Protein 4QDC (pdb70)

GO terms:
  GO:0051537 2 iron, 2 sulfur cluster binding (F, IDA)
  GO:0005506 iron ion binding (F, IDA)
  GO:0036200 3-ketosteroid 9-alpha-monooxygenase activity (F, IDA)

Organism: Rhodococcus rhodochrous (NCBI:txid1829)

Structure (mmCIF, N/CA/C/O backbone):
data_4QDC
#
_entry.id   4QDC
#
_cell.length_a   162.183
_cell.length_b   162.183
_cell.length_c   46.969
_cell.angle_alpha   90.000
_cell.angle_beta   90.000
_cell.angle_gamma   120.000
#
_symmetry.space_group_name_H-M   'P 63'
#
loop_
_entity.id
_entity.type
_entity.pdbx_description
1 polymer '3-ketosteroid 9alpha-hydroxylase oxygenase'
2 non-polymer 'FE2/S2 (INORGANIC) CLUSTER'
3 non-polymer 'FE (III) ION'
4 non-polymer 'SULFATE ION'
5 non-polymer 4-ANDROSTENE-3-17-DIONE
6 non-polymer GLYCEROL
7 non-polymer 'TETRAETHYLENE GLYCOL'
8 water water
#
loop_
_atom_site.group_PDB
_atom_site.id
_atom_site.type_symbol
_atom_site.label_atom_id
_atom_site.label_alt_id
_atom_site.label_comp_id
_atom_site.label_asym_id
_atom_site.label_entity_id
_atom_site.label_seq_id
_atom_site.pdbx_PDB_ins_code
_atom_site.Cartn_x
_atom_site.Cartn_y
_atom_site.Cartn_z
_atom_site.occupancy
_atom_site.B_iso_or_equiv
_atom_site.auth_seq_id
_atom_site.auth_comp_id
_atom_site.auth_asym_id
_atom_site.auth_atom_id
_atom_site.pdbx_PDB_model_num
ATOM 1 N N . GLU A 1 15 ? -111.058 33.844 24.151 1.00 42.92 15 GLU A N 1
ATOM 2 C CA . GLU A 1 15 ? -111.806 33.426 22.921 1.00 39.68 15 GLU A CA 1
ATOM 3 C C . GLU A 1 15 ? -111.003 33.662 21.627 1.00 47.00 15 GLU A C 1
ATOM 4 O O . GLU A 1 15 ? -110.863 32.731 20.863 1.00 44.88 15 GLU A O 1
ATOM 10 N N . ILE A 1 16 ? -110.524 34.881 21.343 1.00 37.88 16 ILE A N 1
ATOM 11 C CA . ILE A 1 16 ? -109.608 35.040 20.202 1.00 34.95 16 ILE A CA 1
ATOM 12 C C . ILE A 1 16 ? -108.296 34.356 20.570 1.00 26.99 16 ILE A C 1
ATOM 13 O O . ILE A 1 16 ? -107.665 34.705 21.553 1.00 28.24 16 ILE A O 1
ATOM 18 N N . ARG A 1 17 ? -107.887 33.389 19.760 1.00 29.21 17 ARG A N 1
ATOM 19 C CA . ARG A 1 17 ? -106.588 32.759 19.924 1.00 27.87 17 ARG A CA 1
ATOM 20 C C . ARG A 1 17 ? -105.485 33.688 19.386 1.00 25.69 17 ARG A C 1
ATOM 21 O O . ARG A 1 17 ? -105.596 34.207 18.286 1.00 28.65 17 ARG A O 1
ATOM 29 N N . GLU A 1 18 ? -104.444 33.911 20.176 1.00 25.19 18 GLU A N 1
ATOM 30 C CA . GLU A 1 18 ? -103.305 34.727 19.764 1.00 26.20 18 GLU A CA 1
ATOM 31 C C . GLU A 1 18 ? -102.063 33.884 19.467 1.00 30.80 18 GLU A C 1
ATOM 32 O O . GLU A 1 18 ? -101.823 32.869 20.105 1.00 27.06 18 GLU A O 1
ATOM 38 N N . ILE A 1 19 ? -101.216 34.357 18.565 1.00 28.51 19 ILE A N 1
ATOM 39 C CA . ILE A 1 19 ? -99.994 33.650 18.231 1.00 28.52 19 ILE A CA 1
ATOM 40 C C . ILE A 1 19 ? -98.900 34.038 19.199 1.00 27.23 19 ILE A C 1
ATOM 41 O O . ILE A 1 19 ? -98.724 35.193 19.471 1.00 23.96 19 ILE A O 1
ATOM 46 N N . GLN A 1 20 ? -98.177 33.066 19.740 1.00 25.65 20 GLN A N 1
ATOM 47 C CA . GLN A 1 20 ? -97.059 33.352 20.625 1.00 28.91 20 GLN A CA 1
ATOM 48 C C . GLN A 1 20 ? -95.787 32.868 19.973 1.00 28.56 20 GLN A C 1
ATOM 49 O O . GLN A 1 20 ? -95.759 31.779 19.399 1.00 26.36 20 GLN A O 1
ATOM 55 N N . ALA A 1 21 ? -94.732 33.645 20.092 1.00 23.81 21 ALA A N 1
ATOM 56 C CA . ALA A 1 21 ? -93.472 33.258 19.516 1.00 26.22 21 ALA A CA 1
ATOM 57 C C . ALA A 1 21 ? -92.365 33.940 20.255 1.00 29.59 21 ALA A C 1
ATOM 58 O O . ALA A 1 21 ? -92.271 35.168 20.267 1.00 28.32 21 ALA A O 1
ATOM 60 N N . ALA A 1 22 ? -91.504 33.137 20.863 1.00 25.81 22 ALA A N 1
ATOM 61 C CA . ALA A 1 22 ? -90.334 33.664 21.530 1.00 27.19 22 ALA A CA 1
ATOM 62 C C . ALA A 1 22 ? -89.328 34.040 20.468 1.00 25.53 22 ALA A C 1
ATOM 63 O O . ALA A 1 22 ? -89.407 33.569 19.327 1.00 24.95 22 ALA A O 1
ATOM 65 N N . ALA A 1 23 ? -88.392 34.902 20.808 1.00 29.81 23 ALA A N 1
ATOM 66 C CA . ALA A 1 23 ? -87.278 35.201 19.886 1.00 40.12 23 ALA A CA 1
ATOM 67 C C . ALA A 1 23 ? -86.534 33.906 19.526 1.00 32.49 23 ALA A C 1
ATOM 68 O O . ALA A 1 23 ? -86.439 33.023 20.359 1.00 32.44 23 ALA A O 1
ATOM 70 N N . ALA A 1 24 ? -86.022 33.809 18.298 1.00 36.13 24 ALA A N 1
ATOM 71 C CA . ALA A 1 24 ? -85.220 32.647 17.872 1.00 38.58 24 ALA A CA 1
ATOM 72 C C . ALA A 1 24 ? -83.996 32.553 18.742 1.00 30.25 24 ALA A C 1
ATOM 73 O O . ALA A 1 24 ? -83.414 33.586 19.100 1.00 28.75 24 ALA A O 1
ATOM 75 N N . PRO A 1 25 ? -83.565 31.329 19.066 1.00 28.92 25 PRO A N 1
ATOM 76 C CA . PRO A 1 25 ? -82.382 31.246 19.896 1.00 27.52 25 PRO A CA 1
ATOM 77 C C . PRO A 1 25 ? -81.204 31.839 19.216 1.00 26.50 25 PRO A C 1
ATOM 78 O O . PRO A 1 25 ? -81.121 31.828 17.986 1.00 21.92 25 PRO A O 1
ATOM 82 N N . THR A 1 26 ? -80.269 32.316 20.020 1.00 24.00 26 THR A N 1
ATOM 83 C CA . THR A 1 26 ? -79.020 32.834 19.509 1.00 27.79 26 THR A CA 1
ATOM 84 C C . THR A 1 26 ? -78.030 31.677 19.395 1.00 26.97 26 THR A C 1
ATOM 85 O O . THR A 1 26 ? -77.112 31.717 18.570 1.00 25.18 26 THR A O 1
ATOM 89 N N . ARG A 1 27 ? -78.209 30.663 20.256 1.00 22.96 27 ARG A N 1
ATOM 90 C CA . ARG A 1 27 ? -77.406 29.468 20.215 1.00 23.46 27 ARG A CA 1
ATOM 91 C C . ARG A 1 27 ? -77.655 28.637 18.936 1.00 20.89 27 ARG A C 1
ATOM 92 O O . ARG A 1 27 ? -78.770 28.491 18.503 1.00 18.06 27 ARG A O 1
ATOM 100 N N . PHE A 1 28 ? -76.608 28.071 18.372 1.00 20.31 28 PHE A N 1
ATOM 101 C CA . PHE A 1 28 ? -76.754 27.210 17.193 1.00 20.16 28 PHE A CA 1
ATOM 102 C C . PHE A 1 28 ? -76.756 25.749 17.571 1.00 17.86 28 PHE A C 1
ATOM 103 O O . PHE A 1 28 ? -76.096 25.351 18.531 1.00 20.33 28 PHE A O 1
ATOM 111 N N . ALA A 1 29 ? -77.464 24.947 16.775 1.00 17.93 29 ALA A N 1
ATOM 112 C CA . ALA A 1 29 ? -77.585 23.511 17.039 1.00 16.61 29 ALA A CA 1
ATOM 113 C C . ALA A 1 29 ? -76.245 22.821 17.115 1.00 15.53 29 ALA A C 1
ATOM 114 O O . ALA A 1 29 ? -75.362 23.067 16.320 1.00 18.56 29 ALA A O 1
ATOM 116 N N . ARG A 1 30 ? -76.102 21.972 18.132 1.00 14.84 30 ARG A N 1
ATOM 117 C CA . ARG A 1 30 ? -74.981 21.066 18.244 1.00 17.05 30 ARG A CA 1
ATOM 118 C C . ARG A 1 30 ? -75.196 19.886 17.298 1.00 15.57 30 ARG A C 1
ATOM 119 O O . ARG A 1 30 ? -76.196 19.200 17.405 1.00 16.48 30 ARG A O 1
ATOM 127 N N . GLY A 1 31 ? -74.234 19.630 16.416 1.00 16.98 31 GLY A N 1
ATOM 128 C CA . GLY A 1 31 ? -74.330 18.462 15.551 1.00 19.55 31 GLY A CA 1
ATOM 129 C C . GLY A 1 31 ? -73.551 18.570 14.289 1.00 20.49 31 GLY A C 1
ATOM 130 O O . GLY A 1 31 ? -72.909 19.606 14.011 1.00 17.14 31 GLY A O 1
ATOM 131 N N . TRP A 1 32 ? -73.656 17.517 13.494 1.00 16.48 32 TRP A N 1
ATOM 132 C CA . TRP A 1 32 ? -73.065 17.485 12.156 1.00 16.41 32 TRP A CA 1
ATOM 133 C C . TRP A 1 32 ? -73.914 18.294 11.191 1.00 14.81 32 TRP A C 1
ATOM 134 O O . TRP A 1 32 ? -75.154 18.248 11.219 1.00 19.84 32 TRP A O 1
ATOM 145 N N . HIS A 1 33 ? -73.235 19.088 10.369 1.00 17.22 33 HIS A N 1
ATOM 146 C CA . HIS A 1 33 ? -73.851 19.889 9.340 1.00 15.52 33 HIS A CA 1
ATOM 147 C C . HIS A 1 33 ? -73.068 19.677 8.057 1.00 14.54 33 HIS A C 1
ATOM 148 O O . HIS A 1 33 ? -71.807 19.756 8.045 1.00 15.29 33 HIS A O 1
ATOM 155 N N . CYS A 1 34 ? -73.812 19.425 6.981 1.00 17.04 34 CYS A N 1
ATOM 156 C CA . CYS A 1 34 ? -73.252 19.271 5.635 1.00 15.85 34 CYS A CA 1
ATOM 157 C C . CYS A 1 34 ? -73.023 20.645 5.020 1.00 15.84 34 CYS A C 1
ATOM 158 O O . CYS A 1 34 ? -73.935 21.475 4.950 1.00 16.25 34 CYS A O 1
ATOM 161 N N . LEU A 1 35 ? -71.800 20.878 4.592 1.00 15.58 35 LEU A N 1
ATOM 162 C CA . LEU A 1 35 ? -71.426 22.154 4.011 1.00 19.60 35 LEU A CA 1
ATOM 163 C C . LEU A 1 35 ? -71.495 22.166 2.523 1.00 24.09 35 LEU A C 1
ATOM 164 O O . LEU A 1 35 ? -71.558 23.261 1.941 1.00 20.88 35 LEU A O 1
ATOM 169 N N . GLY A 1 36 ? -71.495 20.968 1.923 1.00 22.62 36 GLY A N 1
ATOM 170 C CA . GLY A 1 36 ? -71.670 20.791 0.484 1.00 20.47 36 GLY A CA 1
ATOM 171 C C . GLY A 1 36 ? -70.938 19.574 -0.030 1.00 22.49 36 GLY A C 1
ATOM 172 O O . GLY A 1 36 ? -70.535 18.717 0.735 1.00 22.16 36 GLY A O 1
ATOM 173 N N . LEU A 1 37 ? -70.773 19.527 -1.347 1.00 23.99 37 LEU A N 1
ATOM 174 C CA . LEU A 1 37 ? -70.190 18.381 -2.059 1.00 21.29 37 LEU A CA 1
ATOM 175 C C . LEU A 1 37 ? -68.692 18.471 -2.107 1.00 23.55 37 LEU A C 1
ATOM 176 O O . LEU A 1 37 ? -68.103 19.539 -2.363 1.00 22.34 37 LEU A O 1
ATOM 181 N N . LEU A 1 38 ? -68.075 17.332 -1.884 1.00 18.46 38 LEU A N 1
ATOM 182 C CA . LEU A 1 38 ? -66.649 17.253 -1.925 1.00 21.91 38 LEU A CA 1
ATOM 183 C C . LEU A 1 38 ? -66.174 17.727 -3.277 1.00 25.73 38 LEU A C 1
ATOM 184 O O . LEU A 1 38 ? -65.182 18.452 -3.343 1.00 23.77 38 LEU A O 1
ATOM 189 N N . ARG A 1 39 ? -66.863 17.328 -4.343 1.00 24.36 39 ARG A N 1
ATOM 190 C CA . ARG A 1 39 ? -66.393 17.669 -5.694 1.00 27.59 39 ARG A CA 1
ATOM 191 C C . ARG A 1 39 ? -66.288 19.209 -5.859 1.00 29.17 39 ARG A C 1
ATOM 192 O O . ARG A 1 39 ? -65.356 19.678 -6.485 1.00 33.10 39 ARG A O 1
ATOM 200 N N . ASP A 1 40 ? -67.172 19.974 -5.226 1.00 25.72 40 ASP A N 1
ATOM 201 C CA . ASP A 1 40 ? -67.153 21.445 -5.302 1.00 27.93 40 ASP A CA 1
ATOM 202 C C . ASP A 1 40 ? -66.058 22.049 -4.502 1.00 29.84 40 ASP A C 1
ATOM 203 O O . ASP A 1 40 ? -65.614 23.129 -4.806 1.00 39.70 40 ASP A O 1
ATOM 208 N N . PHE A 1 41 ? -65.617 21.358 -3.472 1.00 24.86 41 PHE A N 1
ATOM 209 C CA . PHE A 1 41 ? -64.560 21.870 -2.630 1.00 25.24 41 PHE A CA 1
ATOM 210 C C . PHE A 1 41 ? -63.156 21.430 -3.087 1.00 36.68 41 PHE A C 1
ATOM 211 O O . PHE A 1 41 ? -62.158 22.034 -2.657 1.00 28.58 41 PHE A O 1
ATOM 219 N N . GLN A 1 42 ? -63.065 20.380 -3.913 1.00 32.10 42 GLN A N 1
ATOM 220 C CA . GLN A 1 42 ? -61.765 19.808 -4.278 1.00 37.17 42 GLN A CA 1
ATOM 221 C C . GLN A 1 42 ? -61.216 20.425 -5.575 1.00 37.78 42 GLN A C 1
ATOM 222 O O . GLN A 1 42 ? -60.618 19.732 -6.368 1.00 48.85 42 GLN A O 1
ATOM 228 N N . ASP A 1 43 ? -61.460 21.703 -5.816 1.00 30.55 43 ASP A N 1
ATOM 229 C CA . ASP A 1 43 ? -60.837 22.417 -6.920 1.00 29.50 43 ASP A CA 1
ATOM 230 C C . ASP A 1 43 ? -59.490 23.064 -6.559 1.00 35.28 43 ASP A C 1
ATOM 231 O O . ASP A 1 43 ? -58.998 23.865 -7.325 1.00 43.04 43 ASP A O 1
ATOM 236 N N . GLY A 1 44 ? -58.916 22.801 -5.386 1.00 35.61 44 GLY A N 1
ATOM 237 C CA . GLY A 1 44 ? -57.694 23.534 -4.965 1.00 35.56 44 GLY A CA 1
ATOM 238 C C . GLY A 1 44 ? -57.812 25.044 -4.628 1.00 32.99 44 GLY A C 1
ATOM 239 O O . GLY A 1 44 ? -56.814 25.718 -4.400 1.00 40.21 44 GLY A O 1
ATOM 240 N N . LYS A 1 45 ? -59.014 25.582 -4.575 1.00 29.28 45 LYS A N 1
ATOM 241 C CA . LYS A 1 45 ? -59.210 26.981 -4.213 1.00 31.69 45 LYS A CA 1
ATOM 242 C C . LYS A 1 45 ? -59.838 27.048 -2.844 1.00 30.11 45 LYS A C 1
ATOM 243 O O . LYS A 1 45 ? -60.380 26.074 -2.380 1.00 29.28 45 LYS A O 1
ATOM 249 N N . PRO A 1 46 ? -59.756 28.203 -2.184 1.00 26.90 46 PRO A N 1
ATOM 250 C CA . PRO A 1 46 ? -60.413 28.316 -0.885 1.00 25.77 46 PRO A CA 1
ATOM 251 C C . PRO A 1 46 ? -61.853 28.621 -1.099 1.00 21.41 46 PRO A C 1
ATOM 252 O O . PRO A 1 46 ? -62.184 29.111 -2.138 1.00 21.77 46 PRO A O 1
ATOM 256 N N . HIS A 1 47 ? -62.708 28.281 -0.131 1.00 22.33 47 HIS A N 1
ATOM 257 C CA . HIS A 1 47 ? -64.134 28.509 -0.239 1.00 21.68 47 HIS A CA 1
ATOM 258 C C . HIS A 1 47 ? -64.650 29.101 1.025 1.00 19.49 47 HIS A C 1
ATOM 259 O O . HIS A 1 47 ? -64.313 28.667 2.087 1.00 20.71 47 HIS A O 1
ATOM 266 N N . SER A 1 48 ? -65.527 30.065 0.876 1.00 21.48 48 SER A N 1
ATOM 267 C CA . SER A 1 48 ? -66.031 30.805 1.990 1.00 23.92 48 SER A CA 1
ATOM 268 C C . SER A 1 48 ? -67.386 30.213 2.422 1.00 20.32 48 SER A C 1
ATOM 269 O O . SER A 1 48 ? -68.243 30.011 1.578 1.00 19.75 48 SER A O 1
ATOM 272 N N . ILE A 1 49 ? -67.568 29.969 3.720 1.00 18.19 49 ILE A N 1
ATOM 273 C CA . ILE A 1 49 ? -68.845 29.523 4.255 1.00 21.03 49 ILE A CA 1
ATOM 274 C C . ILE A 1 49 ? -69.226 30.430 5.425 1.00 19.99 49 ILE A C 1
ATOM 275 O O . ILE A 1 49 ? -68.497 30.517 6.400 1.00 21.05 49 ILE A O 1
ATOM 280 N N . GLU A 1 50 ? -70.376 31.074 5.322 1.00 19.19 50 GLU A N 1
ATOM 281 C CA . GLU A 1 50 ? -70.946 31.847 6.408 1.00 20.14 50 GLU A CA 1
ATOM 282 C C . GLU A 1 50 ? -71.942 30.942 7.122 1.00 21.11 50 GLU A C 1
ATOM 283 O O . GLU A 1 50 ? -73.015 30.595 6.599 1.00 20.62 50 GLU A O 1
ATOM 289 N N . ALA A 1 51 ? -71.536 30.490 8.294 1.00 18.33 51 ALA A N 1
ATOM 290 C CA . ALA A 1 51 ? -72.360 29.576 9.076 1.00 19.17 51 ALA A CA 1
ATOM 291 C C . ALA A 1 51 ? -72.204 29.824 10.549 1.00 18.88 51 ALA A C 1
ATOM 292 O O . ALA A 1 51 ? -71.151 30.288 11.009 1.00 20.30 51 ALA A O 1
ATOM 294 N N . PHE A 1 52 ? -73.217 29.434 11.317 1.00 20.93 52 PHE A N 1
ATOM 295 C CA . PHE A 1 52 ? -73.142 29.524 12.774 1.00 20.35 52 PHE A CA 1
ATOM 296 C C . PHE A 1 52 ? -72.677 30.908 13.228 1.00 23.54 52 PHE A C 1
ATOM 297 O O . PHE A 1 52 ? -71.881 31.023 14.151 1.00 19.42 52 PHE A O 1
ATOM 305 N N . GLY A 1 53 ? -73.177 31.944 12.570 1.00 20.92 53 GLY A N 1
ATOM 306 C CA . GLY A 1 53 ? -72.922 33.285 12.985 1.00 22.08 53 GLY A CA 1
ATOM 307 C C . GLY A 1 53 ? -71.503 33.717 12.710 1.00 23.28 53 GLY A C 1
ATOM 308 O O . GLY A 1 53 ? -71.117 34.786 13.116 1.00 22.15 53 GLY A O 1
ATOM 309 N N . THR A 1 54 ? -70.693 32.890 12.073 1.00 22.75 54 THR A N 1
ATOM 310 C CA . THR A 1 54 ? -69.320 33.289 11.770 1.00 19.03 54 THR A CA 1
ATOM 311 C C . THR A 1 54 ? -68.979 32.960 10.323 1.00 18.77 54 THR A C 1
ATOM 312 O O . THR A 1 54 ? -69.876 32.787 9.488 1.00 21.06 54 THR A O 1
ATOM 316 N N . LYS A 1 55 ? -67.702 32.911 9.993 1.00 20.43 55 LYS A N 1
ATOM 317 C CA . LYS A 1 55 ? -67.305 32.608 8.660 1.00 17.50 55 LYS A CA 1
ATOM 318 C C . LYS A 1 55 ? -66.212 31.621 8.753 1.00 18.32 55 LYS A C 1
ATOM 319 O O . LYS A 1 55 ? -65.319 31.754 9.567 1.00 18.47 55 LYS A O 1
ATOM 325 N N . LEU A 1 56 ? -66.270 30.662 7.853 1.00 18.28 56 LEU A N 1
ATOM 326 C CA . LEU A 1 56 ? -65.304 29.562 7.776 1.00 21.21 56 LEU A CA 1
ATOM 327 C C . LEU A 1 56 ? -64.646 29.534 6.419 1.00 19.99 56 LEU A C 1
ATOM 328 O O . LEU A 1 56 ? -65.241 29.945 5.415 1.00 20.77 56 LEU A O 1
ATOM 333 N N . VAL A 1 57 ? -63.448 28.960 6.396 1.00 20.03 57 VAL A N 1
ATOM 334 C CA . VAL A 1 57 ? -62.773 28.687 5.154 1.00 19.91 57 VAL A CA 1
ATOM 335 C C . VAL A 1 57 ? -62.591 27.181 4.982 1.00 20.03 57 VAL A C 1
ATOM 336 O O . VAL A 1 57 ? -62.097 26.471 5.868 1.00 20.35 57 VAL A O 1
ATOM 340 N N . VAL A 1 58 ? -62.993 26.720 3.809 1.00 22.26 58 VAL A N 1
ATOM 341 C CA . VAL A 1 58 ? -62.760 25.361 3.359 1.00 20.05 58 VAL A CA 1
ATOM 342 C C . VAL A 1 58 ? -61.701 25.309 2.256 1.00 18.74 58 VAL A C 1
ATOM 343 O O . VAL A 1 58 ? -61.768 26.052 1.277 1.00 20.00 58 VAL A O 1
ATOM 347 N N . PHE A 1 59 ? -60.721 24.434 2.419 1.00 19.88 59 PHE A N 1
ATOM 348 C CA . PHE A 1 59 ? -59.756 24.227 1.371 1.00 23.18 59 PHE A CA 1
ATOM 349 C C . PHE A 1 59 ? -59.096 22.827 1.391 1.00 26.96 59 PHE A C 1
ATOM 350 O O . PHE A 1 59 ? -58.841 22.231 2.447 1.00 25.40 59 PHE A O 1
ATOM 358 N N . ALA A 1 60 ? -58.754 22.366 0.198 1.00 25.97 60 ALA A N 1
ATOM 359 C CA . ALA A 1 60 ? -57.986 21.122 0.029 1.00 30.11 60 ALA A CA 1
ATOM 360 C C . ALA A 1 60 ? -56.473 21.339 0.142 1.00 28.44 60 ALA A C 1
ATOM 361 O O . ALA A 1 60 ? -55.908 22.288 -0.422 1.00 28.61 60 ALA A O 1
ATOM 363 N N . ASP A 1 61 ? -55.818 20.460 0.898 1.00 31.69 61 ASP A N 1
ATOM 364 C CA . ASP A 1 61 ? -54.371 20.417 0.963 1.00 30.81 61 ASP A CA 1
ATOM 365 C C . ASP A 1 61 ? -53.858 19.762 -0.314 1.00 34.77 61 ASP A C 1
ATOM 366 O O . ASP A 1 61 ? -54.649 19.440 -1.200 1.00 27.09 61 ASP A O 1
ATOM 371 N N . SER A 1 62 ? -52.547 19.571 -0.404 1.00 33.93 62 SER A N 1
ATOM 372 C CA . SER A 1 62 ? -51.947 19.072 -1.639 1.00 41.89 62 SER A CA 1
ATOM 373 C C . SER A 1 62 ? -52.241 17.587 -1.881 1.00 40.46 62 SER A C 1
ATOM 374 O O . SER A 1 62 ? -52.131 17.113 -2.996 1.00 38.46 62 SER A O 1
ATOM 377 N N . LYS A 1 63 ? -52.637 16.869 -0.842 1.00 40.33 63 LYS A N 1
ATOM 378 C CA . LYS A 1 63 ? -53.141 15.496 -0.985 1.00 35.88 63 LYS A CA 1
ATOM 379 C C . LYS A 1 63 ? -54.626 15.411 -1.208 1.00 39.39 63 LYS A C 1
ATOM 380 O O . LYS A 1 63 ? -55.155 14.344 -1.381 1.00 36.15 63 LYS A O 1
ATOM 386 N N . GLY A 1 64 ? -55.309 16.544 -1.249 1.00 37.61 64 GLY A N 1
ATOM 387 C CA . GLY A 1 64 ? -56.728 16.554 -1.539 1.00 28.58 64 GLY A CA 1
ATOM 388 C C . GLY A 1 64 ? -57.641 16.444 -0.329 1.00 25.64 64 GLY A C 1
ATOM 389 O O . GLY A 1 64 ? -58.858 16.459 -0.470 1.00 28.74 64 GLY A O 1
ATOM 390 N N . GLN A 1 65 ? -57.069 16.368 0.861 1.00 28.98 65 GLN A N 1
ATOM 391 C CA . GLN A 1 65 ? -57.866 16.329 2.063 1.00 31.42 65 GLN A CA 1
ATOM 392 C C . GLN A 1 65 ? -58.456 17.717 2.344 1.00 31.39 65 GLN A C 1
ATOM 393 O O . GLN A 1 65 ? -57.750 18.753 2.245 1.00 26.16 65 GLN A O 1
ATOM 399 N N . LEU A 1 66 ? -59.724 17.737 2.744 1.00 25.14 66 LEU A N 1
ATOM 400 C CA . LEU A 1 66 ? -60.390 19.021 3.012 1.00 26.54 66 LEU A CA 1
ATOM 401 C C . LEU A 1 66 ? -60.125 19.485 4.430 1.00 30.14 66 LEU A C 1
ATOM 402 O O . LEU A 1 66 ? -60.056 18.673 5.339 1.00 23.74 66 LEU A O 1
ATOM 407 N N . ASN A 1 67 ? -59.910 20.798 4.589 1.00 24.77 67 ASN A N 1
ATOM 408 C CA . ASN A 1 67 ? -59.690 21.403 5.896 1.00 22.45 67 ASN A CA 1
ATOM 409 C C . ASN A 1 67 ? -60.701 22.517 6.080 1.00 22.17 67 ASN A C 1
ATOM 410 O O . ASN A 1 67 ? -61.073 23.166 5.136 1.00 22.21 67 ASN A O 1
ATOM 415 N N . VAL A 1 68 ? -61.162 22.702 7.290 1.00 20.64 68 VAL A N 1
ATOM 416 C CA . VAL A 1 68 ? -62.102 23.767 7.620 1.00 22.51 68 VAL A CA 1
ATOM 417 C C . VAL A 1 68 ? -61.565 24.551 8.822 1.00 19.82 68 VAL A C 1
ATOM 418 O O . VAL A 1 68 ? -61.327 23.957 9.878 1.00 21.05 68 VAL A O 1
ATOM 422 N N . LEU A 1 69 ? -61.288 25.845 8.628 1.00 20.14 69 LEU A N 1
ATOM 423 C CA . LEU A 1 69 ? -60.783 26.722 9.707 1.00 20.73 69 LEU A CA 1
ATOM 424 C C . LEU A 1 69 ? -61.717 27.884 9.905 1.00 21.11 69 LEU A C 1
ATOM 425 O O . LEU A 1 69 ? -62.462 28.251 8.996 1.00 20.87 69 LEU A O 1
ATOM 430 N N . ASP A 1 70 ? -61.682 28.478 11.092 1.00 21.20 70 ASP A N 1
ATOM 431 C CA . ASP A 1 70 ? -62.206 29.834 11.254 1.00 20.67 70 ASP A CA 1
ATOM 432 C C . ASP A 1 70 ? -61.596 30.660 10.131 1.00 19.29 70 ASP A C 1
ATOM 433 O O . ASP A 1 70 ? -60.390 30.553 9.870 1.00 17.65 70 ASP A O 1
ATOM 438 N N . ALA A 1 71 ? -62.414 31.465 9.458 1.00 19.10 71 ALA A N 1
ATOM 439 C CA . ALA A 1 71 ? -61.948 32.240 8.307 1.00 21.62 71 ALA A CA 1
ATOM 440 C C . ALA A 1 71 ? -61.105 33.484 8.674 1.00 21.42 71 ALA A C 1
ATOM 441 O O . ALA A 1 71 ? -60.298 33.991 7.865 1.00 19.72 71 ALA A O 1
ATOM 443 N N . TYR A 1 72 ? -61.269 33.960 9.889 1.00 20.03 72 TYR A N 1
ATOM 444 C CA . TYR A 1 72 ? -60.637 35.227 10.281 1.00 22.85 72 TYR A CA 1
ATOM 445 C C . TYR A 1 72 ? -59.217 35.044 10.798 1.00 21.00 72 TYR A C 1
ATOM 446 O O . TYR A 1 72 ? -58.992 34.366 11.783 1.00 18.40 72 TYR A O 1
ATOM 455 N N . CYS A 1 73 ? -58.250 35.604 10.064 1.00 20.40 73 CYS A N 1
ATOM 456 C CA . CYS A 1 73 ? -56.826 35.417 10.352 1.00 16.24 73 CYS A CA 1
ATOM 457 C C . CYS A 1 73 ? -56.491 36.057 11.691 1.00 20.00 73 CYS A C 1
ATOM 458 O O . CYS A 1 73 ? -56.924 37.162 11.982 1.00 21.59 73 CYS A O 1
ATOM 461 N N . ARG A 1 74 ? -55.750 35.346 12.526 1.00 18.54 74 ARG A N 1
ATOM 462 C CA . ARG A 1 74 ? -55.431 35.819 13.885 1.00 22.83 74 ARG A CA 1
ATOM 463 C C . ARG A 1 74 ? -54.359 36.933 13.962 1.00 20.78 74 ARG A C 1
ATOM 464 O O . ARG A 1 74 ? -54.073 37.457 15.053 1.00 22.81 74 ARG A O 1
ATOM 472 N N . HIS A 1 75 ? -53.738 37.257 12.829 1.00 23.81 75 HIS A N 1
ATOM 473 C CA . HIS A 1 75 ? -52.784 38.355 12.757 1.00 21.09 75 HIS A CA 1
ATOM 474 C C . HIS A 1 75 ? -53.530 39.682 12.848 1.00 21.07 75 HIS A C 1
ATOM 475 O O . HIS A 1 75 ? -53.486 40.343 13.889 1.00 18.17 75 HIS A O 1
ATOM 482 N N . MET A 1 76 ? -54.241 40.036 11.767 1.00 21.79 76 MET A N 1
ATOM 483 C CA . MET A 1 76 ? -54.946 41.301 11.679 1.00 19.63 76 MET A CA 1
ATOM 484 C C . MET A 1 76 ? -56.368 41.126 11.139 1.00 21.53 76 MET A C 1
ATOM 485 O O . MET A 1 76 ? -57.005 42.119 10.763 1.00 19.04 76 MET A O 1
ATOM 490 N N . GLY A 1 77 ? -56.915 39.902 11.218 1.00 23.55 77 GLY A N 1
ATOM 491 C CA . GLY A 1 77 ? -58.344 39.713 10.972 1.00 20.14 77 GLY A CA 1
ATOM 492 C C . GLY A 1 77 ? -58.742 39.422 9.531 1.00 17.79 77 GLY A C 1
ATOM 493 O O . GLY A 1 77 ? -59.945 39.345 9.202 1.00 19.82 77 GLY A O 1
ATOM 494 N N . GLY A 1 78 ? -57.748 39.240 8.672 1.00 18.76 78 GLY A N 1
ATOM 495 C CA . GLY A 1 78 ? -57.996 39.023 7.263 1.00 21.95 78 GLY A CA 1
ATOM 496 C C . GLY A 1 78 ? -58.861 37.787 6.972 1.00 23.05 78 GLY A C 1
ATOM 497 O O . GLY A 1 78 ? -58.817 36.794 7.699 1.00 21.04 78 GLY A O 1
ATOM 498 N N . ASP A 1 79 ? -59.620 37.850 5.890 1.00 22.20 79 ASP A N 1
ATOM 499 C CA . ASP A 1 79 ? -60.451 36.720 5.468 1.00 18.77 79 ASP A CA 1
ATOM 500 C C . ASP A 1 79 ? -59.632 35.678 4.694 1.00 20.40 79 ASP A C 1
ATOM 501 O O . ASP A 1 79 ? -59.398 35.807 3.487 1.00 19.73 79 ASP A O 1
ATOM 506 N N . LEU A 1 80 ? -59.225 34.620 5.380 1.00 18.67 80 LEU A N 1
ATOM 507 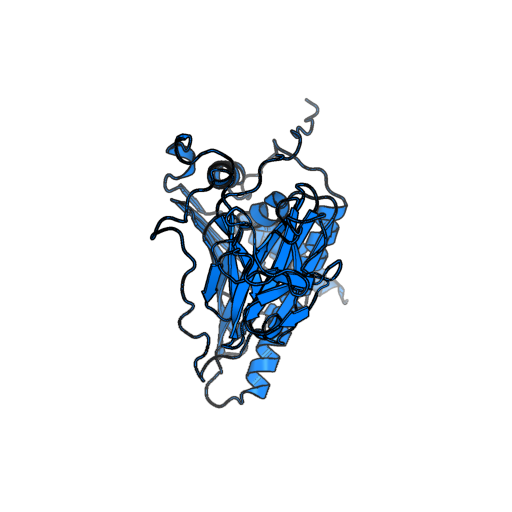C CA . LEU A 1 80 ? -58.496 33.519 4.742 1.00 20.42 80 LEU A CA 1
ATOM 508 C C . LEU A 1 80 ? -59.194 32.925 3.513 1.00 20.92 80 LEU A C 1
ATOM 509 O O . LEU A 1 80 ? -58.524 32.420 2.605 1.00 23.00 80 LEU A O 1
ATOM 514 N N . SER A 1 81 ? -60.515 33.007 3.467 1.00 23.78 81 SER A N 1
ATOM 515 C CA . SER A 1 81 ? -61.269 32.416 2.360 1.00 24.27 81 SER A CA 1
ATOM 516 C C . SER A 1 81 ? -61.168 33.195 1.094 1.00 27.78 81 SER A C 1
ATOM 517 O O . SER A 1 81 ? -61.633 32.709 0.075 1.00 28.64 81 SER A O 1
ATOM 520 N N . ARG A 1 82 ? -60.589 34.400 1.166 1.00 18.78 82 ARG A N 1
ATOM 521 C CA . ARG A 1 82 ? -60.260 35.174 -0.012 1.00 21.65 82 ARG A CA 1
ATOM 522 C C . ARG A 1 82 ? -58.777 35.106 -0.307 1.00 21.06 82 ARG A C 1
ATOM 523 O O . ARG A 1 82 ? -58.265 35.883 -1.081 1.00 27.46 82 ARG A O 1
ATOM 531 N N . GLY A 1 83 ? -58.111 34.119 0.270 1.00 21.58 83 GLY A N 1
ATOM 532 C CA . GLY A 1 83 ? -56.714 33.889 0.055 1.00 19.61 83 GLY A CA 1
ATOM 533 C C . GLY A 1 83 ? -56.441 32.922 -1.064 1.00 26.90 83 GLY A C 1
ATOM 534 O O . GLY A 1 83 ? -57.178 32.863 -2.040 1.00 24.78 83 GLY A O 1
ATOM 535 N N . GLU A 1 84 ? -55.362 32.175 -0.906 1.00 26.58 84 GLU A N 1
ATOM 536 C CA . GLU A 1 84 ? -54.950 31.228 -1.891 1.00 29.92 84 GLU A CA 1
ATOM 537 C C . GLU A 1 84 ? -54.331 30.029 -1.174 1.00 25.17 84 GLU A C 1
ATOM 538 O O . GLU A 1 84 ? -53.646 30.193 -0.175 1.00 27.94 84 GLU A O 1
ATOM 544 N N . VAL A 1 85 ? -54.564 28.817 -1.688 1.00 25.65 85 VAL A N 1
ATOM 545 C CA . VAL A 1 85 ? -53.866 27.639 -1.143 1.00 26.44 85 VAL A CA 1
ATOM 546 C C . VAL A 1 85 ? -52.441 27.597 -1.675 1.00 23.32 85 VAL A C 1
ATOM 547 O O . VAL A 1 85 ? -52.226 27.755 -2.875 1.00 29.26 85 VAL A O 1
ATOM 551 N N . LYS A 1 86 ? -51.504 27.397 -0.770 1.00 24.17 86 LYS A N 1
ATOM 552 C CA . LYS A 1 86 ? -50.101 27.175 -1.055 1.00 31.37 86 LYS A CA 1
ATOM 553 C C . LYS A 1 86 ? -49.605 25.963 -0.243 1.00 26.31 86 LYS A C 1
ATOM 554 O O . LYS A 1 86 ? -49.447 25.998 0.992 1.00 29.99 86 LYS A O 1
ATOM 560 N N . GLY A 1 87 ? -49.367 24.872 -0.953 1.00 31.88 87 GLY A N 1
ATOM 561 C CA . GLY A 1 87 ? -48.915 23.642 -0.318 1.00 27.65 87 GLY A CA 1
ATOM 562 C C . GLY A 1 87 ? -50.111 23.044 0.416 1.00 31.30 87 GLY A C 1
ATOM 563 O O . GLY A 1 87 ? -51.173 22.822 -0.162 1.00 3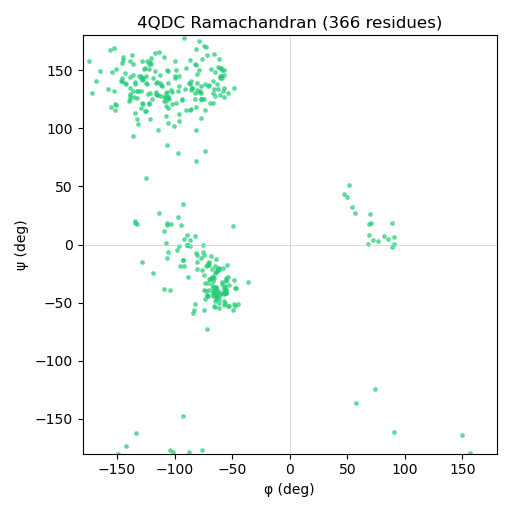3.24 87 GLY A O 1
ATOM 564 N N . ASP A 1 88 ? -49.918 22.817 1.702 1.00 28.84 88 ASP A N 1
ATOM 565 C CA . ASP A 1 88 ? -50.943 22.294 2.563 1.00 33.24 88 ASP A CA 1
ATOM 566 C C . ASP A 1 88 ? -51.488 23.380 3.496 1.00 33.67 88 ASP A C 1
ATOM 567 O O . ASP A 1 88 ? -52.138 23.071 4.492 1.00 30.22 88 ASP A O 1
ATOM 572 N N . SER A 1 89 ? -51.256 24.649 3.151 1.00 26.87 89 SER A N 1
ATOM 573 C CA . SER A 1 89 ? -51.658 25.733 4.012 1.00 25.27 89 SER A CA 1
ATOM 574 C C . SER A 1 89 ? -52.493 26.693 3.210 1.00 27.76 89 SER A C 1
ATOM 575 O O . SER A 1 89 ? -52.349 26.781 1.975 1.00 28.87 89 SER A O 1
ATOM 578 N N . ILE A 1 90 ? -53.409 27.385 3.899 1.00 22.57 90 ILE A N 1
ATOM 579 C CA . ILE A 1 90 ? -54.127 28.486 3.278 1.00 24.07 90 ILE A CA 1
ATOM 580 C C . ILE A 1 90 ? -53.329 29.798 3.548 1.00 23.58 90 ILE A C 1
ATOM 581 O O . ILE A 1 90 ? -52.900 30.031 4.670 1.00 20.81 90 ILE A O 1
ATOM 586 N N . ALA A 1 91 ? -53.144 30.617 2.512 1.00 23.99 91 ALA A N 1
ATOM 587 C CA . ALA A 1 91 ? -52.390 31.891 2.593 1.00 24.64 91 ALA A CA 1
ATOM 588 C C . ALA A 1 91 ? -53.335 33.074 2.649 1.00 21.53 91 ALA A C 1
ATOM 589 O O . ALA A 1 91 ? -54.146 33.274 1.743 1.00 24.79 91 ALA A O 1
ATOM 591 N N . CYS A 1 92 ? -53.228 33.844 3.717 1.00 23.02 92 CYS A N 1
ATOM 592 C CA . CYS A 1 92 ? -54.079 34.980 3.952 1.00 23.39 92 CYS A CA 1
ATOM 593 C C . CYS A 1 92 ? -53.897 36.050 2.861 1.00 22.68 92 CYS A C 1
ATOM 594 O O . CYS A 1 92 ? -52.795 36.310 2.436 1.00 21.89 92 CYS A O 1
ATOM 597 N N . PRO A 1 93 ? -54.985 36.651 2.378 1.00 23.63 93 PRO A N 1
ATOM 598 C CA . PRO A 1 93 ? -54.797 37.689 1.366 1.00 23.28 93 PRO A CA 1
ATOM 599 C C . PRO A 1 93 ? -54.192 39.010 1.867 1.00 23.45 93 PRO A C 1
ATOM 600 O O . PRO A 1 93 ? -53.783 39.805 1.051 1.00 25.83 93 PRO A O 1
ATOM 604 N N . PHE A 1 94 ? -54.175 39.262 3.167 1.00 22.67 94 PHE A N 1
ATOM 605 C CA . PHE A 1 94 ? -53.735 40.560 3.700 1.00 21.50 94 PHE A CA 1
ATOM 606 C C . PHE A 1 94 ? -52.186 40.579 3.794 1.00 24.83 94 PHE A C 1
ATOM 607 O O . PHE A 1 94 ? -51.558 41.424 3.207 1.00 23.86 94 PHE A O 1
ATOM 615 N N . HIS A 1 95 ? -51.577 39.630 4.505 1.00 20.58 95 HIS A N 1
ATOM 616 C CA . HIS A 1 95 ? -50.103 39.574 4.590 1.00 20.64 95 HIS A CA 1
ATOM 617 C C . HIS A 1 95 ? -49.507 38.207 4.405 1.00 25.48 95 HIS A C 1
ATOM 618 O O . HIS A 1 95 ? -48.326 38.000 4.771 1.00 25.45 95 HIS A O 1
ATOM 625 N N . ASP A 1 96 ? -50.289 37.280 3.818 1.00 24.70 96 ASP A N 1
ATOM 626 C CA . ASP A 1 96 ? -49.760 36.005 3.277 1.00 30.76 96 ASP A CA 1
ATOM 627 C C . ASP A 1 96 ? -49.260 35.030 4.335 1.00 24.15 96 ASP A C 1
ATOM 628 O O . ASP A 1 96 ? -48.482 34.131 4.009 1.00 24.59 96 ASP A O 1
ATOM 633 N N . TRP A 1 97 ? -49.647 35.203 5.600 1.00 24.52 97 TRP A N 1
ATOM 634 C CA . TRP A 1 97 ? -49.347 34.174 6.584 1.00 28.37 97 TRP A CA 1
ATOM 635 C C . TRP A 1 97 ? -50.041 32.871 6.146 1.00 23.96 97 TRP A C 1
ATOM 636 O O . TRP A 1 97 ? -51.063 32.882 5.453 1.00 23.94 97 TRP A O 1
ATOM 647 N N . ARG A 1 98 ? -49.454 31.760 6.543 1.00 24.90 98 ARG A N 1
ATOM 648 C CA . ARG A 1 98 ? -49.873 30.435 6.037 1.00 27.28 98 ARG A CA 1
ATOM 649 C C . ARG A 1 98 ? -50.457 29.629 7.202 1.00 25.47 98 ARG A C 1
ATOM 650 O O . ARG A 1 98 ? -49.814 29.506 8.253 1.00 28.83 98 ARG A O 1
ATOM 658 N N . TRP A 1 99 ? -51.657 29.078 7.023 1.00 29.43 99 TRP A N 1
ATOM 659 C CA . TRP A 1 99 ? -52.304 28.304 8.097 1.00 23.01 99 TRP A CA 1
ATOM 660 C C . TRP A 1 99 ? -52.638 26.895 7.634 1.00 27.88 99 TRP A C 1
ATOM 661 O O . TRP A 1 99 ? -53.250 26.721 6.570 1.00 24.13 99 TRP A O 1
ATOM 672 N N . ASN A 1 100 ? -52.250 25.874 8.409 1.00 29.34 100 ASN A N 1
ATOM 673 C CA . ASN A 1 100 ? -52.537 24.486 7.980 1.00 32.20 100 ASN A CA 1
ATOM 674 C C . ASN A 1 100 ? -53.841 23.950 8.514 1.00 26.20 100 ASN A C 1
ATOM 675 O O . ASN A 1 100 ? -54.532 24.625 9.275 1.00 28.22 100 ASN A O 1
ATOM 680 N N . GLY A 1 101 ? -54.156 22.718 8.104 1.00 30.21 101 GLY A N 1
ATOM 681 C CA . GLY A 1 101 ? -55.368 21.994 8.521 1.00 24.14 101 GLY A CA 1
ATOM 682 C C . GLY A 1 101 ? -55.540 21.781 9.993 1.00 25.45 101 GLY A C 1
ATOM 683 O O . GLY A 1 101 ? -56.651 21.590 10.484 1.00 30.33 101 GLY A O 1
ATOM 684 N N . LYS A 1 102 ? -54.464 21.867 10.741 1.00 28.68 102 LYS A N 1
ATOM 685 C CA . LYS A 1 102 ? -54.587 21.801 12.190 1.00 29.92 102 LYS A CA 1
ATOM 686 C C . LYS A 1 102 ? -54.807 23.165 12.801 1.00 29.76 102 LYS A C 1
ATOM 687 O O . LYS A 1 102 ? -54.893 23.276 14.017 1.00 33.39 102 LYS A O 1
ATOM 693 N N . GLY A 1 103 ? -54.846 24.213 11.984 1.00 27.37 103 GLY A N 1
ATOM 694 C CA . GLY A 1 103 ? -54.961 25.570 12.506 1.00 26.41 103 GLY A CA 1
ATOM 695 C C . GLY A 1 103 ? -53.627 26.206 12.887 1.00 27.04 103 GLY A C 1
ATOM 696 O O . GLY A 1 103 ? -53.611 27.269 13.434 1.00 25.55 103 GLY A O 1
ATOM 697 N N . LYS A 1 104 ? -52.511 25.543 12.628 1.00 24.08 104 LYS A N 1
ATOM 698 C CA . LYS A 1 104 ? -51.217 26.037 13.020 1.00 27.90 104 LYS A CA 1
ATOM 699 C C . LYS A 1 104 ? -50.709 27.003 11.952 1.00 25.36 104 LYS A C 1
ATOM 700 O O . LYS A 1 104 ? -50.783 26.704 10.745 1.00 24.35 104 LYS A O 1
ATOM 706 N N . CYS A 1 105 ? -50.170 28.145 12.366 1.00 26.68 105 CYS A N 1
ATOM 707 C CA . CYS A 1 105 ? -49.480 29.009 11.382 1.00 26.21 105 CYS A CA 1
ATOM 708 C C . CYS A 1 105 ? -48.146 28.377 11.007 1.00 22.27 105 CYS A C 1
ATOM 709 O O . CYS A 1 105 ? -47.283 28.253 11.849 1.00 28.71 105 CYS A O 1
ATOM 712 N N . THR A 1 106 ? -47.977 27.990 9.757 1.00 28.67 106 THR A N 1
ATOM 713 C CA . THR A 1 106 ? -46.779 27.282 9.344 1.00 32.12 106 THR A CA 1
ATOM 714 C C . THR A 1 106 ? -45.660 28.178 8.810 1.00 36.99 106 THR A C 1
ATOM 715 O O . THR A 1 106 ? -44.543 27.710 8.658 1.00 34.02 106 THR A O 1
ATOM 719 N N . ASP A 1 107 ? -45.940 29.442 8.520 1.00 32.29 107 ASP A N 1
ATOM 720 C CA . ASP A 1 107 ? -44.943 30.305 7.906 1.00 33.72 107 ASP A CA 1
ATOM 721 C C . ASP A 1 107 ? -45.460 31.731 7.870 1.00 31.58 107 ASP A C 1
ATOM 722 O O . ASP A 1 107 ? -46.601 31.963 7.469 1.00 32.06 107 ASP A O 1
ATOM 727 N N . ILE A 1 108 ? -44.644 32.673 8.335 1.00 30.91 108 ILE A N 1
ATOM 728 C CA . ILE A 1 108 ? -44.847 34.133 8.055 1.00 30.98 108 ILE A CA 1
ATOM 729 C C . ILE A 1 108 ? -43.757 34.430 7.024 1.00 34.39 108 ILE A C 1
ATOM 730 O O . ILE A 1 108 ? -42.602 34.424 7.362 1.00 32.90 108 ILE A O 1
ATOM 735 N N . PRO A 1 109 ? -44.122 34.576 5.741 1.00 36.86 109 PRO A N 1
ATOM 736 C CA . PRO A 1 109 ? -43.084 34.465 4.707 1.00 38.31 109 PRO A CA 1
ATOM 737 C C . PRO A 1 109 ? -41.998 35.545 4.739 1.00 42.63 109 PRO A C 1
ATOM 738 O O . PRO A 1 109 ? -40.936 35.328 4.177 1.00 55.47 109 PRO A O 1
ATOM 742 N N . TYR A 1 110 ? -42.272 36.666 5.405 1.00 39.32 110 TYR A N 1
ATOM 743 C CA . TYR A 1 110 ? -41.368 37.789 5.540 1.00 44.30 110 TYR A CA 1
ATOM 744 C C . TYR A 1 110 ? -40.756 37.895 6.942 1.00 54.86 110 TYR A C 1
ATOM 745 O O . TYR A 1 110 ? -40.244 38.953 7.289 1.00 52.15 110 TYR A O 1
ATOM 754 N N . ALA A 1 111 ? -40.825 36.826 7.746 1.00 40.24 111 ALA A N 1
ATOM 755 C CA . ALA A 1 111 ? -40.230 36.812 9.094 1.00 44.94 111 ALA A CA 1
ATOM 756 C C . ALA A 1 111 ? -39.496 35.499 9.301 1.00 42.08 111 ALA A C 1
ATOM 757 O O . ALA A 1 111 ? -39.810 34.508 8.634 1.00 47.67 111 ALA A O 1
ATOM 759 N N . ARG A 1 112 ? -38.506 35.492 10.193 1.00 63.08 112 ARG A N 1
ATOM 760 C CA . ARG A 1 112 ? -37.723 34.279 10.475 1.00 66.41 112 ARG A CA 1
ATOM 761 C C . ARG A 1 112 ? -38.523 33.294 11.290 1.00 50.31 112 ARG A C 1
ATOM 762 O O . ARG A 1 112 ? -38.515 32.118 10.978 1.00 59.76 112 ARG A O 1
ATOM 770 N N . ARG A 1 113 ? -39.182 33.769 12.348 1.00 52.10 113 ARG A N 1
ATOM 771 C CA . ARG A 1 113 ? -39.875 32.880 13.290 1.00 48.92 113 ARG A CA 1
ATOM 772 C C . ARG A 1 113 ? -41.381 33.073 13.237 1.00 41.39 113 ARG A C 1
ATOM 773 O O . ARG A 1 113 ? -41.862 34.030 12.668 1.00 47.49 113 ARG A O 1
ATOM 781 N N . VAL A 1 114 ? -42.119 32.140 13.824 1.00 43.11 114 VAL A N 1
ATOM 782 C CA . VAL A 1 114 ? -43.567 32.236 13.953 1.00 36.41 114 VAL A CA 1
ATOM 783 C C . VAL A 1 114 ? -43.897 32.172 15.431 1.00 32.51 114 VAL A C 1
ATOM 784 O O . VAL A 1 114 ? -43.428 31.284 16.095 1.00 39.58 114 VAL A O 1
ATOM 788 N N . PRO A 1 115 ? -44.716 33.095 15.963 1.00 33.95 115 PRO A N 1
ATOM 789 C CA . PRO A 1 115 ? -45.024 32.952 17.393 1.00 33.27 115 PRO A CA 1
ATOM 790 C C . PRO A 1 115 ? -45.661 31.598 17.669 1.00 39.25 115 PRO A C 1
ATOM 791 O O . PRO A 1 115 ? -46.554 31.190 16.907 1.00 33.55 115 PRO A O 1
ATOM 795 N N . PRO A 1 116 ? -45.179 30.875 18.689 1.00 40.46 116 PRO A N 1
ATOM 796 C CA . PRO A 1 116 ? -45.759 29.551 19.014 1.00 46.27 116 PRO A CA 1
ATOM 797 C C . PRO A 1 116 ? -47.270 29.593 19.271 1.00 44.84 116 PRO A C 1
ATOM 798 O O . PRO A 1 116 ? -47.981 28.640 18.957 1.00 44.33 116 PRO A O 1
ATOM 802 N N . ILE A 1 117 ? -47.754 30.710 19.800 1.00 33.81 117 ILE A N 1
ATOM 803 C CA . ILE A 1 117 ? -49.170 30.878 20.096 1.00 34.44 117 ILE A CA 1
ATOM 804 C C . ILE A 1 117 ? -50.058 31.133 18.866 1.00 28.66 117 ILE A C 1
ATOM 805 O O . ILE A 1 117 ? -51.275 31.263 19.003 1.00 38.74 117 ILE A O 1
ATOM 810 N N . ALA A 1 118 ? -49.447 31.176 17.681 1.00 31.86 118 ALA A N 1
ATOM 811 C CA . ALA A 1 118 ? -50.171 31.343 16.430 1.00 30.50 118 ALA A CA 1
ATOM 812 C C . ALA A 1 118 ? -50.906 30.059 16.039 1.00 27.49 118 ALA A C 1
ATOM 813 O O . ALA A 1 118 ? -50.477 29.312 15.165 1.00 25.58 118 ALA A O 1
ATOM 815 N N . LYS A 1 119 ? -52.058 29.853 16.654 1.00 27.23 119 LYS A N 1
ATOM 816 C CA . LYS A 1 119 ? -52.876 28.693 16.346 1.00 33.55 119 LYS A CA 1
ATOM 817 C C . LYS A 1 119 ? -54.301 29.127 16.304 1.00 24.19 119 LYS A C 1
ATOM 818 O O . LYS A 1 119 ? -54.806 29.697 17.287 1.00 26.05 119 LYS A O 1
ATOM 824 N N . THR A 1 120 ? -54.972 28.853 15.195 1.00 25.09 120 THR A N 1
ATOM 825 C CA . THR A 1 120 ? -56.420 29.150 15.093 1.00 24.71 120 THR A CA 1
ATOM 826 C C . THR A 1 120 ? -57.251 27.859 15.215 1.00 25.96 120 THR A C 1
ATOM 827 O O . THR A 1 120 ? -56.709 26.775 15.529 1.00 27.40 120 THR A O 1
ATOM 831 N N . ARG A 1 121 ? -58.563 27.998 15.064 1.00 23.73 121 ARG A N 1
ATOM 832 C CA . ARG A 1 121 ? -59.500 26.852 15.180 1.00 25.01 121 ARG A CA 1
ATOM 833 C C . ARG A 1 121 ? -59.670 26.067 13.887 1.00 24.75 121 ARG A C 1
ATOM 834 O O . ARG A 1 121 ? -60.174 26.592 12.879 1.00 22.82 121 ARG A O 1
ATOM 842 N N . ALA A 1 122 ? -59.269 24.808 13.921 1.00 22.20 122 ALA A N 1
ATOM 843 C CA . ALA A 1 122 ? -59.607 23.858 12.873 1.00 21.43 122 ALA A CA 1
ATOM 844 C C . ALA A 1 122 ? -60.887 23.146 13.333 1.00 23.49 122 ALA A C 1
ATOM 845 O O . ALA A 1 122 ? -60.941 22.673 14.440 1.00 25.45 122 ALA A O 1
ATOM 847 N N . TRP A 1 123 ? -61.935 23.152 12.515 1.00 21.30 123 TRP A N 1
ATOM 848 C CA . TRP A 1 123 ? -63.173 22.498 12.832 1.00 21.55 123 TRP A CA 1
ATOM 849 C C . TRP A 1 123 ? -63.026 20.978 12.573 1.00 23.50 123 TRP A C 1
ATOM 850 O O . TRP A 1 123 ? -62.294 20.558 11.705 1.00 21.93 123 TRP A O 1
ATOM 861 N N . THR A 1 124 ? -63.753 20.168 13.330 1.00 22.25 124 THR A N 1
ATOM 862 C CA . THR A 1 124 ? -63.822 18.720 13.078 1.00 22.50 124 THR A CA 1
ATOM 863 C C . THR A 1 124 ? -64.687 18.439 11.877 1.00 20.05 124 THR A C 1
ATOM 864 O O . THR A 1 124 ? -65.830 18.941 11.761 1.00 23.62 124 THR A O 1
ATOM 868 N N . THR A 1 125 ? -64.099 17.713 10.940 1.00 21.26 125 THR A N 1
ATOM 869 C CA . THR A 1 125 ? -64.775 17.402 9.696 1.00 23.93 125 THR A CA 1
ATOM 870 C C . THR A 1 125 ? -65.014 15.916 9.484 1.00 23.30 125 THR A C 1
ATOM 871 O O . THR A 1 125 ? -64.398 15.065 10.135 1.00 22.81 125 THR A O 1
ATOM 875 N N . LEU A 1 126 ? -65.890 15.625 8.533 1.00 22.59 126 LEU A N 1
ATOM 876 C CA . LEU A 1 126 ? -66.130 14.279 8.016 1.00 20.67 126 LEU A CA 1
ATOM 877 C C . LEU A 1 126 ? -66.289 14.371 6.524 1.00 21.99 126 LEU A C 1
ATOM 878 O O . LEU A 1 126 ? -67.051 15.219 6.018 1.00 17.31 126 LEU A O 1
ATOM 883 N N . GLU A 1 127 ? -65.557 13.534 5.798 1.00 19.67 127 GLU A N 1
ATOM 884 C CA . GLU A 1 127 ? -65.794 13.349 4.373 1.00 20.87 127 GLU A CA 1
ATOM 885 C C . GLU A 1 127 ? -66.477 11.999 4.148 1.00 22.79 127 GLU A C 1
ATOM 886 O O . GLU A 1 127 ? -65.929 10.978 4.497 1.00 21.68 127 GLU A O 1
ATOM 892 N N . ARG A 1 128 ? -67.688 12.005 3.615 1.00 21.35 128 ARG A N 1
ATOM 893 C CA . ARG A 1 128 ? -68.486 10.781 3.522 1.00 23.77 128 ARG A CA 1
ATOM 894 C C . ARG A 1 128 ? -69.617 11.037 2.564 1.00 19.46 128 ARG A C 1
ATOM 895 O O . ARG A 1 128 ? -70.088 12.160 2.474 1.00 16.87 128 ARG A O 1
ATOM 903 N N . ASN A 1 129 ? -70.076 10.018 1.844 1.00 18.09 129 ASN A N 1
ATOM 904 C CA . ASN A 1 129 ? -71.203 10.160 0.960 1.00 18.35 129 ASN A CA 1
ATOM 905 C C . ASN A 1 129 ? -71.040 11.257 -0.116 1.00 17.31 129 ASN A C 1
ATOM 906 O O . ASN A 1 129 ? -72.028 11.805 -0.592 1.00 16.18 129 ASN A O 1
ATOM 911 N N . GLY A 1 130 ? -69.798 11.542 -0.481 1.00 18.71 130 GLY A N 1
ATOM 912 C CA . GLY A 1 130 ? -69.494 12.567 -1.439 1.00 19.45 130 GLY A CA 1
ATOM 913 C C . GLY A 1 130 ? -69.742 13.977 -0.910 1.00 20.03 130 GLY A C 1
ATOM 914 O O . GLY A 1 130 ? -69.829 14.937 -1.681 1.00 20.19 130 GLY A O 1
ATOM 915 N N . GLN A 1 131 ? -69.811 14.091 0.407 1.00 17.40 131 GLN A N 1
ATOM 916 C CA . GLN A 1 131 ? -70.133 15.333 1.086 1.00 16.81 131 GLN A CA 1
ATOM 917 C C . GLN A 1 131 ? -69.127 15.679 2.146 1.00 17.14 131 GLN A C 1
ATOM 918 O O . GLN A 1 131 ? -68.414 14.811 2.683 1.00 19.08 131 GLN A O 1
ATOM 924 N N . LEU A 1 132 ? -69.077 16.974 2.475 1.00 18.83 132 LEU A N 1
ATOM 925 C CA . LEU A 1 132 ? -68.293 17.457 3.587 1.00 16.40 132 LEU A CA 1
ATOM 926 C C . LEU A 1 132 ? -69.201 17.873 4.708 1.00 18.56 132 LEU A C 1
ATOM 927 O O . LEU A 1 132 ? -70.099 18.677 4.494 1.00 18.83 132 LEU A O 1
ATOM 932 N N . TYR A 1 133 ? -68.954 17.332 5.898 1.00 18.91 133 TYR A N 1
ATOM 933 C CA . TYR A 1 133 ? -69.715 17.669 7.094 1.00 20.43 133 TYR A CA 1
ATOM 934 C C . TYR A 1 133 ? -68.765 18.279 8.110 1.00 18.94 133 TYR A C 1
ATOM 935 O O . TYR A 1 133 ? -67.590 17.882 8.238 1.00 17.15 133 TYR A O 1
ATOM 944 N N . VAL A 1 134 ? -69.254 19.264 8.844 1.00 17.79 134 VAL A N 1
ATOM 945 C CA . VAL A 1 134 ? -68.508 19.745 10.001 1.00 19.41 134 VAL A CA 1
ATOM 946 C C . VAL A 1 134 ? -69.315 19.608 11.273 1.00 16.85 134 VAL A C 1
ATOM 947 O O . VAL A 1 134 ? -70.551 19.639 11.247 1.00 19.00 134 VAL A O 1
ATOM 951 N N . TRP A 1 135 ? -68.599 19.517 12.392 1.00 17.44 135 TRP A N 1
ATOM 952 C CA . TRP A 1 135 ? -69.199 19.345 13.708 1.00 18.53 135 TRP A CA 1
ATOM 953 C C . TRP A 1 135 ? -69.265 20.702 14.378 1.00 18.66 135 TRP A C 1
ATOM 954 O O . TRP A 1 135 ? -68.254 21.362 14.541 1.00 18.37 135 TRP A O 1
ATOM 965 N N . ASN A 1 136 ? -70.477 21.104 14.741 1.00 18.91 136 ASN A N 1
ATOM 966 C CA . ASN A 1 136 ? -70.678 22.273 15.580 1.00 20.21 136 ASN A CA 1
ATOM 967 C C . ASN A 1 136 ? -71.073 21.920 16.990 1.00 19.70 136 ASN A C 1
ATOM 968 O O . ASN A 1 136 ? -72.011 21.117 17.206 1.00 21.75 136 ASN A O 1
ATOM 973 N N . ASP A 1 137 ? -70.384 22.533 17.965 1.00 20.59 137 ASP A N 1
ATOM 974 C CA . ASP A 1 137 ? -70.781 22.395 19.350 1.00 20.96 137 ASP A CA 1
ATOM 975 C C . ASP A 1 137 ? -70.342 23.643 20.102 1.00 19.35 137 ASP A C 1
ATOM 976 O O . ASP A 1 137 ? -69.152 23.809 20.309 1.00 19.59 137 ASP A O 1
ATOM 981 N N . PRO A 1 138 ? -71.296 24.432 20.620 1.00 20.16 138 PRO A N 1
ATOM 982 C CA . PRO A 1 138 ? -70.886 25.575 21.429 1.00 24.35 138 PRO A CA 1
ATOM 983 C C . PRO A 1 138 ? -70.166 25.207 22.683 1.00 30.27 138 PRO A C 1
ATOM 984 O O . PRO A 1 138 ? -69.430 26.014 23.192 1.00 27.22 138 PRO A O 1
ATOM 988 N N . GLN A 1 139 ? -70.353 24.000 23.195 1.00 25.17 139 GLN A N 1
ATOM 989 C CA . GLN A 1 139 ? -69.576 23.583 24.341 1.00 28.01 139 GLN A CA 1
ATOM 990 C C . GLN A 1 139 ? -68.173 23.202 23.973 1.00 27.93 139 GLN A C 1
ATOM 991 O O . GLN A 1 139 ? -67.368 22.964 24.822 1.00 27.20 139 GLN A O 1
ATOM 997 N N . GLY A 1 140 ? -67.872 23.056 22.704 1.00 28.91 140 GLY A N 1
ATOM 998 C CA . GLY A 1 140 ? -66.505 22.820 22.328 1.00 25.87 140 GLY A CA 1
ATOM 999 C C . GLY A 1 140 ? -66.003 21.405 22.445 1.00 26.74 140 GLY A C 1
ATOM 1000 O O . GLY A 1 140 ? -64.838 21.199 22.246 1.00 28.03 140 GLY A O 1
ATOM 1001 N N . ASN A 1 141 ? -66.867 20.433 22.741 1.00 26.58 141 ASN A N 1
ATOM 1002 C CA . ASN A 1 141 ? -66.477 19.026 22.759 1.00 26.76 141 ASN A CA 1
ATOM 1003 C C . ASN A 1 141 ? -66.444 18.358 21.372 1.00 29.51 141 ASN A C 1
ATOM 1004 O O . ASN A 1 141 ? -67.131 18.793 20.463 1.00 25.71 141 ASN A O 1
ATOM 1009 N N . PRO A 1 142 ? -65.633 17.297 21.221 1.00 33.80 142 PRO A N 1
ATOM 1010 C CA . PRO A 1 142 ? -65.643 16.534 19.980 1.00 27.72 142 PRO A CA 1
ATOM 1011 C C . PRO A 1 142 ? -66.923 15.725 19.901 1.00 25.34 142 PRO A C 1
ATOM 1012 O O . PRO A 1 142 ? -67.600 15.558 20.893 1.00 25.35 142 PRO A O 1
ATOM 1016 N N . PRO A 1 143 ? -67.275 15.246 18.709 1.00 25.36 143 PRO A N 1
ATOM 1017 C CA . PRO A 1 143 ? -68.460 14.428 18.606 1.00 28.97 143 PRO A CA 1
ATOM 1018 C C . PRO A 1 143 ? -68.245 13.054 19.258 1.00 23.76 143 PRO A C 1
ATOM 1019 O O . PRO A 1 143 ? -67.207 12.412 18.988 1.00 25.27 143 PRO A O 1
ATOM 1023 N N . PRO A 1 144 ? -69.219 12.581 20.021 1.00 24.15 144 PRO A N 1
ATOM 1024 C CA . PRO A 1 144 ? -69.186 11.167 20.442 1.00 28.55 144 PRO A CA 1
ATOM 1025 C C . PRO A 1 144 ? -69.211 10.243 19.228 1.00 27.87 144 PRO A C 1
ATOM 1026 O O . PRO A 1 144 ? -69.799 10.551 18.209 1.00 26.43 144 PRO A O 1
ATOM 1030 N N . GLU A 1 145 ? -68.517 9.136 19.355 1.00 29.62 145 GLU A N 1
ATOM 1031 C CA . GLU A 1 145 ? -68.462 8.071 18.362 1.00 34.12 145 GLU A CA 1
ATOM 1032 C C . GLU A 1 145 ? -69.841 7.693 17.849 1.00 27.78 145 GLU A C 1
ATOM 1033 O O . GLU A 1 145 ? -70.019 7.443 16.655 1.00 35.34 145 GLU A O 1
ATOM 1039 N N . ASP A 1 146 ? -70.853 7.687 18.702 1.00 24.04 146 ASP A N 1
ATOM 1040 C CA . ASP A 1 146 ? -72.163 7.268 18.216 1.00 29.89 146 ASP A CA 1
ATOM 1041 C C . ASP A 1 146 ? -72.988 8.420 17.598 1.00 29.07 146 ASP A C 1
ATOM 1042 O O . ASP A 1 146 ? -74.114 8.188 17.136 1.00 24.04 146 ASP A O 1
ATOM 1047 N N . VAL A 1 147 ? -72.472 9.655 17.589 1.00 23.35 147 VAL A N 1
ATOM 1048 C CA . VAL A 1 147 ? -73.165 10.731 16.824 1.00 22.03 147 VAL A CA 1
ATOM 1049 C C . VAL A 1 147 ? -72.449 10.931 15.501 1.00 23.05 147 VAL A C 1
ATOM 1050 O O . VAL A 1 147 ? -71.375 11.531 15.438 1.00 21.88 147 VAL A O 1
ATOM 1054 N N . THR A 1 148 ? -73.039 10.376 14.444 1.00 18.82 148 THR A N 1
ATOM 1055 C CA . THR A 1 148 ? -72.363 10.355 13.181 1.00 19.17 148 THR A CA 1
ATOM 1056 C C . THR A 1 148 ? -73.348 10.408 12.053 1.00 15.61 148 THR A C 1
ATOM 1057 O O . THR A 1 148 ? -74.550 10.468 12.236 1.00 19.20 148 THR A O 1
ATOM 1061 N N . ILE A 1 149 ? -72.811 10.390 10.855 1.00 18.69 149 ILE A N 1
ATOM 1062 C CA . ILE A 1 149 ? -73.614 10.310 9.651 1.00 18.87 149 ILE A CA 1
ATOM 1063 C C . ILE A 1 149 ? -73.450 8.918 9.015 1.00 17.59 149 ILE A C 1
ATOM 1064 O O . ILE A 1 149 ? -72.340 8.507 8.773 1.00 20.95 149 ILE A O 1
ATOM 1069 N N . PRO A 1 150 ? -74.553 8.222 8.744 1.00 15.54 150 PRO A N 1
ATOM 1070 C CA . PRO A 1 150 ? -74.506 6.924 8.145 1.00 20.05 150 PRO A CA 1
ATOM 1071 C C . PRO A 1 150 ? -73.803 6.975 6.780 1.00 21.51 150 PRO A C 1
ATOM 1072 O O . PRO A 1 150 ? -73.961 7.948 6.017 1.00 20.19 150 PRO A O 1
ATOM 1076 N N . GLU A 1 151 ? -73.051 5.933 6.478 1.00 22.32 151 GLU A N 1
ATOM 1077 C CA . GLU A 1 151 ? -72.533 5.714 5.125 1.00 25.12 151 GLU A CA 1
ATOM 1078 C C . GLU A 1 151 ? -73.653 5.211 4.275 1.00 23.16 151 GLU A C 1
ATOM 1079 O O . GLU A 1 151 ? -74.259 4.239 4.603 1.00 20.51 151 GLU A O 1
ATOM 1085 N N . ILE A 1 152 ? -73.927 5.867 3.160 1.00 21.67 152 ILE A N 1
ATOM 1086 C CA . ILE A 1 152 ? -74.954 5.419 2.260 1.00 20.93 152 ILE A CA 1
ATOM 1087 C C . ILE A 1 152 ? -74.318 4.316 1.402 1.00 25.47 152 ILE A C 1
ATOM 1088 O O . ILE A 1 152 ? -73.343 4.548 0.670 1.00 25.17 152 ILE A O 1
ATOM 1093 N N . ALA A 1 153 ? -74.865 3.109 1.509 1.00 30.37 153 ALA A N 1
ATOM 1094 C CA . ALA A 1 153 ? -74.199 1.900 0.945 1.00 38.08 153 ALA A CA 1
ATOM 1095 C C . ALA A 1 153 ? -73.835 2.032 -0.559 1.00 31.23 153 ALA A C 1
ATOM 1096 O O . ALA A 1 153 ? -72.652 1.875 -0.971 1.00 39.69 153 ALA A O 1
ATOM 1098 N N . GLY A 1 154 ? -74.837 2.385 -1.343 1.00 31.20 154 GLY A N 1
ATOM 1099 C CA . GLY A 1 154 ? -74.688 2.520 -2.785 1.00 31.07 154 GLY A CA 1
ATOM 1100 C C . GLY A 1 154 ? -73.802 3.645 -3.310 1.00 36.06 154 GLY A C 1
ATOM 1101 O O . GLY A 1 154 ? -73.327 3.551 -4.445 1.00 29.31 154 GLY A O 1
ATOM 1102 N N . TYR A 1 155 ? -73.551 4.696 -2.506 1.00 27.92 155 TYR A N 1
ATOM 1103 C CA . TYR A 1 155 ? -72.852 5.860 -3.019 1.00 25.89 155 TYR A CA 1
ATOM 1104 C C . TYR A 1 155 ? -71.423 5.496 -3.417 1.00 28.47 155 TYR A C 1
ATOM 1105 O O . TYR A 1 155 ? -70.655 4.951 -2.620 1.00 27.38 155 TYR A O 1
ATOM 1114 N N . GLY A 1 156 ? -71.058 5.846 -4.644 1.00 27.55 156 GLY A N 1
ATOM 1115 C CA . GLY A 1 156 ? -69.695 5.587 -5.115 1.00 31.71 156 GLY A CA 1
ATOM 1116 C C . GLY A 1 156 ? -69.536 4.209 -5.760 1.00 36.62 156 GLY A C 1
ATOM 1117 O O . GLY A 1 156 ? -68.458 3.880 -6.238 1.00 36.29 156 GLY A O 1
ATOM 1118 N N . THR A 1 157 ? -70.598 3.408 -5.790 1.00 31.97 157 THR A N 1
ATOM 1119 C CA . THR A 1 157 ? -70.577 2.168 -6.561 1.00 31.18 157 THR A CA 1
ATOM 1120 C C . THR A 1 157 ? -70.999 2.455 -7.998 1.00 32.05 157 THR A C 1
ATOM 1121 O O . THR A 1 157 ? -71.705 3.413 -8.303 1.00 34.42 157 THR A O 1
ATOM 1125 N N . ASP A 1 158 ? -70.613 1.568 -8.880 1.00 33.98 158 ASP A N 1
ATOM 1126 C CA . ASP A 1 158 ? -71.044 1.615 -10.258 1.00 30.72 158 ASP A CA 1
ATOM 1127 C C . ASP A 1 158 ? -72.554 1.621 -10.411 1.00 29.06 158 ASP A C 1
ATOM 1128 O O . ASP A 1 158 ? -73.048 2.111 -11.399 1.00 30.50 158 ASP A O 1
ATOM 1133 N N . GLU A 1 159 ? -73.284 1.003 -9.492 1.00 26.61 159 GLU A N 1
ATOM 1134 C CA . GLU A 1 159 ? -74.721 0.795 -9.698 1.00 27.85 159 GLU A CA 1
ATOM 1135 C C . GLU A 1 159 ? -75.534 2.046 -9.373 1.00 30.72 159 GLU A C 1
ATOM 1136 O O . GLU A 1 159 ? -76.719 2.042 -9.654 1.00 24.38 159 GLU A O 1
ATOM 1142 N N . TRP A 1 160 ? -74.917 3.089 -8.785 1.00 28.18 160 TRP A N 1
ATOM 1143 C CA . TRP A 1 160 ? -75.646 4.344 -8.462 1.00 30.83 160 TRP A CA 1
ATOM 1144 C C . TRP A 1 160 ? -75.024 5.556 -9.128 1.00 25.20 160 TRP A C 1
ATOM 1145 O O . TRP A 1 160 ? -73.847 5.619 -9.309 1.00 22.04 160 TRP A O 1
ATOM 1156 N N . THR A 1 161 ? -75.845 6.553 -9.413 1.00 22.90 161 THR A N 1
ATOM 1157 C CA . THR A 1 161 ? -75.359 7.790 -10.002 1.00 18.99 161 THR A CA 1
ATOM 1158 C C . THR A 1 161 ? -74.593 8.619 -8.971 1.00 23.00 161 THR A C 1
ATOM 1159 O O . THR A 1 161 ? -74.639 8.342 -7.793 1.00 21.14 161 THR A O 1
ATOM 1163 N N . ASP A 1 162 ? -73.924 9.670 -9.428 1.00 20.51 162 ASP A N 1
ATOM 1164 C CA . ASP A 1 162 ? -73.483 10.695 -8.521 1.00 20.56 162 ASP A CA 1
ATOM 1165 C C . ASP A 1 162 ? -74.700 11.615 -8.174 1.00 24.45 162 ASP A C 1
ATOM 1166 O O . ASP A 1 162 ? -75.824 11.455 -8.718 1.00 19.81 162 ASP A O 1
ATOM 1171 N N . TRP A 1 163 ? -74.467 12.558 -7.261 1.00 22.83 163 TRP A N 1
ATOM 1172 C CA . TRP A 1 163 ? -75.517 13.494 -6.813 1.00 20.10 163 TRP A CA 1
ATOM 1173 C C . TRP A 1 163 ? -75.969 14.472 -7.927 1.00 18.93 163 TRP A C 1
ATOM 1174 O O . TRP A 1 163 ? -75.145 15.111 -8.548 1.00 17.36 163 TRP A O 1
ATOM 1185 N N . SER A 1 164 ? -77.270 14.593 -8.128 1.00 18.08 164 SER A N 1
ATOM 1186 C CA . SER A 1 164 ? -77.872 15.843 -8.627 1.00 20.98 164 SER A CA 1
ATOM 1187 C C . SER A 1 164 ? -78.214 16.681 -7.428 1.00 21.49 164 SER A C 1
ATOM 1188 O O . SER A 1 164 ? -79.071 16.291 -6.664 1.00 22.59 164 SER A O 1
ATOM 1191 N N . TRP A 1 165 ? -77.570 17.826 -7.304 1.00 18.48 165 TRP A N 1
ATOM 1192 C CA . TRP A 1 165 ? -77.509 18.599 -6.078 1.00 18.95 165 TRP A CA 1
ATOM 1193 C C . TRP A 1 165 ? -77.986 19.991 -6.330 1.00 23.33 165 TRP A C 1
ATOM 1194 O O . TRP A 1 165 ? -77.643 20.562 -7.344 1.00 20.81 165 TRP A O 1
ATOM 1205 N N . LYS A 1 166 ? -78.763 20.535 -5.398 1.00 21.75 166 LYS A N 1
ATOM 1206 C CA . LYS A 1 166 ? -79.318 21.881 -5.496 1.00 21.17 166 LYS A CA 1
ATOM 1207 C C . LYS A 1 166 ? -79.238 22.558 -4.139 1.00 25.17 166 LYS A C 1
ATOM 1208 O O . LYS A 1 166 ? -79.070 21.902 -3.094 1.00 19.59 166 LYS A O 1
ATOM 1214 N N . SER A 1 167 ? -79.265 23.878 -4.161 1.00 19.05 167 SER A N 1
ATOM 1215 C CA . SER A 1 167 ? -79.282 24.640 -2.931 1.00 21.24 167 SER A CA 1
ATOM 1216 C C . SER A 1 167 ? -80.130 25.922 -3.040 1.00 26.13 167 SER A C 1
ATOM 1217 O O . SER A 1 167 ? -80.458 26.364 -4.114 1.00 23.57 167 SER A O 1
ATOM 1220 N N . LEU A 1 168 ? -80.559 26.432 -1.891 1.00 23.62 168 LEU A N 1
ATOM 1221 C CA . LEU A 1 168 ? -81.501 27.558 -1.757 1.00 25.17 168 LEU A CA 1
ATOM 1222 C C . LEU A 1 168 ? -81.077 28.312 -0.504 1.00 27.42 168 LEU A C 1
ATOM 1223 O O . LEU A 1 168 ? -80.694 27.683 0.517 1.00 20.49 168 LEU A O 1
ATOM 1228 N N . ARG A 1 169 ? -81.137 29.634 -0.561 1.00 25.18 169 ARG A N 1
ATOM 1229 C CA . ARG A 1 169 ? -80.799 30.438 0.605 1.00 24.71 169 ARG A CA 1
ATOM 1230 C C . ARG A 1 169 ? -82.085 31.021 1.095 1.00 27.36 169 ARG A C 1
ATOM 1231 O O . ARG A 1 169 ? -82.829 31.618 0.326 1.00 26.23 169 ARG A O 1
ATOM 1239 N N . ILE A 1 170 ? -82.397 30.765 2.359 1.00 24.67 170 ILE A N 1
ATOM 1240 C CA . ILE A 1 170 ? -83.632 31.193 2.969 1.00 23.72 170 ILE A CA 1
ATOM 1241 C C . ILE A 1 170 ? -83.275 32.345 3.925 1.00 25.94 170 ILE A C 1
ATOM 1242 O O . ILE A 1 170 ? -82.519 32.167 4.854 1.00 21.87 170 ILE A O 1
ATOM 1247 N N . LYS A 1 171 ? -83.827 33.518 3.679 1.00 23.42 171 LYS A N 1
ATOM 1248 C CA . LYS A 1 171 ? -83.647 34.681 4.544 1.00 28.02 171 LYS A CA 1
ATOM 1249 C C . LYS A 1 171 ? -84.931 34.917 5.322 1.00 22.71 171 LYS A C 1
ATOM 1250 O O . LYS A 1 171 ? -86.029 34.816 4.759 1.00 21.97 171 LYS A O 1
ATOM 1256 N N . GLY A 1 172 ? -84.797 35.250 6.606 1.00 23.36 172 GLY A N 1
ATOM 1257 C CA . GLY A 1 172 ? -85.940 35.665 7.414 1.00 23.03 172 GLY A CA 1
ATOM 1258 C C . GLY A 1 172 ? -86.684 34.551 8.118 1.00 27.00 172 GLY A C 1
ATOM 1259 O O . GLY A 1 172 ? -87.831 34.729 8.529 1.00 21.15 172 GLY A O 1
ATOM 1260 N N . SER A 1 173 ? -86.031 33.403 8.260 1.00 21.00 173 SER A N 1
ATOM 1261 C CA . SER A 1 173 ? -86.609 32.287 8.996 1.00 21.51 173 SER A CA 1
ATOM 1262 C C . SER A 1 173 ? -85.502 31.600 9.752 1.00 19.23 173 SER A C 1
ATOM 1263 O O . SER A 1 173 ? -84.345 31.525 9.263 1.00 19.50 173 SER A O 1
ATOM 1266 N N . HIS A 1 174 ? -85.875 31.075 10.911 1.00 20.19 174 HIS A N 1
ATOM 1267 C CA . HIS A 1 174 ? -85.046 30.149 11.652 1.00 21.70 174 HIS A CA 1
ATOM 1268 C C . HIS A 1 174 ? -85.186 28.736 11.053 1.00 22.34 174 HIS A C 1
ATOM 1269 O O . HIS A 1 174 ? -86.258 28.357 10.611 1.00 18.35 174 HIS A O 1
ATOM 1276 N N . CYS A 1 175 ? -84.104 27.945 11.091 1.00 20.57 175 CYS A N 1
ATOM 1277 C CA . CYS A 1 175 ? -84.126 26.632 10.478 1.00 23.46 175 CYS A CA 1
ATOM 1278 C C . CYS A 1 175 ? -85.117 25.604 11.094 1.00 20.45 175 CYS A C 1
ATOM 1279 O O . CYS A 1 175 ? -85.403 24.602 10.459 1.00 21.63 175 CYS A O 1
ATOM 1282 N N . ARG A 1 176 ? -85.694 25.863 12.273 1.00 17.23 176 ARG A N 1
ATOM 1283 C CA . ARG A 1 176 ? -86.772 24.999 12.834 1.00 17.77 176 ARG A CA 1
ATOM 1284 C C . ARG A 1 176 ? -87.897 24.889 11.818 1.00 21.39 176 ARG A C 1
ATOM 1285 O O . ARG A 1 176 ? -88.582 23.850 11.742 1.00 22.47 176 ARG A O 1
ATOM 1293 N N . GLU A 1 177 ? -88.068 25.931 10.987 1.00 18.51 177 GLU A N 1
ATOM 1294 C CA . GLU A 1 177 ? -89.140 25.918 9.980 1.00 18.53 177 GLU A CA 1
ATOM 1295 C C . GLU A 1 177 ? -89.034 24.691 9.024 1.00 19.42 177 GLU A C 1
ATOM 1296 O O . GLU A 1 177 ? -90.064 24.065 8.676 1.00 19.42 177 GLU A O 1
ATOM 1302 N N . ILE A 1 178 ? -87.815 24.350 8.619 1.00 16.38 178 ILE A N 1
ATOM 1303 C CA . ILE A 1 178 ? -87.613 23.184 7.716 1.00 19.58 178 ILE A CA 1
ATOM 1304 C C . ILE A 1 178 ? -87.801 21.891 8.517 1.00 16.25 178 ILE A C 1
ATOM 1305 O O . ILE A 1 178 ? -88.476 20.969 8.077 1.00 15.18 178 ILE A O 1
ATOM 1310 N N . VAL A 1 179 ? -87.318 21.887 9.737 1.00 16.72 179 VAL A N 1
ATOM 1311 C CA . VAL A 1 179 ? -87.400 20.683 10.580 1.00 18.49 179 VAL A CA 1
ATOM 1312 C C . VAL A 1 179 ? -88.819 20.301 10.876 1.00 17.94 179 VAL A C 1
ATOM 1313 O O . VAL A 1 179 ? -89.156 19.118 10.838 1.00 17.08 179 VAL A O 1
ATOM 1317 N N . ASP A 1 180 ? -89.673 21.290 11.144 1.00 18.18 180 ASP A N 1
ATOM 1318 C CA . ASP A 1 180 ? -91.089 21.040 11.339 1.00 16.44 180 ASP A CA 1
ATOM 1319 C C . ASP A 1 180 ? -91.747 20.154 10.253 1.00 19.84 180 ASP A C 1
ATOM 1320 O O . ASP A 1 180 ? -92.772 19.477 10.516 1.00 19.29 180 ASP A O 1
ATOM 1325 N N . ASN A 1 181 ? -91.237 20.227 9.016 1.00 18.25 181 ASN A N 1
ATOM 1326 C CA . ASN A 1 181 ? -91.854 19.455 7.919 1.00 22.20 181 ASN A CA 1
ATOM 1327 C C . ASN A 1 181 ? -91.836 17.960 8.104 1.00 21.17 181 ASN A C 1
ATOM 1328 O O . ASN A 1 181 ? -92.613 17.271 7.475 1.00 21.37 181 ASN A O 1
ATOM 1333 N N . VAL A 1 182 ? -90.964 17.454 8.959 1.00 21.43 182 VAL A N 1
ATOM 1334 C CA . VAL A 1 182 ? -90.868 15.998 9.139 1.00 21.77 182 VAL A CA 1
ATOM 1335 C C . VAL A 1 182 ? -92.183 15.403 9.658 1.00 20.82 182 VAL A C 1
ATOM 1336 O O . VAL A 1 182 ? -92.478 14.221 9.411 1.00 19.79 182 VAL A O 1
ATOM 1340 N N . VAL A 1 183 ? -93.029 16.227 10.289 1.00 18.72 183 VAL A N 1
ATOM 1341 C CA . VAL A 1 183 ? -94.358 15.767 10.797 1.00 18.06 183 VAL A CA 1
ATOM 1342 C C . VAL A 1 183 ? -95.577 16.273 10.012 1.00 20.20 183 VAL A C 1
ATOM 1343 O O . VAL A 1 183 ? -96.726 15.963 10.339 1.00 21.01 183 VAL A O 1
ATOM 1347 N N . ASP A 1 184 ? -95.336 17.032 8.964 1.00 19.54 184 ASP A N 1
ATOM 1348 C CA . ASP A 1 184 ? -96.408 17.789 8.330 1.00 19.63 184 ASP A CA 1
ATOM 1349 C C . ASP A 1 184 ? -96.938 17.023 7.132 1.00 18.52 184 ASP A C 1
ATOM 1350 O O . ASP A 1 184 ? -96.629 17.286 5.989 1.00 20.74 184 ASP A O 1
ATOM 1355 N N . MET A 1 185 ? -97.743 16.053 7.424 1.00 18.29 185 MET A N 1
ATOM 1356 C CA . MET A 1 185 ? -98.330 15.236 6.379 1.00 23.33 185 MET A CA 1
ATOM 1357 C C . MET A 1 185 ? -99.122 16.058 5.362 1.00 20.99 185 MET A C 1
ATOM 1358 O O . MET A 1 185 ? -98.919 15.938 4.164 1.00 20.20 185 MET A O 1
ATOM 1363 N N . ALA A 1 186 ? -100.041 16.893 5.833 1.00 22.13 186 ALA A N 1
ATOM 1364 C CA . ALA A 1 186 ? -100.929 17.654 4.921 1.00 20.48 186 ALA A CA 1
ATOM 1365 C C . ALA A 1 186 ? -100.177 18.498 3.931 1.00 19.62 186 ALA A C 1
ATOM 1366 O O . ALA A 1 186 ? -100.579 18.641 2.776 1.00 20.89 186 ALA A O 1
ATOM 1368 N N . HIS A 1 187 ? -99.057 19.074 4.328 1.00 21.88 187 HIS A N 1
ATOM 1369 C CA . HIS A 1 187 ? -98.415 19.950 3.363 1.00 23.40 187 HIS A CA 1
ATOM 1370 C C . HIS A 1 187 ? -97.778 19.231 2.175 1.00 29.96 187 HIS A C 1
ATOM 1371 O O . HIS A 1 187 ? -97.490 19.867 1.158 1.00 26.30 187 HIS A O 1
ATOM 1378 N N . PHE A 1 188 ? -97.544 17.926 2.279 1.00 25.45 188 PHE A N 1
ATOM 1379 C CA . PHE A 1 188 ? -97.040 17.182 1.115 1.00 26.95 188 PHE A CA 1
ATOM 1380 C C . PHE A 1 188 ? -98.098 17.121 0.027 1.00 26.17 188 PHE A C 1
ATOM 1381 O O . PHE A 1 188 ? -97.783 17.019 -1.166 1.00 29.84 188 PHE A O 1
ATOM 1389 N N . PHE A 1 189 ? -99.362 17.176 0.413 1.00 24.35 189 PHE A N 1
ATOM 1390 C CA . PHE A 1 189 ? -100.391 17.330 -0.578 1.00 24.61 189 PHE A CA 1
ATOM 1391 C C . PHE A 1 189 ? -100.433 18.758 -1.132 1.00 32.33 189 PHE A C 1
ATOM 1392 O O . PHE A 1 189 ? -100.288 18.941 -2.343 1.00 32.73 189 PHE A O 1
ATOM 1400 N N . TYR A 1 190 ? -100.592 19.776 -0.280 1.00 28.02 190 TYR A N 1
ATOM 1401 C CA . TYR A 1 190 ? -100.825 21.162 -0.795 1.00 27.86 190 TYR A CA 1
ATOM 1402 C C . TYR A 1 190 ? -99.596 21.831 -1.397 1.00 30.10 190 TYR A C 1
ATOM 1403 O O . TYR A 1 190 ? -99.700 22.599 -2.351 1.00 34.94 190 TYR A O 1
ATOM 1412 N N . ILE A 1 191 ? -98.432 21.528 -0.855 1.00 30.72 191 ILE A N 1
ATOM 1413 C CA . ILE A 1 191 ? -97.192 22.211 -1.211 1.00 30.87 191 ILE A CA 1
ATOM 1414 C C . ILE A 1 191 ? -96.299 21.370 -2.129 1.00 40.27 191 ILE A C 1
ATOM 1415 O O . ILE A 1 191 ? -95.659 21.915 -3.037 1.00 33.22 191 ILE A O 1
ATOM 1420 N N . HIS A 1 192 ? -96.232 20.060 -1.883 1.00 36.01 192 HIS A N 1
ATOM 1421 C CA . HIS A 1 192 ? -95.419 19.160 -2.692 1.00 35.85 192 HIS A CA 1
ATOM 1422 C C . HIS A 1 192 ? -96.187 18.423 -3.745 1.00 39.64 192 HIS A C 1
ATOM 1423 O O . HIS A 1 192 ? -95.593 17.685 -4.505 1.00 49.85 192 HIS A O 1
ATOM 1430 N N . TYR A 1 193 ? -97.503 18.580 -3.773 1.00 36.09 193 TYR A N 1
ATOM 1431 C CA . TYR A 1 193 ? -98.344 17.974 -4.787 1.00 38.22 193 TYR A CA 1
ATOM 1432 C C . TYR A 1 193 ? -98.129 16.451 -4.886 1.00 44.13 193 TYR A C 1
ATOM 1433 O O . TYR A 1 193 ? -98.251 15.869 -5.971 1.00 44.96 193 TYR A O 1
ATOM 1442 N N . SER A 1 194 ? -97.815 15.808 -3.763 1.00 38.41 194 SER A N 1
ATOM 1443 C CA . SER A 1 194 ? -97.953 14.346 -3.644 1.00 41.88 194 SER A CA 1
ATOM 1444 C C . SER A 1 194 ? -99.221 14.052 -2.877 1.00 32.88 194 SER A C 1
ATOM 1445 O O . SER A 1 194 ? -99.946 14.968 -2.508 1.00 36.42 194 SER A O 1
ATOM 1448 N N . PHE A 1 195 ? -99.502 12.783 -2.634 1.00 28.77 195 PHE A N 1
ATOM 1449 C CA . PHE A 1 195 ? -100.782 12.353 -2.093 1.00 25.67 195 PHE A CA 1
ATOM 1450 C C . PHE A 1 195 ? -100.499 11.314 -1.005 1.00 34.36 195 PHE A C 1
ATOM 1451 O O . PHE A 1 195 ? -100.326 10.126 -1.296 1.00 28.73 195 PHE A O 1
ATOM 1459 N N . PRO A 1 196 ? -100.394 11.754 0.257 1.00 37.49 196 PRO A N 1
ATOM 1460 C CA . PRO A 1 196 ? -100.023 10.814 1.322 1.00 32.53 196 PRO A CA 1
ATOM 1461 C C . PRO A 1 196 ? -101.122 9.810 1.628 1.00 29.43 196 PRO A C 1
ATOM 1462 O O . PRO A 1 196 ? -102.271 10.227 1.722 1.00 30.24 196 PRO A O 1
ATOM 1466 N N . ARG A 1 197 ? -100.749 8.531 1.808 1.00 23.35 197 ARG A N 1
ATOM 1467 C CA . ARG A 1 197 ? -101.666 7.418 2.135 1.00 29.81 197 ARG A CA 1
ATOM 1468 C C . ARG A 1 197 ? -101.371 6.749 3.473 1.00 31.08 197 ARG A C 1
ATOM 1469 O O . ARG A 1 197 ? -102.244 6.117 4.072 1.00 38.23 197 ARG A O 1
ATOM 1477 N N . TYR A 1 198 ? -100.125 6.856 3.918 1.00 26.54 198 TYR A N 1
ATOM 1478 C CA . TYR A 1 198 ? -99.684 6.313 5.189 1.00 21.96 198 TYR A CA 1
ATOM 1479 C C . TYR A 1 198 ? -98.671 7.315 5.749 1.00 23.77 198 TYR A C 1
ATOM 1480 O O . TYR A 1 198 ? -97.823 7.803 4.993 1.00 25.32 198 TYR A O 1
ATOM 1489 N N . PHE A 1 199 ? -98.702 7.590 7.051 1.00 23.22 199 PHE A N 1
ATOM 1490 C CA . PHE A 1 199 ? -97.790 8.587 7.613 1.00 22.66 199 PHE A CA 1
ATOM 1491 C C . PHE A 1 199 ? -97.511 8.257 9.063 1.00 24.08 199 PHE A C 1
ATOM 1492 O O . PHE A 1 199 ? -98.442 8.191 9.864 1.00 23.65 199 PHE A O 1
ATOM 1500 N N . LYS A 1 200 ? -96.227 8.040 9.394 1.00 19.36 200 LYS A N 1
ATOM 1501 C CA . LYS A 1 200 ? -95.844 7.689 10.722 1.00 21.19 200 LYS A CA 1
ATOM 1502 C C . LYS A 1 200 ? -94.529 8.350 11.117 1.00 19.99 200 LYS A C 1
ATOM 1503 O O . LYS A 1 200 ? -93.567 8.358 10.343 1.00 19.14 200 LYS A O 1
ATOM 1509 N N . ASN A 1 201 ? -94.485 8.838 12.354 1.00 19.73 201 ASN A N 1
ATOM 1510 C CA . ASN A 1 201 ? -93.232 9.404 12.922 1.00 19.60 201 ASN A CA 1
ATOM 1511 C C . ASN A 1 201 ? -92.695 8.567 14.054 1.00 16.67 201 ASN A C 1
ATOM 1512 O O . ASN A 1 201 ? -93.459 8.064 14.879 1.00 22.94 201 ASN A O 1
ATOM 1517 N N . VAL A 1 202 ? -91.369 8.517 14.155 1.00 16.19 202 VAL A N 1
ATOM 1518 C CA . VAL A 1 202 ? -90.679 7.960 15.316 1.00 17.43 202 VAL A CA 1
ATOM 1519 C C . VAL A 1 202 ? -89.479 8.831 15.641 1.00 16.79 202 VAL A C 1
ATOM 1520 O O . VAL A 1 202 ? -88.584 9.057 14.787 1.00 15.33 202 VAL A O 1
ATOM 1524 N N . PHE A 1 203 ? -89.449 9.319 16.881 1.00 16.23 203 PHE A N 1
ATOM 1525 C CA . PHE A 1 203 ? -88.315 10.089 17.393 1.00 16.66 203 PHE A CA 1
ATOM 1526 C C . PHE A 1 203 ? -87.635 9.270 18.495 1.00 16.52 203 PHE A C 1
ATOM 1527 O O . PHE A 1 203 ? -88.307 8.636 19.333 1.00 17.92 203 PHE A O 1
ATOM 1535 N N . GLU A 1 204 ? -86.322 9.281 18.511 1.00 16.97 204 GLU A N 1
ATOM 1536 C CA . GLU A 1 204 ? -85.590 8.564 19.558 1.00 19.34 204 GLU A CA 1
ATOM 1537 C C . GLU A 1 204 ? -84.138 8.957 19.534 1.00 17.29 204 GLU A C 1
ATOM 1538 O O . GLU A 1 204 ? -83.575 9.071 18.474 1.00 17.55 204 GLU A O 1
ATOM 1544 N N . GLY A 1 205 ? -83.503 9.113 20.690 1.00 14.40 205 GLY A N 1
ATOM 1545 C CA . GLY A 1 205 ? -82.102 9.492 20.703 1.00 15.61 205 GLY A CA 1
ATOM 1546 C C . GLY A 1 205 ? -81.943 10.812 19.947 1.00 18.32 205 GLY A C 1
ATOM 1547 O O . GLY A 1 205 ? -82.753 11.754 20.113 1.00 16.59 205 GLY A O 1
ATOM 1548 N N . HIS A 1 206 ? -80.916 10.872 19.109 1.00 15.25 206 HIS A N 1
ATOM 1549 C CA . HIS A 1 206 ? -80.669 12.066 18.270 1.00 18.08 206 HIS A CA 1
ATOM 1550 C C . HIS A 1 206 ? -81.214 11.954 16.841 1.00 18.02 206 HIS A C 1
ATOM 1551 O O . HIS A 1 206 ? -80.715 12.648 15.955 1.00 16.27 206 HIS A O 1
ATOM 1558 N N . THR A 1 207 ? -82.231 11.096 16.622 1.00 15.46 207 THR A N 1
ATOM 1559 C CA . THR A 1 207 ? -82.866 10.937 15.320 1.00 15.82 207 THR A CA 1
ATOM 1560 C C . THR A 1 207 ? -84.386 11.115 15.315 1.00 17.28 207 THR A C 1
ATOM 1561 O O . THR A 1 207 ? -85.070 10.896 16.326 1.00 21.23 207 THR A O 1
ATOM 1565 N N . ALA A 1 208 ? -84.896 11.563 14.154 1.00 18.28 208 ALA A N 1
ATOM 1566 C CA . ALA A 1 208 ? -86.298 11.829 13.937 1.00 15.57 208 ALA A CA 1
ATOM 1567 C C . ALA A 1 208 ? -86.636 11.302 12.550 1.00 19.61 208 ALA A C 1
ATOM 1568 O O . ALA A 1 208 ? -85.971 11.645 11.590 1.00 15.07 208 ALA A O 1
ATOM 1570 N N . THR A 1 209 ? -87.675 10.484 12.476 1.00 16.24 209 THR A N 1
ATOM 1571 C CA . THR A 1 209 ? -87.978 9.739 11.309 1.00 14.14 209 THR A CA 1
ATOM 1572 C C . THR A 1 209 ? -89.417 9.957 10.915 1.00 15.93 209 THR A C 1
ATOM 1573 O O . THR A 1 209 ? -90.323 10.060 11.755 1.00 16.90 209 THR A O 1
ATOM 1577 N N . GLN A 1 210 ? -89.598 10.042 9.604 1.00 16.99 210 GLN A N 1
ATOM 1578 C CA . GLN A 1 210 ? -90.883 10.026 8.979 1.00 19.11 210 GLN A CA 1
ATOM 1579 C C . GLN A 1 210 ? -90.962 8.830 8.019 1.00 17.35 210 GLN A C 1
ATOM 1580 O O . GLN A 1 210 ? -90.132 8.702 7.119 1.00 17.81 210 GLN A O 1
ATOM 1586 N N . TYR A 1 211 ? -91.980 8.000 8.198 1.00 17.13 211 TYR A N 1
ATOM 1587 C CA . TYR A 1 211 ? -92.293 6.979 7.223 1.00 17.56 211 TYR A CA 1
ATOM 1588 C C . TYR A 1 211 ? -93.533 7.405 6.476 1.00 20.26 211 TYR A C 1
ATOM 1589 O O . TYR A 1 211 ? -94.557 7.678 7.094 1.00 21.87 211 TYR A O 1
ATOM 1598 N N . MET A 1 212 ? -93.478 7.436 5.152 1.00 19.48 212 MET A N 1
ATOM 1599 C CA . MET A 1 212 ? -94.664 7.796 4.373 1.00 20.73 212 MET A CA 1
ATOM 1600 C C . MET A 1 212 ? -94.811 6.914 3.147 1.00 22.46 212 MET A C 1
ATOM 1601 O O . MET A 1 212 ? -93.795 6.549 2.521 1.00 19.30 212 MET A O 1
ATOM 1606 N N . HIS A 1 213 ? -96.057 6.601 2.798 1.00 22.01 213 HIS A N 1
ATOM 1607 C CA . HIS A 1 213 ? -96.351 6.086 1.463 1.00 24.24 213 HIS A CA 1
ATOM 1608 C C . HIS A 1 213 ? -97.225 7.110 0.765 1.00 23.66 213 HIS A C 1
ATOM 1609 O O . HIS A 1 213 ? -98.219 7.541 1.316 1.00 24.15 213 HIS A O 1
ATOM 1616 N N . SER A 1 214 ? -96.853 7.510 -0.441 1.00 24.10 214 SER A N 1
ATOM 1617 C CA . SER A 1 214 ? -97.643 8.478 -1.191 1.00 27.92 214 SER A CA 1
ATOM 1618 C C . SER A 1 214 ? -97.784 8.079 -2.670 1.00 31.91 214 SER A C 1
ATOM 1619 O O . SER A 1 214 ? -97.051 7.246 -3.180 1.00 31.78 214 SER A O 1
ATOM 1622 N N . THR A 1 215 ? -98.747 8.681 -3.347 1.00 28.38 215 THR A N 1
ATOM 1623 C CA . THR A 1 215 ? -98.874 8.542 -4.778 1.00 31.25 215 THR A CA 1
ATOM 1624 C C . THR A 1 215 ? -98.773 9.918 -5.363 1.00 33.02 215 THR A C 1
ATOM 1625 O O . THR A 1 215 ? -98.945 10.906 -4.656 1.00 32.48 215 THR A O 1
ATOM 1629 N N . GLY A 1 216 ? -98.465 9.996 -6.651 1.00 33.02 216 GLY A N 1
ATOM 1630 C CA . GLY A 1 216 ? -98.624 11.241 -7.383 1.00 39.03 216 GLY A CA 1
ATOM 1631 C C . GLY A 1 216 ? -100.095 11.650 -7.381 1.00 37.61 216 GLY A C 1
ATOM 1632 O O . GLY A 1 216 ? -100.974 10.844 -7.116 1.00 35.75 216 GLY A O 1
ATOM 1633 N N . ARG A 1 217 ? -100.351 12.924 -7.635 1.00 40.17 217 ARG A N 1
ATOM 1634 C CA . ARG A 1 217 ? -101.713 13.416 -7.892 1.00 42.80 217 ARG A CA 1
ATOM 1635 C C . ARG A 1 217 ? -101.930 13.481 -9.410 1.00 40.35 217 ARG A C 1
ATOM 1636 O O . ARG A 1 217 ? -101.043 13.922 -10.173 1.00 45.99 217 ARG A O 1
ATOM 1644 N N . GLU A 1 218 ? -103.087 13.022 -9.851 1.00 46.41 218 GLU A N 1
ATOM 1645 C CA . GLU A 1 218 ? -103.424 13.114 -11.272 1.00 66.89 218 GLU A CA 1
ATOM 1646 C C . GLU A 1 218 ? -103.363 14.559 -11.769 1.00 62.29 218 GLU A C 1
ATOM 1647 O O . GLU A 1 218 ? -102.688 14.845 -12.765 1.00 56.09 218 GLU A O 1
ATOM 1653 N N . ASP A 1 219 ? -103.992 15.471 -11.021 1.00 46.11 219 ASP A N 1
ATOM 1654 C CA . ASP A 1 219 ? -104.140 16.854 -11.463 1.00 42.08 219 ASP A CA 1
ATOM 1655 C C . ASP A 1 219 ? -102.858 17.646 -11.510 1.00 41.34 219 ASP A C 1
ATOM 1656 O O . ASP A 1 219 ? -102.865 18.752 -12.005 1.00 45.89 219 ASP A O 1
ATOM 1661 N N . VAL A 1 220 ? -101.756 17.124 -10.980 1.00 41.25 220 VAL A N 1
ATOM 1662 C CA . VAL A 1 220 ? -100.502 17.883 -10.964 1.00 43.10 220 VAL A CA 1
ATOM 1663 C C . VAL A 1 220 ? -99.352 16.958 -11.295 1.00 60.20 220 VAL A C 1
ATOM 1664 O O . VAL A 1 220 ? -99.230 15.858 -10.726 1.00 57.22 220 VAL A O 1
ATOM 1668 N N . ILE A 1 221 ? -98.490 17.443 -12.181 1.00 50.38 221 ILE A N 1
ATOM 1669 C CA . ILE A 1 221 ? -97.394 16.662 -12.721 1.00 47.48 221 ILE A CA 1
ATOM 1670 C C . ILE A 1 221 ? -96.081 17.080 -12.051 1.00 48.59 221 ILE A C 1
ATOM 1671 O O . ILE A 1 221 ? -95.810 18.266 -11.913 1.00 45.84 221 ILE A O 1
ATOM 1676 N N . SER A 1 222 ? -95.296 16.084 -11.618 1.00 40.94 222 SER A N 1
ATOM 1677 C CA . SER A 1 222 ? -94.066 16.301 -10.861 1.00 39.69 222 SER A CA 1
ATOM 1678 C C . SER A 1 222 ? -93.033 15.239 -11.223 1.00 37.64 222 SER A C 1
ATOM 1679 O O . SER A 1 222 ? -93.358 14.032 -11.348 1.00 33.22 222 SER A O 1
ATOM 1682 N N . GLY A 1 223 ? -91.783 15.682 -11.322 1.00 32.56 223 GLY A N 1
ATOM 1683 C CA . GLY A 1 223 ? -90.686 14.791 -11.653 1.00 41.61 223 GLY A CA 1
ATOM 1684 C C . GLY A 1 223 ? -90.447 13.707 -10.617 1.00 34.49 223 GLY A C 1
ATOM 1685 O O . GLY A 1 223 ? -89.858 12.689 -10.921 1.00 34.66 223 GLY A O 1
ATOM 1686 N N . THR A 1 224 ? -90.897 13.937 -9.387 1.00 31.27 224 THR A N 1
ATOM 1687 C CA . THR A 1 224 ? -90.756 12.955 -8.336 1.00 33.91 224 THR A CA 1
ATOM 1688 C C . THR A 1 224 ? -91.529 11.660 -8.674 1.00 36.41 224 THR A C 1
ATOM 1689 O O . THR A 1 224 ? -91.229 10.624 -8.091 1.00 30.14 224 THR A O 1
ATOM 1693 N N . ASN A 1 225 ? -92.510 11.730 -9.593 1.00 36.22 225 ASN A N 1
ATOM 1694 C CA . ASN A 1 225 ? -93.260 10.539 -10.043 1.00 35.94 225 ASN A CA 1
ATOM 1695 C C . ASN A 1 225 ? -92.622 9.752 -11.201 1.00 33.25 225 ASN A C 1
ATOM 1696 O O . ASN A 1 225 ? -93.224 8.767 -11.695 1.00 30.51 225 ASN A O 1
ATOM 1701 N N . TYR A 1 226 ? -91.427 10.163 -11.635 1.00 26.44 226 TYR A N 1
ATOM 1702 C CA . TYR A 1 226 ? -90.703 9.428 -12.676 1.00 31.78 226 TYR A CA 1
ATOM 1703 C C . TYR A 1 226 ? -91.600 9.068 -13.895 1.00 39.25 226 TYR A C 1
ATOM 1704 O O . TYR A 1 226 ? -91.564 7.946 -14.393 1.00 45.58 226 TYR A O 1
ATOM 1713 N N . ASP A 1 227 ? -92.421 10.012 -14.347 1.00 36.41 227 ASP A N 1
ATOM 1714 C CA . ASP A 1 227 ? -93.172 9.856 -15.611 1.00 38.05 227 ASP A CA 1
ATOM 1715 C C . ASP A 1 227 ? -94.268 8.806 -15.505 1.00 43.80 227 ASP A C 1
ATOM 1716 O O . ASP A 1 227 ? -94.635 8.210 -16.505 1.00 49.41 227 ASP A O 1
ATOM 1721 N N . ASP A 1 228 ? -94.765 8.579 -14.290 1.00 40.27 228 ASP A N 1
ATOM 1722 C CA . ASP A 1 228 ? -95.984 7.812 -14.054 1.00 40.26 228 ASP A CA 1
ATOM 1723 C C . ASP A 1 228 ? -96.849 8.631 -13.097 1.00 44.55 228 ASP A C 1
ATOM 1724 O O . ASP A 1 228 ? -96.580 8.644 -11.902 1.00 42.70 228 ASP A O 1
ATOM 1729 N N . PRO A 1 229 ? -97.903 9.295 -13.609 1.00 50.66 229 PRO A N 1
ATOM 1730 C CA . PRO A 1 229 ? -98.727 10.153 -12.737 1.00 53.42 229 PRO A CA 1
ATOM 1731 C C . PRO A 1 229 ? -99.307 9.482 -11.489 1.00 50.85 229 PRO A C 1
ATOM 1732 O O . PRO A 1 229 ? -99.719 10.193 -10.583 1.00 58.29 229 PRO A O 1
ATOM 1736 N N . ASN A 1 230 ? -99.353 8.145 -11.456 1.00 46.87 230 ASN A N 1
ATOM 1737 C CA . ASN A 1 230 ? -99.850 7.391 -10.303 1.00 45.42 230 ASN A CA 1
ATOM 1738 C C . ASN A 1 230 ? -98.797 6.563 -9.580 1.00 49.45 230 ASN A C 1
ATOM 1739 O O . ASN A 1 230 ? -99.116 5.528 -8.952 1.00 40.67 230 ASN A O 1
ATOM 1744 N N . ALA A 1 231 ? -97.543 6.997 -9.667 1.00 49.64 231 ALA A N 1
ATOM 1745 C CA . ALA A 1 231 ? -96.457 6.273 -8.992 1.00 62.60 231 ALA A CA 1
ATOM 1746 C C . ALA A 1 231 ? -96.751 6.164 -7.479 1.00 46.74 231 ALA A C 1
ATOM 1747 O O . ALA A 1 231 ? -97.064 7.199 -6.883 1.00 41.31 231 ALA A O 1
ATOM 1749 N N . GLU A 1 232 ? -96.725 4.945 -6.891 1.00 37.21 232 GLU A N 1
ATOM 1750 C CA . GLU A 1 232 ? -96.586 4.785 -5.419 1.00 42.52 232 GLU A CA 1
ATOM 1751 C C . GLU A 1 232 ? -95.120 4.920 -5.024 1.00 41.91 232 GLU A C 1
ATOM 1752 O O . GLU A 1 232 ? -94.236 4.433 -5.713 1.00 37.78 232 GLU A O 1
ATOM 1758 N N . LEU A 1 233 ? -94.902 5.613 -3.908 1.00 26.75 233 LEU A N 1
ATOM 1759 C CA . LEU A 1 233 ? -93.601 5.934 -3.378 1.00 22.96 233 LEU A CA 1
ATOM 1760 C C . LEU A 1 233 ? -93.618 5.570 -1.874 1.00 23.04 233 LEU A C 1
ATOM 1761 O O . LEU A 1 233 ? -94.555 5.920 -1.158 1.00 23.58 233 LEU A O 1
ATOM 1766 N N . ARG A 1 234 ? -92.583 4.864 -1.449 1.00 22.14 234 ARG A N 1
ATOM 1767 C CA A ARG A 1 234 ? -92.393 4.449 -0.075 0.60 20.92 234 ARG A CA 1
ATOM 1768 C CA B ARG A 1 234 ? -92.413 4.467 -0.068 0.40 22.33 234 ARG A CA 1
ATOM 1769 C C . ARG A 1 234 ? -91.180 5.199 0.414 1.00 21.46 234 ARG A C 1
ATOM 1770 O O . ARG A 1 234 ? -90.137 5.140 -0.231 1.00 21.01 234 ARG A O 1
ATOM 1785 N N . SER A 1 235 ? -91.311 5.900 1.531 1.00 20.23 235 SER A N 1
ATOM 1786 C CA . SER A 1 235 ? -90.250 6.786 2.001 1.00 21.13 235 SER A CA 1
ATOM 1787 C C . SER A 1 235 ? -89.895 6.519 3.464 1.00 16.20 235 SER A C 1
ATOM 1788 O O . SER A 1 235 ? -90.763 6.365 4.311 1.00 18.71 235 SER A O 1
ATOM 1791 N N . GLU A 1 236 ? -88.603 6.401 3.711 1.00 18.43 236 GLU A N 1
ATOM 1792 C CA . GLU A 1 236 ? -88.072 6.410 5.076 1.00 19.45 236 GLU A CA 1
ATOM 1793 C C . GLU A 1 236 ? -87.070 7.528 5.244 1.00 17.34 236 GLU A C 1
ATOM 1794 O O . GLU A 1 236 ? -85.946 7.463 4.678 1.00 15.85 236 GLU A O 1
ATOM 1800 N N . ALA A 1 237 ? -87.485 8.552 5.986 1.00 15.74 237 ALA A N 1
ATOM 1801 C CA . ALA A 1 237 ? -86.751 9.812 6.036 1.00 16.32 237 ALA A CA 1
ATOM 1802 C C . ALA A 1 237 ? -86.370 10.109 7.455 1.00 16.23 237 ALA A C 1
ATOM 1803 O O . ALA A 1 237 ? -87.235 10.238 8.271 1.00 18.77 237 ALA A O 1
ATOM 1805 N N . THR A 1 238 ? -85.067 10.231 7.705 1.00 15.43 238 THR A N 1
ATOM 1806 C CA . THR A 1 238 ? -84.527 10.387 9.003 1.00 14.09 238 THR A CA 1
ATOM 1807 C C . THR A 1 238 ? -83.489 11.502 9.136 1.00 14.99 238 THR A C 1
ATOM 1808 O O . THR A 1 238 ? -82.491 11.558 8.415 1.00 15.91 238 THR A O 1
ATOM 1812 N N . TYR A 1 239 ? -83.744 12.400 10.095 1.00 15.67 239 TYR A N 1
ATOM 1813 C CA . TYR A 1 239 ? -82.731 13.355 10.571 1.00 14.69 239 TYR A CA 1
ATOM 1814 C C . TYR A 1 239 ? -81.751 12.673 11.495 1.00 19.19 239 TYR A C 1
ATOM 1815 O O . TYR A 1 239 ? -82.150 12.133 12.514 1.00 18.33 239 TYR A O 1
ATOM 1824 N N . PHE A 1 240 ? -80.465 12.769 11.180 1.00 18.56 240 PHE A N 1
ATOM 1825 C CA . PHE A 1 240 ? -79.375 12.213 11.989 1.00 17.67 240 PHE A CA 1
ATOM 1826 C C . PHE A 1 240 ? -78.709 13.384 12.647 1.00 18.12 240 PHE A C 1
ATOM 1827 O O . PHE A 1 240 ? -77.762 13.977 12.152 1.00 15.42 240 PHE A O 1
ATOM 1835 N N . GLY A 1 241 ? -79.293 13.740 13.778 1.00 19.00 241 GLY A N 1
ATOM 1836 C CA . GLY A 1 241 ? -78.985 14.969 14.459 1.00 16.96 241 GLY A CA 1
ATOM 1837 C C . GLY A 1 241 ? -79.917 16.053 13.948 1.00 16.21 241 GLY A C 1
ATOM 1838 O O . GLY A 1 241 ? -80.973 15.760 13.365 1.00 16.15 241 GLY A O 1
ATOM 1839 N N . PRO A 1 242 ? -79.524 17.324 14.168 1.00 13.64 242 PRO A N 1
ATOM 1840 C CA . PRO A 1 242 ? -80.413 18.468 14.037 1.00 15.22 242 PRO A CA 1
ATOM 1841 C C . PRO A 1 242 ? -80.628 18.961 12.634 1.00 15.82 242 PRO A C 1
ATOM 1842 O O . PRO A 1 242 ? -81.622 19.679 12.396 1.00 15.53 242 PRO A O 1
ATOM 1846 N N . SER A 1 243 ? -79.707 18.629 11.722 1.00 16.05 243 SER A N 1
ATOM 1847 C CA . SER A 1 243 ? -79.650 19.347 10.435 1.00 15.58 243 SER A CA 1
ATOM 1848 C C . SER A 1 243 ? -79.656 18.518 9.156 1.00 19.98 243 SER A C 1
ATOM 1849 O O . SER A 1 243 ? -79.854 19.098 8.085 1.00 18.56 243 SER A O 1
ATOM 1852 N N . TYR A 1 244 ? -79.399 17.218 9.257 1.00 17.37 244 TYR A N 1
ATOM 1853 C CA . TYR A 1 244 ? -79.125 16.393 8.079 1.00 16.05 244 TYR A CA 1
ATOM 1854 C C . TYR A 1 244 ? -80.040 15.176 7.970 1.00 16.37 244 TYR A C 1
ATOM 1855 O O . TYR A 1 244 ? -79.972 14.277 8.795 1.00 16.10 244 TYR A O 1
ATOM 1864 N N . MET A 1 245 ? -80.866 15.143 6.942 1.00 14.69 245 MET A N 1
ATOM 1865 C CA . MET A 1 245 ? -81.783 14.047 6.725 1.00 16.34 245 MET A CA 1
ATOM 1866 C C . MET A 1 245 ? -81.387 13.242 5.482 1.00 19.02 245 MET A C 1
ATOM 1867 O O . MET A 1 245 ? -80.990 13.812 4.434 1.00 15.27 245 MET A O 1
ATOM 1872 N N . ILE A 1 246 ? -81.458 11.915 5.615 1.00 13.26 246 ILE A N 1
ATOM 1873 C CA . ILE A 1 246 ? -81.316 11.040 4.465 1.00 14.95 246 ILE A CA 1
ATOM 1874 C C . ILE A 1 246 ? -82.698 10.443 4.262 1.00 16.03 246 ILE A C 1
ATOM 1875 O O . ILE A 1 246 ? -83.348 10.011 5.231 1.00 14.86 246 ILE A O 1
ATOM 1880 N N . ASP A 1 247 ? -83.155 10.376 3.002 1.00 14.03 247 ASP A N 1
ATOM 1881 C CA . ASP A 1 247 ? -84.459 9.867 2.701 1.00 14.54 247 ASP A CA 1
ATOM 1882 C C . ASP A 1 247 ? -84.276 8.726 1.661 1.00 17.59 247 ASP A C 1
ATOM 1883 O O . ASP A 1 247 ? -83.807 8.940 0.534 1.00 19.83 247 ASP A O 1
ATOM 1888 N N . TRP A 1 248 ? -84.605 7.522 2.078 1.00 15.17 248 TRP A N 1
ATOM 1889 C CA . TRP A 1 248 ? -84.553 6.322 1.217 1.00 14.64 248 TRP A CA 1
ATOM 1890 C C . TRP A 1 248 ? -85.909 6.123 0.607 1.00 17.19 248 TRP A C 1
ATOM 1891 O O . TRP A 1 248 ? -86.893 6.055 1.318 1.00 16.49 248 TRP A O 1
ATOM 1902 N N . LEU A 1 249 ? -85.961 6.058 -0.733 1.00 18.11 249 LEU A N 1
ATOM 1903 C CA . LEU A 1 249 ? -87.210 6.036 -1.431 1.00 19.28 249 LEU A CA 1
ATOM 1904 C C . LEU A 1 249 ? -87.243 4.874 -2.416 1.00 16.04 249 LEU A C 1
ATOM 1905 O O . LEU A 1 249 ? -86.258 4.533 -3.059 1.00 17.99 249 LEU A O 1
ATOM 1910 N N . GLU A 1 250 ? -88.412 4.314 -2.561 1.00 17.48 250 GLU A N 1
ATOM 1911 C CA . GLU A 1 250 ? -88.608 3.290 -3.571 1.00 23.72 250 GLU A CA 1
ATOM 1912 C C . GLU A 1 250 ? -89.923 3.597 -4.280 1.00 24.51 250 GLU A C 1
ATOM 1913 O O . GLU A 1 250 ? -90.943 3.844 -3.613 1.00 25.73 250 GLU A O 1
ATOM 1919 N N . SER A 1 251 ? -89.851 3.671 -5.613 1.00 28.97 251 SER A N 1
ATOM 1920 C CA . SER A 1 251 ? -90.976 4.078 -6.468 1.00 29.46 251 SER A CA 1
ATOM 1921 C C . SER A 1 251 ? -91.370 2.919 -7.344 1.00 32.73 251 SER A C 1
ATOM 1922 O O . SER A 1 251 ? -90.508 2.191 -7.894 1.00 35.91 251 SER A O 1
ATOM 1925 N N . ASP A 1 252 ? -92.668 2.757 -7.496 1.00 32.25 252 ASP A N 1
ATOM 1926 C CA . ASP A 1 252 ? -93.187 1.799 -8.471 1.00 53.30 252 ASP A CA 1
ATOM 1927 C C . ASP A 1 252 ? -93.906 2.641 -9.504 1.00 59.76 252 ASP A C 1
ATOM 1928 O O . ASP A 1 252 ? -95.017 3.153 -9.268 1.00 56.43 252 ASP A O 1
ATOM 1933 N N . ALA A 1 253 ? -93.169 2.870 -10.590 1.00 45.64 253 ALA A N 1
ATOM 1934 C CA . ALA A 1 253 ? -93.541 3.773 -11.687 1.00 39.79 253 ALA A CA 1
ATOM 1935 C C . ALA A 1 253 ? -93.440 2.989 -13.006 1.00 44.70 253 ALA A C 1
ATOM 1936 O O . ALA A 1 253 ? -92.360 2.437 -13.347 1.00 40.18 253 ALA A O 1
ATOM 1938 N N . ASN A 1 254 ? -94.565 2.909 -13.719 1.00 50.18 254 ASN A N 1
ATOM 1939 C CA . ASN A 1 254 ? -94.631 2.200 -15.020 1.00 52.53 254 ASN A CA 1
ATOM 1940 C C . ASN A 1 254 ? -94.068 0.776 -14.933 1.00 53.17 254 ASN A C 1
ATOM 1941 O O . ASN A 1 254 ? -93.163 0.403 -15.705 1.00 49.35 254 ASN A O 1
ATOM 1946 N N . GLY A 1 255 ? -94.566 0.029 -13.940 1.00 50.91 255 GLY A N 1
ATOM 1947 C CA . GLY A 1 255 ? -94.157 -1.361 -13.676 1.00 61.31 255 GLY A CA 1
ATOM 1948 C C . GLY A 1 255 ? -92.745 -1.645 -13.185 1.00 55.29 255 GLY A C 1
ATOM 1949 O O . GLY A 1 255 ? -92.398 -2.806 -12.981 1.00 70.49 255 GLY A O 1
ATOM 1950 N N . GLN A 1 256 ? -91.929 -0.604 -13.005 1.00 49.08 256 GLN A N 1
ATOM 1951 C CA . GLN A 1 256 ? -90.561 -0.760 -12.543 1.00 48.05 256 GLN A CA 1
ATOM 1952 C C . GLN A 1 256 ? -90.505 -0.453 -11.057 1.00 49.63 256 GLN A C 1
ATOM 1953 O O . GLN A 1 256 ? -91.343 0.292 -10.560 1.00 42.76 256 GLN A O 1
ATOM 1959 N N . THR A 1 257 ? -89.477 -0.970 -10.378 1.00 49.22 257 THR A N 1
ATOM 1960 C CA . THR A 1 257 ? -89.112 -0.470 -9.042 1.00 54.20 257 THR A CA 1
ATOM 1961 C C . THR A 1 257 ? -87.796 0.387 -9.002 1.00 35.01 257 THR A C 1
ATOM 1962 O O . THR A 1 257 ? -86.652 -0.109 -9.151 1.00 31.66 257 THR A O 1
ATOM 1966 N N . ILE A 1 258 ? -87.965 1.676 -8.748 1.00 26.44 258 ILE A N 1
ATOM 1967 C CA . ILE A 1 258 ? -86.840 2.627 -8.751 1.00 25.10 258 ILE A CA 1
ATOM 1968 C C . ILE A 1 258 ? -86.395 2.977 -7.321 1.00 23.05 258 ILE A C 1
ATOM 1969 O O . ILE A 1 258 ? -87.215 3.272 -6.478 1.00 22.75 258 ILE A O 1
ATOM 1974 N N . GLU A 1 259 ? -85.095 2.903 -7.083 1.00 22.95 259 GLU A N 1
ATOM 1975 C CA . GLU A 1 259 ? -84.510 3.236 -5.816 1.00 25.40 259 GLU A CA 1
ATOM 1976 C C . GLU A 1 259 ? -83.822 4.598 -5.964 1.00 20.28 259 GLU A C 1
ATOM 1977 O O . GLU A 1 259 ? -82.947 4.792 -6.863 1.00 19.19 259 GLU A O 1
ATOM 1983 N N . THR A 1 260 ? -84.221 5.517 -5.071 1.00 22.34 260 THR A N 1
ATOM 1984 C CA . THR A 1 260 ? -83.666 6.867 -4.987 1.00 17.81 260 THR A CA 1
ATOM 1985 C C . THR A 1 260 ? -83.230 7.136 -3.545 1.00 17.10 260 THR A C 1
ATOM 1986 O O . THR A 1 260 ? -83.870 6.683 -2.612 1.00 18.09 260 THR A O 1
ATOM 1990 N N . ILE A 1 261 ? -82.133 7.842 -3.370 1.00 16.27 261 ILE A N 1
ATOM 1991 C CA . ILE A 1 261 ? -81.766 8.354 -2.055 1.00 18.69 261 ILE A CA 1
ATOM 1992 C C . ILE A 1 261 ? -81.642 9.882 -2.162 1.00 19.26 261 ILE A C 1
ATOM 1993 O O . ILE A 1 261 ? -80.912 10.416 -3.030 1.00 16.39 261 ILE A O 1
ATOM 1998 N N . LEU A 1 262 ? -82.442 10.560 -1.333 1.00 18.19 262 LEU A N 1
ATOM 1999 C CA . LEU A 1 262 ? -82.563 11.994 -1.340 1.00 15.36 262 LEU A CA 1
ATOM 2000 C C . LEU A 1 262 ? -81.967 12.545 -0.054 1.00 18.37 262 LEU A C 1
ATOM 2001 O O . LEU A 1 262 ? -82.367 12.104 1.055 1.00 16.44 262 LEU A O 1
ATOM 2006 N N . ILE A 1 263 ? -81.048 13.506 -0.188 1.00 19.46 263 ILE A N 1
ATOM 2007 C CA . ILE A 1 263 ? -80.641 14.337 0.951 1.00 15.64 263 ILE A CA 1
ATOM 2008 C C . ILE A 1 263 ? -81.533 15.560 1.140 1.00 17.67 263 ILE A C 1
ATOM 2009 O O . ILE A 1 263 ? -81.901 16.267 0.168 1.00 16.63 263 ILE A O 1
ATOM 2014 N N . ASN A 1 264 ? -81.841 15.849 2.392 1.00 16.61 264 ASN A N 1
ATOM 2015 C CA . ASN A 1 264 ? -82.474 17.107 2.786 1.00 15.87 264 ASN A CA 1
ATOM 2016 C C . ASN A 1 264 ? -81.721 17.614 4.001 1.00 18.51 264 ASN A C 1
ATOM 2017 O O . ASN A 1 264 ? -81.746 16.990 5.063 1.00 17.80 264 ASN A O 1
ATOM 2022 N N . CYS A 1 265 ? -81.031 18.738 3.845 1.00 17.22 265 CYS A N 1
ATOM 2023 C CA . CYS A 1 265 ? -80.189 19.238 4.901 1.00 17.24 265 CYS A CA 1
ATOM 2024 C C . CYS A 1 265 ? -80.028 20.747 4.849 1.00 20.21 265 CYS A C 1
ATOM 2025 O O . CYS A 1 265 ? -80.392 21.393 3.884 1.00 18.64 265 CYS A O 1
ATOM 2028 N N . HIS A 1 266 ? -79.456 21.293 5.912 1.00 16.89 266 HIS A N 1
ATOM 2029 C CA . HIS A 1 266 ? -79.212 22.690 5.960 1.00 16.17 266 HIS A CA 1
ATOM 2030 C C . HIS A 1 266 ? -78.115 23.040 6.905 1.00 20.13 266 HIS A C 1
ATOM 2031 O O . HIS A 1 266 ? -77.679 22.214 7.754 1.00 15.04 266 HIS A O 1
ATOM 2038 N N . TYR A 1 267 ? -77.676 24.293 6.783 1.00 17.29 267 TYR A N 1
ATOM 2039 C CA . TYR A 1 267 ? -76.928 24.918 7.855 1.00 17.62 267 TYR A CA 1
ATOM 2040 C C . TYR A 1 267 ? -77.377 26.336 8.112 1.00 18.08 267 TYR A C 1
ATOM 2041 O O . TYR A 1 267 ? -77.789 27.066 7.183 1.00 19.54 267 TYR A O 1
ATOM 2050 N N . PRO A 1 268 ? -77.316 26.733 9.387 1.00 17.85 268 PRO A N 1
ATOM 2051 C CA . PRO A 1 268 ? -77.704 28.063 9.747 1.00 17.14 268 PRO A CA 1
ATOM 2052 C C . PRO A 1 268 ? -76.568 29.070 9.409 1.00 18.87 268 PRO A C 1
ATOM 2053 O O . PRO A 1 268 ? -75.401 28.840 9.707 1.00 18.53 268 PRO A O 1
ATOM 2057 N N . VAL A 1 269 ? -76.938 30.145 8.742 1.00 17.65 269 VAL A N 1
ATOM 2058 C CA . VAL A 1 269 ? -76.022 31.243 8.514 1.00 18.83 269 VAL A CA 1
ATOM 2059 C C . VAL A 1 269 ? -76.029 32.108 9.780 1.00 21.24 269 VAL A C 1
ATOM 2060 O O . VAL A 1 269 ? -74.982 32.426 10.334 1.00 22.09 269 VAL A O 1
ATOM 2064 N N . SER A 1 270 ? -77.228 32.469 10.217 1.00 20.14 270 SER A N 1
ATOM 2065 C CA . SER A 1 270 ? -77.458 33.187 11.467 1.00 20.18 270 SER A CA 1
ATOM 2066 C C . SER A 1 270 ? -78.750 32.552 11.991 1.00 22.54 270 SER A C 1
ATOM 2067 O O . SER A 1 270 ? -79.242 31.578 11.409 1.00 19.50 270 SER A O 1
ATOM 2070 N N . ASN A 1 271 ? -79.327 33.081 13.075 1.00 22.16 271 ASN A N 1
ATOM 2071 C CA . ASN A 1 271 ? -80.570 32.481 13.587 1.00 23.38 271 ASN A CA 1
ATOM 2072 C C . ASN A 1 271 ? -81.806 32.971 12.819 1.00 26.13 271 ASN A C 1
ATOM 2073 O O . ASN A 1 271 ? -82.965 32.685 13.196 1.00 22.18 271 ASN A O 1
ATOM 2078 N N . ASN A 1 272 ? -81.563 33.707 11.743 1.00 26.19 272 ASN A N 1
ATOM 2079 C CA . ASN A 1 272 ? -82.615 34.163 10.860 1.00 27.99 272 ASN A CA 1
ATOM 2080 C C . ASN A 1 272 ? -82.369 33.950 9.366 1.00 25.49 272 ASN A C 1
ATOM 2081 O O . ASN A 1 272 ? -83.015 34.589 8.513 1.00 21.38 272 ASN A O 1
ATOM 2086 N N . GLU A 1 273 ? -81.430 33.063 9.048 1.00 22.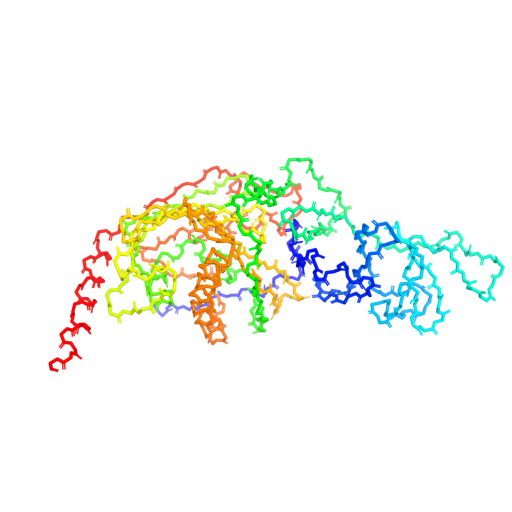84 273 GLU A N 1
ATOM 2087 C CA . GLU A 1 273 ? -81.047 32.811 7.688 1.00 21.70 273 GLU A CA 1
ATOM 2088 C C . GLU A 1 273 ? -80.423 31.444 7.625 1.00 20.74 273 GLU A C 1
ATOM 2089 O O . GLU A 1 273 ? -79.597 31.120 8.480 1.00 19.11 273 GLU A O 1
ATOM 2095 N N . PHE A 1 274 ? -80.800 30.621 6.639 1.00 18.48 274 PHE A N 1
ATOM 2096 C CA . PHE A 1 274 ? -80.122 29.328 6.499 1.00 17.69 274 PHE A CA 1
ATOM 2097 C C . PHE A 1 274 ? -79.972 28.894 5.031 1.00 16.78 274 PHE A C 1
ATOM 2098 O O . PHE A 1 274 ? -80.620 29.409 4.128 1.00 17.10 274 PHE A O 1
ATOM 2106 N N . VAL A 1 275 ? -79.060 27.973 4.807 1.00 15.27 275 VAL A N 1
ATOM 2107 C CA . VAL A 1 275 ? -78.866 27.386 3.518 1.00 14.76 275 VAL A CA 1
ATOM 2108 C C . VAL A 1 275 ? -79.443 25.965 3.535 1.00 18.24 275 VAL A C 1
ATOM 2109 O O . VAL A 1 275 ? -79.084 25.159 4.372 1.00 18.43 275 VAL A O 1
ATOM 2113 N N . LEU A 1 276 ? -80.307 25.688 2.572 1.00 18.95 276 LEU A N 1
ATOM 2114 C CA . LEU A 1 276 ? -80.974 24.427 2.353 1.00 17.67 276 LEU A CA 1
ATOM 2115 C C . LEU A 1 276 ? -80.346 23.792 1.123 1.00 17.61 276 LEU A C 1
ATOM 2116 O O . LEU A 1 276 ? -80.261 24.429 0.057 1.00 17.24 276 LEU A O 1
ATOM 2121 N N . GLN A 1 277 ? -79.835 22.582 1.294 1.00 16.93 277 GLN A N 1
ATOM 2122 C CA . GLN A 1 277 ? -79.196 21.809 0.215 1.00 17.93 277 GLN A CA 1
ATOM 2123 C C . GLN A 1 277 ? -79.924 20.476 0.121 1.00 20.53 277 GLN A C 1
ATOM 2124 O O . GLN A 1 277 ? -80.277 19.868 1.126 1.00 22.45 277 GLN A O 1
ATOM 2130 N N . TYR A 1 278 ? -80.173 20.038 -1.102 1.00 20.04 278 TYR A N 1
ATOM 2131 C CA . TYR A 1 278 ? -80.878 18.827 -1.307 1.00 18.52 278 TYR A CA 1
ATOM 2132 C C . TYR A 1 278 ? -80.408 18.230 -2.613 1.00 23.19 278 TYR A C 1
ATOM 2133 O O . TYR A 1 278 ? -79.932 18.935 -3.511 1.00 18.42 278 TYR A O 1
ATOM 2142 N N . GLY A 1 279 ? -80.471 16.914 -2.695 1.00 16.80 279 GLY A N 1
ATOM 2143 C CA . GLY A 1 279 ? -79.903 16.248 -3.863 1.00 19.55 279 GLY A CA 1
ATOM 2144 C C . GLY A 1 279 ? -80.156 14.763 -3.887 1.00 20.04 279 GLY A C 1
ATOM 2145 O O . GLY A 1 279 ? -80.420 14.156 -2.837 1.00 19.11 279 GLY A O 1
ATOM 2146 N N . ALA A 1 280 ? -80.095 14.175 -5.075 1.00 20.44 280 ALA A N 1
ATOM 2147 C CA . ALA A 1 280 ? -80.555 12.787 -5.241 1.00 19.45 280 ALA A CA 1
ATOM 2148 C C . ALA A 1 280 ? -79.538 11.909 -5.939 1.00 22.40 280 ALA A C 1
ATOM 2149 O O . ALA A 1 280 ? -78.816 12.377 -6.816 1.00 19.02 280 ALA A O 1
ATOM 2151 N N . ILE A 1 281 ? -79.458 10.654 -5.512 1.00 18.14 281 ILE A N 1
ATOM 2152 C CA . ILE A 1 281 ? -78.806 9.603 -6.304 1.00 17.88 281 ILE A CA 1
ATOM 2153 C C . ILE A 1 281 ? -79.852 8.581 -6.641 1.00 19.01 281 ILE A C 1
ATOM 2154 O O . ILE A 1 281 ? -80.833 8.407 -5.918 1.00 16.82 281 ILE A O 1
ATOM 2159 N N . VAL A 1 282 ? -79.673 7.952 -7.789 1.00 19.53 282 VAL A N 1
ATOM 2160 C CA . VAL A 1 282 ? -80.611 6.942 -8.257 1.00 17.50 282 VAL A CA 1
ATOM 2161 C C . VAL A 1 282 ? -79.810 5.690 -8.586 1.00 16.56 282 VAL A C 1
ATOM 2162 O O . VAL A 1 282 ? -78.652 5.732 -9.057 1.00 16.43 282 VAL A O 1
ATOM 2166 N N . LYS A 1 283 ? -80.405 4.557 -8.267 1.00 25.00 283 LYS A N 1
ATOM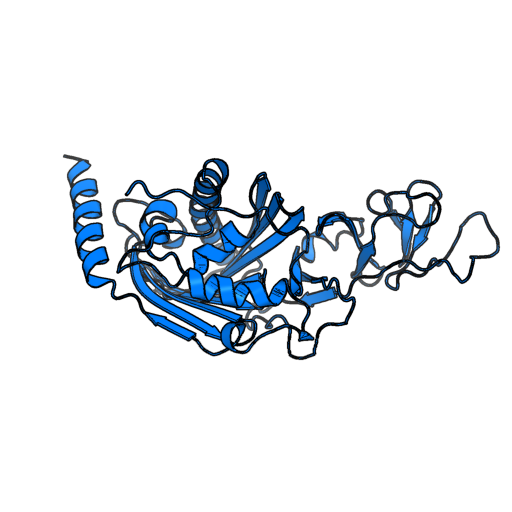 2167 C CA . LYS A 1 283 ? -79.766 3.285 -8.561 1.00 26.36 283 LYS A CA 1
ATOM 2168 C C . LYS A 1 283 ? -80.043 3.013 -10.047 1.00 20.34 283 LYS A C 1
ATOM 2169 O O . LYS A 1 283 ? -81.196 3.178 -10.541 1.00 21.57 283 LYS A O 1
ATOM 2175 N N . LYS A 1 284 ? -79.008 2.630 -10.767 1.00 21.65 284 LYS A N 1
ATOM 2176 C CA . LYS A 1 284 ? -79.194 2.358 -12.197 1.00 23.57 284 LYS A CA 1
ATOM 2177 C C . LYS A 1 284 ? -80.093 1.111 -12.383 1.00 24.78 284 LYS A C 1
ATOM 2178 O O . LYS A 1 284 ? -79.790 0.062 -11.875 1.00 24.54 284 LYS A O 1
ATOM 2184 N N . LEU A 1 285 ? -81.209 1.266 -13.073 1.00 25.21 285 LEU A N 1
ATOM 2185 C CA . LEU A 1 285 ? -82.043 0.159 -13.465 1.00 24.32 285 LEU A CA 1
ATOM 2186 C C . LEU A 1 285 ? -81.267 -0.825 -14.355 1.00 23.83 285 LEU A C 1
ATOM 2187 O O . LEU A 1 285 ? -80.306 -0.429 -15.016 1.00 18.91 285 LEU A O 1
ATOM 2192 N N . PRO A 1 286 ? -81.655 -2.113 -14.330 1.00 23.42 286 PRO A N 1
ATOM 2193 C CA . PRO A 1 286 ? -80.959 -3.097 -15.191 1.00 25.17 286 PRO A CA 1
ATOM 2194 C C . PRO A 1 286 ? -80.957 -2.627 -16.620 1.00 24.34 286 PRO A C 1
ATOM 2195 O O . PRO A 1 286 ? -82.007 -2.199 -17.133 1.00 23.66 286 PRO A O 1
ATOM 2199 N N . GLY A 1 287 ? -79.793 -2.646 -17.245 1.00 21.65 287 GLY A N 1
ATOM 2200 C CA . GLY A 1 287 ? -79.735 -2.279 -18.643 1.00 25.79 287 GLY A CA 1
ATOM 2201 C C . GLY A 1 287 ? -79.821 -0.773 -18.958 1.00 34.88 287 GLY A C 1
ATOM 2202 O O . GLY A 1 287 ? -79.842 -0.409 -20.126 1.00 35.74 287 GLY A O 1
ATOM 2203 N N . VAL A 1 288 ? -79.878 0.137 -17.984 1.00 28.42 288 VAL A N 1
ATOM 2204 C CA . VAL A 1 288 ? -79.825 1.564 -18.396 1.00 24.90 288 VAL A CA 1
ATOM 2205 C C . VAL A 1 288 ? -78.431 2.144 -18.228 1.00 19.59 288 VAL A C 1
ATOM 2206 O O . VAL A 1 288 ? -77.718 1.800 -17.302 1.00 25.76 288 VAL A O 1
ATOM 2210 N N . SER A 1 289 ? -78.049 3.032 -19.136 1.00 17.29 289 SER A N 1
ATOM 2211 C CA . SER A 1 289 ? -76.767 3.734 -19.106 1.00 22.08 289 SER A CA 1
ATOM 2212 C C . SER A 1 289 ? -76.609 4.679 -17.917 1.00 22.13 289 SER A C 1
ATOM 2213 O O . SER A 1 289 ? -77.572 5.046 -17.278 1.00 20.55 289 SER A O 1
ATOM 2216 N N . ASP A 1 290 ? -75.381 5.079 -17.671 1.00 23.06 290 ASP A N 1
ATOM 2217 C CA . ASP A 1 290 ? -75.064 6.088 -16.699 1.00 24.33 290 ASP A CA 1
ATOM 2218 C C . ASP A 1 290 ? -75.815 7.375 -16.990 1.00 24.73 290 ASP A C 1
ATOM 2219 O O . ASP A 1 290 ? -76.338 7.997 -16.093 1.00 25.81 290 ASP A O 1
ATOM 2224 N N . GLU A 1 291 ? -75.878 7.741 -18.257 1.00 25.51 291 GLU A N 1
ATOM 2225 C CA . GLU A 1 291 ? -76.538 8.933 -18.697 1.00 29.29 291 GLU A CA 1
ATOM 2226 C C . GLU A 1 291 ? -78.013 8.878 -18.397 1.00 25.20 291 GLU A C 1
ATOM 2227 O O . GLU A 1 291 ? -78.583 9.857 -17.950 1.00 23.87 291 GLU A O 1
ATOM 2233 N N . ILE A 1 292 ? -78.664 7.761 -18.671 1.00 23.89 292 ILE A N 1
ATOM 2234 C CA . ILE A 1 292 ? -80.098 7.705 -18.420 1.00 21.03 292 ILE A CA 1
ATOM 2235 C C . ILE A 1 292 ? -80.383 7.796 -16.922 1.00 20.78 292 ILE A C 1
ATOM 2236 O O . ILE A 1 292 ? -81.277 8.542 -16.476 1.00 19.67 292 ILE A O 1
ATOM 2241 N N . ALA A 1 293 ? -79.570 7.116 -16.126 1.00 20.71 293 ALA A N 1
ATOM 2242 C CA . ALA A 1 293 ? -79.746 7.172 -14.695 1.00 22.02 293 ALA A CA 1
ATOM 2243 C C . ALA A 1 293 ? -79.500 8.599 -14.174 1.00 19.25 293 ALA A C 1
ATOM 2244 O O . ALA A 1 293 ? -80.259 9.099 -13.332 1.00 20.20 293 ALA A O 1
ATOM 2246 N N . ALA A 1 294 ? -78.451 9.247 -14.639 1.00 18.84 294 ALA A N 1
ATOM 2247 C CA . ALA A 1 294 ? -78.203 10.645 -14.202 1.00 21.81 294 ALA A CA 1
ATOM 2248 C C . ALA A 1 294 ? -79.414 11.548 -14.520 1.00 23.31 294 ALA A C 1
ATOM 2249 O O . ALA A 1 294 ? -79.823 12.361 -13.679 1.00 20.58 294 ALA A O 1
ATOM 2251 N N . GLY A 1 295 ? -80.057 11.345 -15.675 1.00 20.17 295 GLY A N 1
ATOM 2252 C CA . GLY A 1 295 ? -81.268 12.070 -16.002 1.00 18.39 295 GLY A CA 1
ATOM 2253 C C . GLY A 1 295 ? -82.477 11.761 -15.127 1.00 22.13 295 GLY A C 1
ATOM 2254 O O . GLY A 1 295 ? -83.370 12.586 -14.937 1.00 18.65 295 GLY A O 1
ATOM 2255 N N . MET A 1 296 ? -82.536 10.558 -14.577 1.00 21.73 296 MET A N 1
ATOM 2256 C CA . MET A 1 296 ? 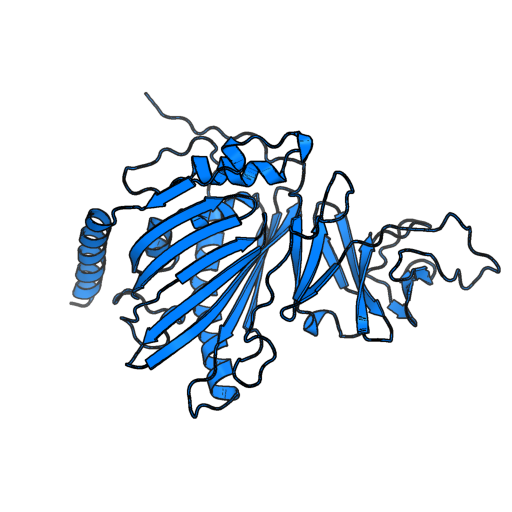-83.591 10.266 -13.605 1.00 19.47 296 MET A CA 1
ATOM 2257 C C . MET A 1 296 ? -83.337 10.984 -12.282 1.00 17.49 296 MET A C 1
ATOM 2258 O O . MET A 1 296 ? -84.268 11.510 -11.697 1.00 15.61 296 MET A O 1
ATOM 2263 N N . ALA A 1 297 ? -82.098 10.963 -11.808 1.00 16.00 297 ALA A N 1
ATOM 2264 C CA . ALA A 1 297 ? -81.695 11.763 -10.635 1.00 19.00 297 ALA A CA 1
ATOM 2265 C C . ALA A 1 297 ? -81.978 13.269 -10.760 1.00 24.82 297 ALA A C 1
ATOM 2266 O O . ALA A 1 297 ? -82.404 13.934 -9.789 1.00 21.62 297 ALA A O 1
ATOM 2268 N N . GLU A 1 298 ? -81.746 13.795 -11.958 1.00 22.28 298 GLU A N 1
ATOM 2269 C CA . GLU A 1 298 ? -81.912 15.200 -12.196 1.00 24.08 298 GLU A CA 1
ATOM 2270 C C . GLU A 1 298 ? -83.388 15.504 -12.191 1.00 19.09 298 GLU A C 1
ATOM 2271 O O . GLU A 1 298 ? -83.833 16.447 -11.544 1.00 20.41 298 GLU A O 1
ATOM 2277 N N . GLN A 1 299 ? -84.167 14.687 -12.849 1.00 16.69 299 GLN A N 1
ATOM 2278 C CA . GLN A 1 299 ? -85.590 14.882 -12.826 1.00 19.06 299 GLN A CA 1
ATOM 2279 C C . GLN A 1 299 ? -86.169 14.810 -11.406 1.00 25.56 299 GLN A C 1
ATOM 2280 O O . GLN A 1 299 ? -87.095 15.589 -11.045 1.00 20.96 299 GLN A O 1
ATOM 2286 N N . PHE A 1 300 ? -85.679 13.855 -10.619 1.00 18.29 300 PHE A N 1
ATOM 2287 C CA . PHE A 1 300 ? -86.207 13.703 -9.270 1.00 22.26 300 PHE A CA 1
ATOM 2288 C C . PHE A 1 300 ? -85.860 14.973 -8.455 1.00 16.86 300 PHE A C 1
ATOM 2289 O O . PHE A 1 300 ? -86.728 15.579 -7.828 1.00 20.67 300 PHE A O 1
ATOM 2297 N N . ALA A 1 301 ? -84.617 15.389 -8.519 1.00 18.82 301 ALA A N 1
ATOM 2298 C CA . ALA A 1 301 ? -84.194 16.620 -7.883 1.00 18.78 301 ALA A CA 1
ATOM 2299 C C . ALA A 1 301 ? -84.995 17.859 -8.295 1.00 28.96 301 ALA A C 1
ATOM 2300 O O . ALA A 1 301 ? -85.306 18.694 -7.432 1.00 24.22 301 ALA A O 1
ATOM 2302 N N . GLU A 1 302 ? -85.374 17.954 -9.572 1.00 25.72 302 GLU A N 1
ATOM 2303 C CA . GLU A 1 302 ? -86.200 19.061 -10.042 1.00 23.33 302 GLU A CA 1
ATOM 2304 C C . GLU A 1 302 ? -87.605 18.975 -9.542 1.00 25.53 302 GLU A C 1
ATOM 2305 O O . GLU A 1 302 ? -88.215 19.996 -9.233 1.00 25.05 302 GLU A O 1
ATOM 2311 N N . GLY A 1 303 ? -88.132 17.781 -9.379 1.00 21.39 303 GLY A N 1
ATOM 2312 C CA . GLY A 1 303 ? -89.454 17.645 -8.729 1.00 26.06 303 GLY A CA 1
ATOM 2313 C C . GLY A 1 303 ? -89.428 18.080 -7.258 1.00 28.25 303 GLY A C 1
ATOM 2314 O O . GLY A 1 303 ? -90.331 18.739 -6.774 1.00 27.95 303 GLY A O 1
ATOM 2315 N N . VAL A 1 304 ? -88.351 17.739 -6.560 1.00 24.12 304 VAL A N 1
ATOM 2316 C CA . VAL A 1 304 ? -88.166 18.173 -5.176 1.00 31.81 304 VAL A CA 1
ATOM 2317 C C . VAL A 1 304 ? -88.039 19.704 -5.080 1.00 26.14 304 VAL A C 1
ATOM 2318 O O . VAL A 1 304 ? -88.707 20.355 -4.255 1.00 23.48 304 VAL A O 1
ATOM 2322 N N . GLN A 1 305 ? -87.214 20.268 -5.946 1.00 24.54 305 GLN A N 1
ATOM 2323 C CA . GLN A 1 305 ? -87.089 21.715 -6.091 1.00 27.21 305 GLN A CA 1
ATOM 2324 C C . GLN A 1 305 ? -88.415 22.478 -6.131 1.00 27.09 305 GLN A C 1
ATOM 2325 O O . GLN A 1 305 ? -88.615 23.431 -5.392 1.00 28.28 305 GLN A O 1
ATOM 2331 N N . LEU A 1 306 ? -89.314 22.042 -6.979 1.00 28.01 306 LEU A N 1
ATOM 2332 C CA . LEU A 1 306 ? -90.648 22.608 -7.070 1.00 34.30 306 LEU A CA 1
ATOM 2333 C C . LEU A 1 306 ? -91.313 22.739 -5.700 1.00 36.41 306 LEU A C 1
ATOM 2334 O O . LEU A 1 306 ? -91.824 23.801 -5.343 1.00 31.53 306 LEU A O 1
ATOM 2339 N N . GLY A 1 307 ? -91.315 21.641 -4.947 1.00 23.81 307 GLY A N 1
ATOM 2340 C CA . GLY A 1 307 ? -91.915 21.611 -3.621 1.00 20.82 307 GLY A CA 1
ATOM 2341 C C . GLY A 1 307 ? -91.126 22.543 -2.715 1.00 21.54 307 GLY A C 1
ATOM 2342 O O . GLY A 1 307 ? -91.691 23.446 -2.127 1.00 20.45 307 GLY A O 1
ATOM 2343 N N . PHE A 1 308 ? -89.820 22.382 -2.627 1.00 20.94 308 PHE A N 1
ATOM 2344 C CA . PHE A 1 308 ? -89.054 23.316 -1.782 1.00 20.54 308 PHE A CA 1
ATOM 2345 C C . PHE A 1 308 ? -89.226 24.784 -2.127 1.00 21.50 308 PHE A C 1
ATOM 2346 O O . PHE A 1 308 ? -89.194 25.627 -1.231 1.00 19.04 308 PHE A O 1
ATOM 2354 N N . GLU A 1 309 ? -89.367 25.129 -3.393 1.00 19.54 309 GLU A N 1
ATOM 2355 C CA . GLU A 1 309 ? -89.555 26.559 -3.764 1.00 23.76 309 GLU A CA 1
ATOM 2356 C C . GLU A 1 309 ? -90.897 27.071 -3.276 1.00 20.16 309 GLU A C 1
ATOM 2357 O O . GLU A 1 309 ? -91.027 28.224 -2.964 1.00 28.56 309 GLU A O 1
ATOM 2363 N N . GLN A 1 310 ? -91.873 26.198 -3.171 1.00 20.38 310 GLN A N 1
ATOM 2364 C CA . GLN A 1 310 ? -93.138 26.541 -2.604 1.00 26.96 310 GLN A CA 1
ATOM 2365 C C . GLN A 1 310 ? -93.002 26.751 -1.097 1.00 29.99 310 GLN A C 1
ATOM 2366 O O . GLN A 1 310 ? -93.562 27.731 -0.527 1.00 26.29 310 GLN A O 1
ATOM 2372 N N . ASP A 1 311 ? -92.276 25.854 -0.442 1.00 22.18 311 ASP A N 1
ATOM 2373 C CA . ASP A 1 311 ? -92.023 26.066 0.973 1.00 24.32 311 ASP A CA 1
ATOM 2374 C C . ASP A 1 311 ? -91.379 27.419 1.221 1.00 25.67 311 ASP A C 1
ATOM 2375 O O . ASP A 1 311 ? -91.685 28.067 2.210 1.00 27.61 311 ASP A O 1
ATOM 2380 N N . VAL A 1 312 ? -90.429 27.790 0.371 1.00 23.39 312 VAL A N 1
ATOM 2381 C CA . VAL A 1 312 ? -89.742 29.061 0.517 1.00 27.50 312 VAL A CA 1
ATOM 2382 C C . VAL A 1 312 ? -90.753 30.222 0.553 1.00 26.58 312 VAL A C 1
ATOM 2383 O O . VAL A 1 312 ? -90.646 31.133 1.418 1.00 21.66 312 VAL A O 1
ATOM 2387 N N . GLU A 1 313 ? -91.750 30.144 -0.309 1.00 24.35 313 GLU A N 1
ATOM 2388 C CA . GLU A 1 313 ? -92.828 31.153 -0.338 1.00 28.21 313 GLU A CA 1
ATOM 2389 C C . GLU A 1 313 ? -93.690 31.121 0.914 1.00 27.35 313 GLU A C 1
ATOM 2390 O O . GLU A 1 313 ? -94.142 32.175 1.386 1.00 25.42 313 GLU A O 1
ATOM 2396 N N . ILE A 1 314 ? -93.937 29.914 1.427 1.00 25.38 314 ILE A N 1
ATOM 2397 C CA . ILE A 1 314 ? -94.646 29.768 2.704 1.00 21.54 314 ILE A CA 1
ATOM 2398 C C . ILE A 1 314 ? -93.861 30.419 3.825 1.00 22.09 314 ILE A C 1
ATOM 2399 O O . ILE A 1 314 ? -94.400 31.261 4.545 1.00 20.03 314 ILE A O 1
ATOM 2404 N N . TRP A 1 315 ? -92.578 30.081 3.924 1.00 18.82 315 TRP A N 1
ATOM 2405 C CA . TRP A 1 315 ? -91.724 30.595 4.982 1.00 21.76 315 TRP A CA 1
ATOM 2406 C C . TRP A 1 315 ? -91.466 32.100 4.885 1.00 20.62 315 TRP A C 1
ATOM 2407 O O . TRP A 1 315 ? -91.329 32.783 5.901 1.00 19.42 315 TRP A O 1
ATOM 2418 N N . LYS A 1 316 ? -91.442 32.606 3.675 1.00 17.73 316 LYS A N 1
ATOM 2419 C CA . LYS A 1 316 ? -91.123 33.991 3.452 1.00 24.21 316 LYS A CA 1
ATOM 2420 C C . LYS A 1 316 ? -92.195 34.855 4.095 1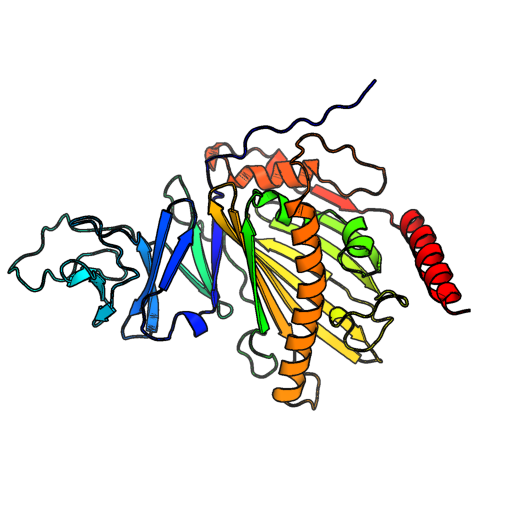.00 23.13 316 LYS A C 1
ATOM 2421 O O . LYS A 1 316 ? -91.879 35.866 4.667 1.00 21.91 316 LYS A O 1
ATOM 2427 N N . ASN A 1 317 ? -93.449 34.413 4.048 1.00 18.57 317 ASN A N 1
ATOM 2428 C CA . ASN A 1 317 ? -94.586 35.234 4.395 1.00 21.99 317 ASN A CA 1
ATOM 2429 C C . ASN A 1 317 ? -95.253 34.909 5.739 1.00 23.71 317 ASN A C 1
ATOM 2430 O O . ASN A 1 317 ? -96.146 35.663 6.190 1.00 21.34 317 ASN A O 1
ATOM 2435 N N . LYS A 1 318 ? -94.880 33.768 6.327 1.00 17.94 318 LYS A N 1
ATOM 2436 C CA . LYS A 1 318 ? -95.569 33.249 7.481 1.00 20.33 318 LYS A CA 1
ATOM 2437 C C . LYS A 1 318 ? -95.070 33.944 8.737 1.00 20.64 318 LYS A C 1
ATOM 2438 O O . LYS A 1 318 ? -94.028 34.583 8.728 1.00 19.96 318 LYS A O 1
ATOM 2444 N N . ALA A 1 319 ? -95.784 33.727 9.828 1.00 20.07 319 ALA A N 1
ATOM 2445 C CA . ALA A 1 319 ? -95.292 34.080 11.157 1.00 18.99 319 ALA A CA 1
ATOM 2446 C C . ALA A 1 319 ? -94.641 32.855 11.841 1.00 17.46 319 ALA A C 1
ATOM 2447 O O . ALA A 1 319 ? -95.131 31.749 11.734 1.00 20.08 319 ALA A O 1
ATOM 2449 N N . PRO A 1 320 ? -93.598 33.084 12.613 1.00 19.87 320 PRO A N 1
ATOM 2450 C CA . PRO A 1 320 ? -93.217 32.052 13.553 1.00 21.40 320 PRO A CA 1
ATOM 2451 C C . PRO A 1 320 ? -94.293 31.829 14.613 1.00 22.65 320 PRO A C 1
ATOM 2452 O O . PRO A 1 320 ? -94.994 32.743 14.983 1.00 23.19 320 PRO A O 1
ATOM 2456 N N . ILE A 1 321 ? -94.428 30.612 15.102 1.00 20.98 321 ILE A N 1
ATOM 2457 C CA . ILE A 1 321 ? -95.501 30.299 16.016 1.00 20.94 321 ILE A CA 1
ATOM 2458 C C . ILE A 1 321 ? -95.082 29.166 16.970 1.00 29.09 321 ILE A C 1
ATOM 2459 O O . ILE A 1 321 ? -94.716 28.057 16.516 1.00 20.14 321 ILE A O 1
ATOM 2464 N N . ASP A 1 322 ? -95.092 29.464 18.275 1.00 24.16 322 ASP A N 1
ATOM 2465 C CA . ASP A 1 322 ? -94.690 28.488 19.291 1.00 23.51 322 ASP A CA 1
ATOM 2466 C C . ASP A 1 322 ? -95.853 27.710 19.838 1.00 20.88 322 ASP A C 1
ATOM 2467 O O . ASP A 1 322 ? -95.681 26.679 20.481 1.00 19.98 322 ASP A O 1
ATOM 2472 N N . ASN A 1 323 ? -97.050 28.178 19.554 1.00 21.48 323 ASN A N 1
ATOM 2473 C CA . ASN A 1 323 ? -98.275 27.551 20.050 1.00 23.10 323 ASN A CA 1
ATOM 2474 C C . ASN A 1 323 ? -99.214 27.202 18.895 1.00 23.45 323 ASN A C 1
ATOM 2475 O O . ASN A 1 323 ? -100.373 27.617 18.858 1.00 25.23 323 ASN A O 1
ATOM 2480 N N . PRO A 1 324 ? -98.725 26.406 17.937 1.00 25.76 324 PRO A N 1
ATOM 2481 C CA . PRO A 1 324 ? -99.612 26.039 16.832 1.00 24.27 324 PRO A CA 1
ATOM 2482 C C . PRO A 1 324 ? -100.834 25.309 17.317 1.00 25.61 324 PRO A C 1
ATOM 2483 O O . PRO A 1 324 ? -100.744 24.545 18.308 1.00 26.45 324 PRO A O 1
ATOM 2487 N N . LEU A 1 325 ? -101.961 25.541 16.646 1.00 19.69 325 LEU A N 1
ATOM 2488 C CA . LEU A 1 325 ? -103.204 24.897 16.996 1.00 25.91 325 LEU A CA 1
ATOM 2489 C C . LEU A 1 325 ? -103.401 23.666 16.101 1.00 27.35 325 LEU A C 1
ATOM 2490 O O . LEU A 1 325 ? -103.601 23.798 14.894 1.00 28.50 325 LEU A O 1
ATOM 2495 N N . LEU A 1 326 ? -103.341 22.469 16.682 1.00 26.24 326 LEU A N 1
ATOM 2496 C CA . LEU A 1 326 ? -103.309 21.255 15.850 1.00 26.98 326 LEU A CA 1
ATOM 2497 C C . LEU A 1 326 ? -104.656 20.576 15.729 1.00 27.26 326 LEU A C 1
ATOM 2498 O O . LEU A 1 326 ? -105.406 20.531 16.670 1.00 29.69 326 LEU A O 1
ATOM 2503 N N . SER A 1 327 ? -104.927 20.032 14.547 1.00 31.15 327 SER A N 1
ATOM 2504 C CA . SER A 1 327 ? -106.114 19.220 14.307 1.00 30.19 327 SER A CA 1
ATOM 2505 C C . SER A 1 327 ? -105.871 17.776 14.644 1.00 37.75 327 SER A C 1
ATOM 2506 O O . SER A 1 327 ? -104.765 17.393 15.030 1.00 34.34 327 SER A O 1
ATOM 2509 N N . GLU A 1 328 ? -106.901 16.967 14.415 1.00 41.81 328 GLU A N 1
ATOM 2510 C CA . GLU A 1 328 ? -106.835 15.522 14.664 1.00 56.92 328 GLU A CA 1
ATOM 2511 C C . GLU A 1 328 ? -105.900 14.857 13.636 1.00 41.90 328 GLU A C 1
ATOM 2512 O O . GLU A 1 328 ? -105.242 13.883 13.948 1.00 50.67 328 GLU A O 1
ATOM 2518 N N . GLU A 1 329 ? -105.814 15.429 12.434 1.00 33.96 329 GLU A N 1
ATOM 2519 C CA . GLU A 1 329 ? -104.956 14.908 11.378 1.00 34.49 329 GLU A CA 1
ATOM 2520 C C . GLU A 1 329 ? -103.580 15.550 11.297 1.00 26.58 329 GLU A C 1
ATOM 2521 O O . GLU A 1 329 ? -102.914 15.483 10.246 1.00 30.44 329 GLU A O 1
ATOM 2527 N N . ASP A 1 330 ? -103.168 16.228 12.355 1.00 25.24 330 ASP A N 1
ATOM 2528 C CA . ASP A 1 330 ? -101.853 16.833 12.355 1.00 26.29 330 ASP A CA 1
ATOM 2529 C C . ASP A 1 330 ? -100.838 15.824 12.919 1.00 25.08 330 ASP A C 1
ATOM 2530 O O . ASP A 1 330 ? -101.180 15.006 13.741 1.00 23.59 330 ASP A O 1
ATOM 2535 N N . GLY A 1 331 ? -99.596 15.937 12.492 1.00 25.00 331 GLY A N 1
ATOM 2536 C CA . GLY A 1 331 ? -98.470 15.219 13.124 1.00 26.38 331 GLY A CA 1
ATOM 2537 C C . GLY A 1 331 ? -98.068 15.808 14.459 1.00 22.00 331 GLY A C 1
ATOM 2538 O O . GLY A 1 331 ? -98.550 16.868 14.865 1.00 24.36 331 GLY A O 1
ATOM 2539 N N . PRO A 1 332 ? -97.178 15.110 15.183 1.00 25.85 332 PRO A N 1
ATOM 2540 C CA . PRO A 1 332 ? -96.799 15.474 16.555 1.00 20.38 332 PRO A CA 1
ATOM 2541 C C . PRO A 1 332 ? -95.734 16.610 16.576 1.00 20.19 332 PRO A C 1
ATOM 2542 O O . PRO A 1 332 ? -94.544 16.407 16.897 1.00 21.37 332 PRO A O 1
ATOM 2546 N N . VAL A 1 333 ? -96.170 17.815 16.230 1.00 20.68 333 VAL A N 1
ATOM 2547 C CA . VAL A 1 333 ? -95.280 18.981 16.210 1.00 17.36 333 VAL A CA 1
ATOM 2548 C C . VAL A 1 333 ? -94.603 19.224 17.570 1.00 16.22 333 VAL A C 1
ATOM 2549 O O . VAL A 1 333 ? -93.433 19.576 17.643 1.00 14.83 333 VAL A O 1
ATOM 2553 N N . TYR A 1 334 ? -95.357 19.105 18.659 1.00 18.09 334 TYR A N 1
ATOM 2554 C CA . TYR A 1 334 ? -94.787 19.499 19.935 1.00 20.17 334 TYR A CA 1
ATOM 2555 C C . TYR A 1 334 ? -93.713 18.504 20.345 1.00 17.36 334 TYR A C 1
ATOM 2556 O O . TYR A 1 334 ? -92.650 18.910 20.837 1.00 22.54 334 TYR A O 1
ATOM 2565 N N . GLN A 1 335 ? -93.964 17.210 20.090 1.00 16.49 335 GLN A N 1
ATOM 2566 C CA . GLN A 1 335 ? -92.947 16.186 20.413 1.00 17.28 335 GLN A CA 1
ATOM 2567 C C . GLN A 1 335 ? -91.728 16.301 19.536 1.00 17.32 335 GLN A C 1
ATOM 2568 O O . GLN A 1 335 ? -90.612 16.088 20.009 1.00 18.17 335 GLN A O 1
ATOM 2574 N N . LEU A 1 336 ? -91.916 16.683 18.277 1.00 16.73 336 LEU A N 1
ATOM 2575 C CA . LEU A 1 336 ? -90.795 16.932 17.381 1.00 19.87 336 LEU A CA 1
ATOM 2576 C C . LEU A 1 336 ? -89.934 18.086 17.931 1.00 18.61 336 LEU A C 1
ATOM 2577 O O . LEU A 1 336 ? -88.681 18.013 18.023 1.00 16.71 336 LEU A O 1
ATOM 2582 N N . ARG A 1 337 ? -90.621 19.158 18.319 1.00 17.20 337 ARG A N 1
ATOM 2583 C CA . ARG A 1 337 ? -89.903 20.301 18.844 1.00 16.09 337 ARG A CA 1
ATOM 2584 C C . ARG A 1 337 ? -89.178 20.030 20.133 1.00 16.47 337 ARG A C 1
ATOM 2585 O O . ARG A 1 337 ? -88.084 20.542 20.321 1.00 18.61 337 ARG A O 1
ATOM 2593 N N . ARG A 1 338 ? -89.768 19.210 21.006 1.00 17.60 338 ARG A N 1
ATOM 2594 C CA . ARG A 1 338 ? -89.122 18.838 22.254 1.00 21.48 338 ARG A CA 1
ATOM 2595 C C . ARG A 1 338 ? -87.886 18.002 21.939 1.00 17.30 338 ARG A C 1
ATOM 2596 O O . ARG A 1 338 ? -86.806 18.194 22.516 1.00 18.50 338 ARG A O 1
ATOM 2604 N N . TRP A 1 339 ? -88.009 17.099 20.966 1.00 18.00 339 TRP A N 1
ATOM 2605 C CA . TRP A 1 339 ? -86.827 16.324 20.522 1.00 18.35 339 TRP A CA 1
ATOM 2606 C C . TRP A 1 339 ? -85.721 17.253 19.984 1.00 16.20 339 TRP A C 1
ATOM 2607 O O . TRP A 1 339 ? -84.549 17.148 20.322 1.00 16.59 339 TRP A O 1
ATOM 2618 N N . TYR A 1 340 ? -86.135 18.222 19.193 1.00 14.91 340 TYR A N 1
ATOM 2619 C CA . TYR A 1 340 ? -85.226 19.137 18.514 1.00 15.51 340 TYR A CA 1
ATOM 2620 C C . TYR A 1 340 ? -84.496 20.012 19.520 1.00 17.62 340 TYR A C 1
ATOM 2621 O O . TYR A 1 340 ? -83.337 20.382 19.333 1.00 15.78 340 TYR A O 1
ATOM 2630 N N . GLN A 1 341 ? -85.146 20.262 20.647 1.00 20.97 341 GLN A N 1
ATOM 2631 C CA . GLN A 1 341 ? -84.578 21.151 21.694 1.00 18.50 341 GLN A CA 1
ATOM 2632 C C . GLN A 1 341 ? -83.296 20.589 22.310 1.00 20.39 341 GLN A C 1
ATOM 2633 O O . GLN A 1 341 ? -82.445 21.333 22.862 1.00 20.96 341 GLN A O 1
ATOM 2639 N N . GLN A 1 342 ? -83.124 19.258 22.228 1.00 18.90 342 GLN A N 1
ATOM 2640 C CA . GLN A 1 342 ? -81.927 18.622 22.753 1.00 15.21 342 GLN A CA 1
ATOM 2641 C C . GLN A 1 342 ? -80.668 19.255 22.213 1.00 13.97 342 GLN A C 1
ATOM 2642 O O . GLN A 1 342 ? -79.576 19.283 22.881 1.00 15.59 342 GLN A O 1
ATOM 2648 N N . PHE A 1 343 ? -80.734 19.691 20.954 1.00 18.11 343 PHE A N 1
ATOM 2649 C CA . PHE A 1 343 ? -79.519 20.205 20.310 1.00 18.18 343 PHE A CA 1
ATOM 2650 C C . PHE A 1 343 ? -79.195 21.678 20.682 1.00 18.05 343 PHE A C 1
ATOM 2651 O O . PHE A 1 343 ? -78.154 22.220 20.313 1.00 16.90 343 PHE A O 1
ATOM 2659 N N . TYR A 1 344 ? -80.114 22.313 21.382 1.00 18.34 344 TYR A N 1
ATOM 2660 C CA . TYR A 1 344 ? -79.925 23.684 21.821 1.00 20.80 344 TYR A CA 1
ATOM 2661 C C . TYR A 1 344 ? -79.715 23.798 23.334 1.00 19.92 344 TYR A C 1
ATOM 2662 O O . TYR A 1 344 ? -79.756 24.880 23.856 1.00 19.91 344 TYR A O 1
ATOM 2671 N N . VAL A 1 345 ? -79.494 22.699 24.032 1.00 16.87 345 VAL A N 1
ATOM 2672 C CA . VAL A 1 345 ? -79.127 22.757 25.448 1.00 20.77 345 VAL A CA 1
ATOM 2673 C C . VAL A 1 345 ? -77.826 21.997 25.560 1.00 20.57 345 VAL A C 1
ATOM 2674 O O . VAL A 1 345 ? -77.502 21.150 24.700 1.00 19.53 345 VAL A O 1
ATOM 2678 N N . ASP A 1 346 ? -77.083 22.286 26.624 1.00 19.44 346 ASP A N 1
ATOM 2679 C CA . ASP A 1 346 ? -75.886 21.536 26.923 1.00 24.30 346 ASP A CA 1
ATOM 2680 C C . ASP A 1 346 ? -76.208 20.052 27.067 1.00 21.61 346 ASP A C 1
ATOM 2681 O O . ASP A 1 346 ? -77.321 19.712 27.502 1.00 17.74 346 ASP A O 1
ATOM 2686 N N . VAL A 1 347 ? -75.250 19.171 26.731 1.00 21.90 347 VAL A N 1
ATOM 2687 C CA . VAL A 1 347 ? -75.566 17.732 26.759 1.00 30.25 347 VAL A CA 1
ATOM 2688 C C . VAL A 1 347 ? -76.003 17.259 28.110 1.00 28.20 347 VAL A C 1
ATOM 2689 O O . VAL A 1 347 ? -76.882 16.389 28.199 1.00 25.93 347 VAL A O 1
ATOM 2693 N N . GLU A 1 348 ? -75.451 17.900 29.145 1.00 27.94 348 GLU A N 1
ATOM 2694 C CA . GLU A 1 348 ? -75.800 17.628 30.543 1.00 28.48 348 GLU A CA 1
ATOM 2695 C C . GLU A 1 348 ? -77.212 17.963 30.903 1.00 27.94 348 GLU A C 1
ATOM 2696 O O . GLU A 1 348 ? -77.763 17.411 31.844 1.00 26.49 348 GLU A O 1
ATOM 2702 N N . ASP A 1 349 ? -77.819 18.881 30.171 1.00 20.58 349 ASP A N 1
ATOM 2703 C CA . ASP A 1 349 ? -79.153 19.365 30.483 1.00 19.16 349 ASP A CA 1
ATOM 2704 C C . ASP A 1 349 ? -80.220 18.646 29.690 1.00 20.04 349 ASP A C 1
ATOM 2705 O O . ASP A 1 349 ? -81.430 18.922 29.844 1.00 20.90 349 ASP A O 1
ATOM 2710 N N . ILE A 1 350 ? -79.810 17.716 28.831 1.00 21.72 350 ILE A N 1
ATOM 2711 C CA . ILE A 1 350 ? -80.810 16.914 28.102 1.00 17.60 350 ILE A CA 1
ATOM 2712 C C . ILE A 1 350 ? -81.661 16.088 29.127 1.00 17.90 350 ILE A C 1
ATOM 2713 O O . ILE A 1 350 ? -81.115 15.459 30.059 1.00 21.73 350 ILE A O 1
ATOM 2718 N N . THR A 1 351 ? -82.974 16.110 28.933 1.00 17.17 351 THR A N 1
ATOM 2719 C CA . THR A 1 351 ? -83.942 15.322 29.659 1.00 20.86 351 THR A CA 1
ATOM 2720 C C . THR A 1 351 ? -84.517 14.156 28.848 1.00 23.46 351 THR A C 1
ATOM 2721 O O . THR A 1 351 ? -84.655 14.254 27.631 1.00 21.96 351 THR A O 1
ATOM 2725 N N . GLU A 1 352 ? -84.867 13.069 29.553 1.00 21.00 352 GLU A N 1
ATOM 2726 C CA . GLU A 1 352 ? -85.466 11.874 28.964 1.00 23.16 352 GLU A CA 1
ATOM 2727 C C . GLU A 1 352 ? -86.621 12.191 28.025 1.00 24.19 352 GLU A C 1
ATOM 2728 O O . GLU A 1 352 ? -86.758 11.518 27.023 1.00 21.60 352 GLU A O 1
ATOM 2734 N N . ASP A 1 353 ? -87.455 13.193 28.314 1.00 18.73 353 ASP A N 1
ATOM 2735 C CA . ASP A 1 353 ? -88.574 13.433 27.407 1.00 25.88 353 ASP A CA 1
ATOM 2736 C C . ASP A 1 353 ? -88.164 13.995 26.057 1.00 20.47 353 ASP A C 1
ATOM 2737 O O . ASP A 1 353 ? -88.966 13.994 25.166 1.00 22.37 353 ASP A O 1
ATOM 2742 N N . MET A 1 354 ? -86.970 14.545 25.934 1.00 19.84 354 MET A N 1
ATOM 2743 C CA . MET A 1 354 ? -86.484 14.938 24.604 1.00 20.60 354 MET A CA 1
ATOM 2744 C C . MET A 1 354 ? -86.104 13.725 23.756 1.00 20.10 354 MET A C 1
ATOM 2745 O O . MET A 1 354 ? -86.310 13.704 22.545 1.00 18.18 354 MET A O 1
ATOM 2750 N N . THR A 1 355 ? -85.470 12.740 24.400 1.00 19.81 355 THR A N 1
ATOM 2751 C CA . THR A 1 355 ? -84.818 11.640 23.703 1.00 17.82 355 THR A CA 1
ATOM 2752 C C . THR A 1 355 ? -85.531 10.287 23.755 1.00 18.96 355 THR A C 1
ATOM 2753 O O . THR A 1 355 ? -85.136 9.365 23.068 1.00 19.93 355 THR A O 1
ATOM 2757 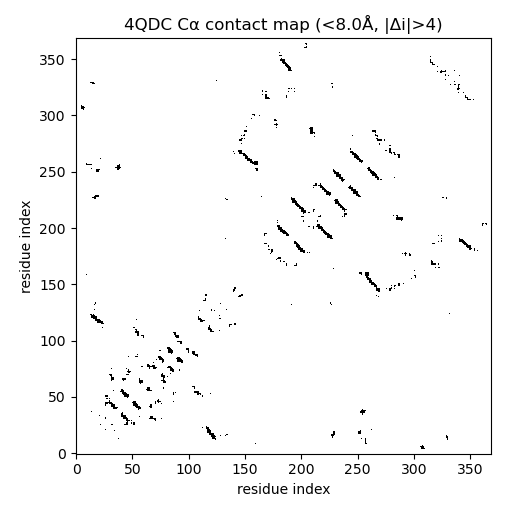N N . LYS A 1 356 ? -86.598 10.179 24.530 1.00 22.17 356 LYS A N 1
ATOM 2758 C CA . LYS A 1 356 ? -87.279 8.902 24.706 1.00 23.85 356 LYS A CA 1
ATOM 2759 C C . LYS A 1 356 ? -87.937 8.543 23.396 1.00 25.76 356 LYS A C 1
ATOM 2760 O O . LYS A 1 356 ? -88.341 9.414 22.658 1.00 23.20 356 LYS A O 1
ATOM 2766 N N . ARG A 1 357 ? -88.085 7.254 23.121 1.00 18.41 357 ARG A N 1
ATOM 2767 C CA . ARG A 1 357 ? -88.789 6.853 21.924 1.00 20.36 357 ARG A CA 1
ATOM 2768 C C . ARG A 1 357 ? -90.207 7.344 21.943 1.00 20.79 357 ARG A C 1
ATOM 2769 O O . ARG A 1 357 ? -90.922 7.168 22.915 1.00 20.69 357 ARG A O 1
ATOM 2777 N N . PHE A 1 358 ? -90.622 8.007 20.870 1.00 18.05 358 PHE A N 1
ATOM 2778 C CA . PHE A 1 358 ? -91.980 8.479 20.726 1.00 19.13 358 PHE A CA 1
ATOM 2779 C C . PHE A 1 358 ? -92.434 8.167 19.314 1.00 22.76 358 PHE A C 1
ATOM 2780 O O . PHE A 1 358 ? -91.724 8.482 18.387 1.00 23.75 358 PHE A O 1
ATOM 2788 N N . GLU A 1 359 ? -93.609 7.582 19.137 1.00 21.31 359 GLU A N 1
ATOM 2789 C CA . GLU A 1 359 ? -94.079 7.167 17.836 1.00 25.64 359 GLU A CA 1
ATOM 2790 C C . GLU A 1 359 ? -95.458 7.693 17.732 1.00 21.51 359 GLU A C 1
ATOM 2791 O O . GLU A 1 359 ? -96.169 7.708 18.728 1.00 20.70 359 GLU A O 1
ATOM 2797 N N . PHE A 1 360 ? -95.860 8.096 16.538 1.00 22.37 360 PHE A N 1
ATOM 2798 C CA . PHE A 1 360 ? -97.251 8.516 16.294 1.00 22.24 360 PHE A CA 1
ATOM 2799 C C . PHE A 1 360 ? -97.619 8.272 14.841 1.00 26.66 360 PHE A C 1
ATOM 2800 O O . PHE A 1 360 ? -96.868 8.626 13.928 1.00 22.60 360 PHE A O 1
ATOM 2808 N N . GLU A 1 361 ? -98.772 7.662 14.614 1.00 26.59 361 GLU A N 1
ATOM 2809 C CA . GLU A 1 361 ? -99.211 7.434 13.260 1.00 25.91 361 GLU A CA 1
ATOM 2810 C C . GLU A 1 361 ? -100.484 8.223 13.036 1.00 29.93 361 GLU A C 1
ATOM 2811 O O . GLU A 1 361 ? -101.424 8.109 13.801 1.00 25.44 361 GLU A O 1
ATOM 2817 N N . ILE A 1 362 ? -100.543 8.979 11.944 1.00 27.64 362 ILE A N 1
ATOM 2818 C CA . ILE A 1 362 ? -101.772 9.654 11.557 1.00 27.01 362 ILE A CA 1
ATOM 2819 C C . ILE A 1 362 ? -102.673 8.665 10.815 1.00 33.90 362 ILE A C 1
ATOM 2820 O O . ILE A 1 362 ? -102.250 7.976 9.851 1.00 25.47 362 ILE A O 1
ATOM 2825 N N . ASP A 1 363 ? -103.925 8.614 11.251 1.00 34.70 363 ASP A N 1
ATOM 2826 C CA . ASP A 1 363 ? -104.990 7.966 10.470 1.00 41.70 363 ASP A CA 1
ATOM 2827 C C . ASP A 1 363 ? -105.399 8.895 9.340 1.00 30.95 363 ASP A C 1
ATOM 2828 O O . ASP A 1 363 ? -106.025 9.914 9.567 1.00 36.58 363 ASP A O 1
ATOM 2833 N N . THR A 1 364 ? -105.040 8.528 8.123 1.00 31.94 364 THR A N 1
ATOM 2834 C CA . THR A 1 364 ? -105.175 9.381 6.950 1.00 34.56 364 THR A CA 1
ATOM 2835 C C . THR A 1 364 ? -106.497 9.210 6.197 1.00 35.92 364 THR A C 1
ATOM 2836 O O . THR A 1 364 ? -106.674 9.800 5.117 1.00 30.10 364 THR A O 1
ATOM 2840 N N . THR A 1 365 ? -107.410 8.397 6.732 1.00 36.83 365 THR A N 1
ATOM 2841 C CA . THR A 1 365 ? -108.562 7.967 5.928 1.00 49.32 365 THR A CA 1
ATOM 2842 C C . THR A 1 365 ? -109.469 9.174 5.618 1.00 38.95 365 THR A C 1
ATOM 2843 O O . THR A 1 365 ? -109.806 9.439 4.445 1.00 41.26 365 THR A O 1
ATOM 2847 N N . ARG A 1 366 ? -109.717 9.994 6.628 1.00 47.68 366 ARG A N 1
ATOM 2848 C CA . ARG A 1 366 ? -110.391 11.282 6.422 1.00 51.34 366 ARG A CA 1
ATOM 2849 C C . ARG A 1 366 ? -109.768 12.087 5.286 1.00 48.38 366 ARG A C 1
ATOM 2850 O O . ARG A 1 366 ? -110.429 12.477 4.306 1.00 52.59 366 ARG A O 1
ATOM 2858 N N . ALA A 1 367 ? -108.472 12.328 5.423 1.00 45.92 367 ALA A N 1
ATOM 2859 C CA . ALA A 1 367 ? -107.763 13.220 4.528 1.00 36.33 367 ALA A CA 1
ATOM 2860 C C . ALA A 1 367 ? -107.745 12.704 3.098 1.00 38.82 367 ALA A C 1
ATOM 2861 O O . ALA A 1 367 ? -107.788 13.492 2.136 1.00 38.81 367 ALA A O 1
ATOM 2863 N N . VAL A 1 368 ? -107.619 11.389 2.954 1.00 36.15 368 VAL A N 1
ATOM 2864 C CA . VAL A 1 368 ? -107.556 10.788 1.628 1.00 42.40 368 VAL A CA 1
ATOM 2865 C C . VAL A 1 368 ? -108.890 10.958 0.882 1.00 36.32 368 VAL A C 1
ATOM 2866 O O . VAL A 1 368 ? -108.915 11.274 -0.340 1.00 38.27 368 VAL A O 1
ATOM 2870 N N . ALA A 1 369 ? -109.980 10.743 1.608 1.00 43.96 369 ALA A N 1
ATOM 2871 C CA . ALA A 1 369 ? -111.323 10.949 1.045 1.00 56.39 369 ALA A CA 1
ATOM 2872 C C . ALA A 1 369 ? -111.419 12.347 0.449 1.00 50.67 369 ALA A C 1
ATOM 2873 O O . ALA A 1 369 ? -111.752 12.540 -0.729 1.00 60.03 369 ALA A O 1
ATOM 2875 N N . SER A 1 370 ? -111.072 13.319 1.273 1.00 47.25 370 SER A N 1
ATOM 2876 C CA . SER A 1 370 ? -111.162 14.703 0.887 1.00 38.56 370 SER A CA 1
ATOM 2877 C C . SER A 1 370 ? -110.249 15.056 -0.265 1.00 38.92 370 SER A C 1
ATOM 2878 O O . SER A 1 370 ? -110.636 15.782 -1.172 1.00 51.07 370 SER A O 1
ATOM 2881 N N . TRP A 1 371 ? -109.022 14.569 -0.234 1.00 43.18 371 TRP A N 1
ATOM 2882 C CA . TRP A 1 371 ? -108.072 14.930 -1.272 1.00 39.07 371 TRP A CA 1
ATOM 2883 C C . TRP A 1 371 ? -108.460 14.296 -2.623 1.00 38.27 371 TRP A C 1
ATOM 2884 O O . TRP A 1 371 ? -108.197 14.867 -3.678 1.00 34.39 371 TRP A O 1
ATOM 2895 N N . GLN A 1 372 ? -109.107 13.142 -2.572 1.00 34.93 372 GLN A N 1
ATOM 2896 C CA . GLN A 1 372 ? -109.588 12.496 -3.811 1.00 54.51 372 GLN A CA 1
ATOM 2897 C C . GLN A 1 372 ? -110.664 13.318 -4.495 1.00 46.79 372 GLN A C 1
ATOM 2898 O O . GLN A 1 372 ? -110.548 13.627 -5.672 1.00 40.68 372 GLN A O 1
ATOM 2904 N N . LYS A 1 373 ? -111.692 13.675 -3.732 1.00 53.44 373 LYS A N 1
ATOM 2905 C CA . LYS A 1 373 ? -112.706 14.628 -4.204 1.00 53.49 373 LYS A CA 1
ATOM 2906 C C . LYS A 1 373 ? -112.039 15.837 -4.813 1.00 52.43 373 LYS A C 1
ATOM 2907 O O . LYS A 1 373 ? -112.299 16.200 -5.957 1.00 55.11 373 LYS A O 1
ATOM 2913 N N . GLU A 1 374 ? -111.139 16.453 -4.068 1.00 52.01 374 GLU A N 1
ATOM 2914 C CA . GLU A 1 374 ? -110.474 17.610 -4.606 1.00 51.54 374 GLU A CA 1
ATOM 2915 C C . GLU A 1 374 ? -109.777 17.303 -5.922 1.00 63.34 374 GLU A C 1
ATOM 2916 O O . GLU A 1 374 ? -109.977 18.052 -6.868 1.00 62.78 374 GLU A O 1
ATOM 2922 N N . VAL A 1 375 ? -108.962 16.238 -5.999 1.00 57.88 375 VAL A N 1
ATOM 2923 C CA . VAL A 1 375 ? -108.197 15.958 -7.242 1.00 51.16 375 VAL A CA 1
ATOM 2924 C C . VAL A 1 375 ? -109.152 15.700 -8.410 1.00 56.84 375 VAL A C 1
ATOM 2925 O O . VAL A 1 375 ? -108.889 16.170 -9.524 1.00 51.17 375 VAL A O 1
ATOM 2929 N N . ALA A 1 376 ? -110.243 14.973 -8.133 1.00 52.79 376 ALA A N 1
ATOM 2930 C CA . ALA A 1 376 ? -111.291 14.627 -9.121 1.00 58.12 376 ALA A CA 1
ATOM 2931 C C . ALA A 1 376 ? -111.992 15.835 -9.721 1.00 70.25 376 ALA A C 1
ATOM 2932 O O . ALA A 1 376 ? -112.058 15.993 -10.939 1.00 81.04 376 ALA A O 1
ATOM 2934 N N . GLU A 1 377 ? -112.523 16.689 -8.864 1.00 71.58 377 GLU A N 1
ATOM 2935 C CA . GLU A 1 377 ? -113.163 17.895 -9.342 1.00 70.63 377 GLU A CA 1
ATOM 2936 C C . GLU A 1 377 ? -112.163 18.913 -9.913 1.00 63.76 377 GLU A C 1
ATOM 2937 O O . GLU A 1 377 ? -112.565 19.846 -10.593 1.00 81.10 377 GLU A O 1
ATOM 2943 N N . ASN A 1 378 ? -110.871 18.752 -9.653 1.00 55.67 378 ASN A N 1
ATOM 2944 C CA . ASN A 1 378 ? -109.854 19.487 -10.425 1.00 63.50 378 ASN A CA 1
ATOM 2945 C C . ASN A 1 378 ? -109.582 18.822 -11.777 1.00 73.03 378 ASN A C 1
ATOM 2946 O O . ASN A 1 378 ? -108.907 19.399 -12.632 1.00 61.47 378 ASN A O 1
ATOM 2951 N N . LEU A 1 379 ? -110.025 17.580 -11.942 1.00 77.98 379 LEU A N 1
ATOM 2952 C CA . LEU A 1 379 ? -109.912 16.909 -13.231 1.00 75.39 379 LEU A CA 1
ATOM 2953 C C . LEU A 1 379 ? -111.108 17.334 -14.072 1.00 69.06 379 LEU A C 1
ATOM 2954 O O . LEU A 1 379 ? -110.922 17.951 -15.111 1.00 70.23 379 LEU A O 1
ATOM 2959 N N . ALA A 1 380 ? -112.325 17.064 -13.591 1.00 72.64 380 ALA A N 1
ATOM 2960 C CA . ALA A 1 380 ? -113.556 17.596 -14.215 1.00 81.37 380 ALA A CA 1
ATOM 2961 C C . ALA A 1 380 ? -113.363 19.031 -14.759 1.00 73.62 380 ALA A C 1
ATOM 2962 O O . ALA A 1 380 ? -113.957 19.406 -15.764 1.00 116.45 380 ALA A O 1
ATOM 2964 N N . LYS A 1 381 ? -112.515 19.798 -14.080 1.00 66.20 381 LYS A N 1
ATOM 2965 C CA . LYS A 1 381 ? -112.020 21.117 -14.488 1.00 57.93 381 LYS A CA 1
ATOM 2966 C C . LYS A 1 381 ? -111.463 21.281 -15.890 1.00 69.45 381 LYS A C 1
ATOM 2967 O O . LYS A 1 381 ? -110.743 22.255 -16.117 1.00 68.76 381 LYS A O 1
ATOM 2973 N N . GLN A 1 382 ? -111.722 20.349 -16.813 1.00 86.13 382 GLN A N 1
ATOM 2974 C CA . GLN A 1 382 ? -111.383 20.556 -18.246 1.00 97.22 382 GLN A CA 1
ATOM 2975 C C . GLN A 1 382 ? -112.625 20.750 -19.125 1.00 99.47 382 GLN A C 1
ATOM 2976 O O . GLN A 1 382 ? -112.606 21.582 -20.033 1.00 86.88 382 GLN A O 1
ATOM 2982 N N . ALA A 1 383 ? -113.698 20.006 -18.833 1.00 111.33 383 ALA A N 1
ATOM 2983 C CA . ALA A 1 383 ? -115.033 20.275 -19.398 1.00 100.20 383 ALA A CA 1
ATOM 2984 C C . ALA A 1 383 ? -115.539 21.665 -18.998 1.00 91.62 383 ALA A C 1
ATOM 2985 O O . ALA A 1 383 ? -114.776 22.509 -18.508 1.00 84.57 383 ALA A O 1
#

CATH classification: 2.102.10.10 (+1 more: 3.90.380.10)

Sequence (369 aa):
EIREIQAAAAPTRFARGWHCLGLLRDFQDGKPHSIEAFGTKLVVFADSKGQLNVLDAYCRHMGGDLSRGEVKGDSIACPFHDWRWNGKGKCTDIPYARRVPPIAKTRAWTTLERNGQLYVWNDPQGNPPPEDVTIPEIAGYGTDEWTDWSWKSLRIKGSHCREIVDNVVDMAHFFYIHYSFPRYFKNVFEGHTATQYMHSTGREDVISGTNYDDPNAELRRSEATYFGPSYMIDWLESDANGQTIETILINCHYPVSNNEFVLQYGAIVKKLPGVSDEIAAGMAEQFAEGVQLGFEQDVEIWKNKAPIDNPLLSEEDGPVYQLRRWYQQFYVDVEDITEDMTKRFEFEIDTTRAVASWQKEVAENLAKQA

Secondary structure (DSSP, 8-state):
-------PPPPSSPPPEEEEEEEHHHH-SSS-EEEEETTEEEEEEE-TT--EEEEESB-TTT--BGGGSEEETTEEEPTTT--EEETTSBEEE-TTSS---TT-B-PBPPEEEETTEEEEEE-TT-PPPPTTS--PPPTTTTSTTB---EEEEEEEES--THHHHGGGG-HHHHHHTT-EEEEEEEEEEETTEEEEEEEEEE-TTS--GGGTT-TT-EEEEEEEEESSSEEEEEEEEEETTEEEEEEEEEEEEEEETTEEEEEEEEEEBPPTT--HHHHHHHHHHHH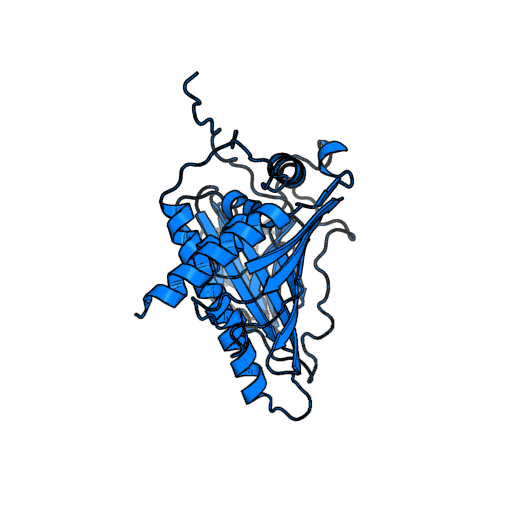HHHHHHHHHHHHHHHHPPP-SS----TT---HHHHHHHHHGGGS-GGG--HHHHS-EEEEE--HHHHHHHHHHHHHTTGGG-

Solvent-accessible surface area: 17630 Å² total; per-residue (Å²): 224,146,133,120,107,116,51,80,98,37,59,118,69,38,4,19,1,16,1,0,6,5,4,26,122,80,12,89,70,41,124,25,40,46,15,90,0,15,54,50,25,0,0,0,0,7,28,84,191,30,111,3,14,2,0,18,0,95,6,121,63,130,42,11,21,1,8,153,18,102,27,71,53,73,8,0,2,6,71,122,57,41,27,43,1,29,24,156,0,122,3,62,56,9,58,141,51,201,181,45,65,137,158,12,140,10,136,38,38,63,45,30,67,64,12,11,0,0,0,0,16,12,20,73,56,58,69,101,30,59,166,98,28,54,0,39,128,7,100,10,57,68,55,123,92,33,14,77,9,15,40,41,69,39,121,5,140,50,7,31,6,55,19,2,1,21,21,4,1,49,2,39,18,28,0,112,30,35,51,19,6,0,89,66,0,41,1,20,3,88,29,38,36,0,12,8,80,15,60,3,24,5,17,93,40,37,124,13,17,25,11,11,113,25,65,95,2,61,24,71,13,77,5,9,1,34,1,1,0,0,14,0,13,80,13,66,1,57,0,91,91,73,79,1,70,1,9,15,0,14,0,2,16,5,16,42,39,81,35,0,12,0,10,0,0,0,0,0,73,58,25,129,90,32,46,84,135,101,0,49,41,32,0,61,60,4,0,90,8,11,51,76,2,12,75,64,3,30,83,80,10,145,116,74,50,82,41,50,22,18,136,61,69,138,39,51,3,10,18,93,72,0,34,95,2,8,72,7,7,18,30,43,68,125,86,53,60,142,67,9,37,90,128,44,76,81,88,5,93,9,97,142,11,25,45,53,9,87,145,65,8,54,112,43,69,73,146,146,137

Radius of gyration: 22.7 Å; Cα contacts (8 Å, |Δi|>4): 813; chains: 1; bounding box: 77×44×50 Å

Foldseek 3Di:
DDDDFDDDPQDQFFFFAKAWPWFLVVQQPQAWAWDQFSNFIWIWHAAPVRDIWIFRQFQPPHGAGLSPFGDDHQFGFGPPQGFTAHRQQAGDDNPPDDDDPRPNGGDIFDWDCALRTIMTGDDPVPDDDPPPQDDDHDVCRPDPQKARKPKDKDKFFFAAPVLVLLVLFFPVLCCVQLQWAWDWWKWKFAAQKIKIWTWIFHFPLDDFLLQVPANGKIKTWIWMDRHQFKIKIWMWICGPNDIKTKIKIWGWGHSGRGMIMIMMIMMIGHDPPDDNVVRVVSRNRSVVSVVSSVVSSSVVRVPDDDGPDDDDDLQTGDSVLSVLLNCCRRDPVVPDDCSNHPIDMDIGPCPVVNVVVVVVSVVSVVVVD

Nearest PDB structures (foldseek):
  4qdc-assembly1_A  TM=1.003E+00  e=7.164E-80  Rhodococcus rhodochrous
  4qdd-assembly1_A  TM=9.839E-01  e=1.220E-70  Rhodococcus rhodochrous
  4qdf-assembly2_B  TM=9.491E-01  e=1.553E-56  Rhodococcus rhodochrous
  4qck-assembly1_A  TM=9.518E-01  e=2.462E-53  Mycobacterium tuberculosis H37Rv
  7v25-assembly1_A  TM=6.303E-01  e=2.451E-16  Comamonas testosteroni KF-1

InterPro domains:
  IPR017941 Rieske [2Fe-2S] iron-sulphur domain [PF00355] (32-115)
  IPR017941 Rieske [2Fe-2S] iron-sulphur domain [PS51296] (32-134)
  IPR036922 Rieske [2Fe-2S] iron-sulphur domain superfamily [G3DSA:2.102.10.10] (27-161)
  IPR036922 Rieske [2Fe-2S] iron-sulphur domain superfamily [SSF50022] (21-138)
  IPR045605 3-ketosteroid-9-alpha-monooxygenase, oxygenase component-like, C-terminal domain [PF19298] (134-344)
  IPR050584 Cholesterol 7-desaturase [PTHR21266] (16-374)

B-factor: mean 30.34, std 14.65, range [11.06, 116.45]